Protein AF-A0A5A9NVX0-F1 (afdb_monomer)

pLDDT: mean 87.68, std 19.02, range [21.95, 98.94]

Foldseek 3Di:
DDDDDDDDDDDDDDDDDDDDDDDDADDDPPVVLVVVLVPFAEQDQADLVLLLVVLLQLCVQFDDPVLSVVLVVLSVQCPPVVGQVNVLSVVQVVQSVVDQYSQLVVCCFPQPFQQQAFCQQQPDWFKFFDDDDDPDDDDDDDDDDDFDDDPNFTFRPVVVQCAFQKDWAFAQRTIDMDRQCPDPDAAQWEWEFDLLWIWTDGQADPVRAGADSVVVVVQVVLVCVVHPDNPDQLLQLLSRHGRNLSNVLVVVQCVDPLSVVLVVSNSRHRYYHQPFDDDDDDPPQCVVQVVSLCRRQNQAPVTCNSSDHDGHYDDHDYDDDDDHIGIRDGDDDPVNVVSSVVSRVRSHVVSQFKDKHKDKFQQFFQQLCVVVVFGRVLLLLLLLQLLVCVQPVGGAFAWEWAWLRSGNSTGTDTQGLDGPLSRVLSVLVVDPPRDLVSNLVSSRVSRVVSVVSNVCGNSSNHNDSNVSSSQVSCVVPHPDGRVSCVRPSVVRNVAHLHYEYEDADPGPMWMWHADNHQNHKYWYWYGDGTIIIIMIMHTPVHVSDDRVSSSVSSSVSSVVSSVSVVVVVVVVD

Secondary structure (DSSP, 8-state):
----------PPP-PPPPP-PPPPPS----HHHHHHHHHSPPPPPPPHHHHHHHHHHTTTTTS-HHHHHHHHHHHHHHTSTTSHHHHHHHHHHHHHHHSSSSSHHHHHIIIIIS--S-HHHHTB-EEE------SSS------PPPPPEETTEE---HHHHTTTTEEEE--SSS-EEEESSSSSS---EEEEEETTEEEEEE-B-TTS-B--HHHHHHHHHHHHHTT----S--GGGGGGS-HHHHHHHHHHHTTSHHHHHHHHHHHHSS-EEEEPPPPPP--HHHHHHHHHHHHHHTTSTTTGGGS---------------PPPEEEP----HHHHHHHHHHHHHHHHHHHHEEEEEEEE-S--THHHHHTT--HHHHHHHHHHHHHHHHHSS---EEEEEE-TTSTT--EEEEE---HHHHHHHHHHH-TTS-HHHHHHHHHHHHHHHHHHHHHHHTT-SSHHHHHHHHHHHHHH-SS--GGGTSHHHHHHH--SEEEEE---SSS-EEE---SSTT-EEEEEEE-SS-EEEEEEEETT-TT--HHHHHHHHHHHHHHHHHHHHHHHHTT-

InterPro domains:
  IPR000542 Acyltransferase ChoActase/COT/CPT [PTHR22589] (315-565)
  IPR023213 Chloramphenicol acetyltransferase-like domain superfamily [G3DSA:3.30.559.10] (40-100)
  IPR023213 Chloramphenicol acetyltransferase-like domain superfamily [G3DSA:3.30.559.10] (358-561)
  IPR039551 Choline/Carnitine o-acyltransferase, domain 1 and 2 [PF00755] (43-309)
  IPR039551 Choline/Carnitine o-acyltransferase, domain 1 and 2 [PF00755] (322-555)
  IPR042231 Choline/Carnitine o-acyltransferase, domain 2 [G3DSA:3.30.559.70] (101-309)
  IPR042231 Choline/Carnitine o-acyltransferase, domain 2 [G3DSA:3.30.559.70] (320-357)

Radius of gyration: 27.58 Å; Cα contacts (8 Å, |Δi|>4): 979; chains: 1; bounding box: 110×64×78 Å

Structure (mmCIF, N/CA/C/O backbone):
data_AF-A0A5A9NVX0-F1
#
_entry.id   AF-A0A5A9NVX0-F1
#
loop_
_atom_site.group_PDB
_atom_site.id
_atom_site.type_symbol
_atom_site.label_atom_id
_atom_site.label_alt_id
_atom_site.label_comp_id
_atom_site.label_asym_id
_atom_site.label_entity_id
_atom_site.label_seq_id
_atom_site.pdbx_PDB_ins_code
_atom_site.Cartn_x
_atom_site.Cartn_y
_atom_site.Cartn_z
_atom_site.occupancy
_atom_site.B_iso_or_equiv
_atom_site.auth_seq_id
_atom_site.auth_comp_id
_atom_site.auth_asym_id
_atom_site.auth_atom_id
_atom_site.pdbx_PDB_model_num
ATOM 1 N N . MET A 1 1 ? 76.641 -32.315 34.476 1.00 26.95 1 MET A N 1
ATOM 2 C CA . MET A 1 1 ? 75.805 -32.989 35.495 1.00 26.95 1 MET A CA 1
ATOM 3 C C . MET A 1 1 ? 74.358 -32.890 35.051 1.00 26.95 1 MET A C 1
ATOM 5 O O . MET A 1 1 ? 73.968 -31.781 34.720 1.00 26.95 1 MET A O 1
ATOM 9 N N . LEU A 1 2 ? 73.607 -34.002 35.085 1.00 22.58 2 LEU A N 1
ATOM 10 C CA . LEU A 1 2 ? 72.181 -34.116 34.714 1.00 22.58 2 LEU A CA 1
ATOM 11 C C . LEU A 1 2 ? 71.861 -33.734 33.238 1.00 22.58 2 LEU A C 1
ATOM 13 O O . LEU A 1 2 ? 72.622 -33.019 32.599 1.00 22.58 2 LEU A O 1
ATOM 17 N N . CYS A 1 3 ? 70.787 -34.222 32.605 1.00 21.95 3 CYS A N 1
ATOM 18 C CA . CYS A 1 3 ? 69.862 -35.302 32.986 1.00 21.95 3 CYS A CA 1
ATOM 19 C C . CYS A 1 3 ? 69.561 -36.206 31.769 1.00 21.95 3 CYS A C 1
ATOM 21 O O . CYS A 1 3 ? 69.830 -35.818 30.633 1.00 21.95 3 CYS A O 1
ATOM 23 N N . VAL A 1 4 ? 69.030 -37.413 31.997 1.00 24.83 4 VAL A N 1
ATOM 24 C CA . VAL A 1 4 ? 68.879 -38.463 30.965 1.00 24.83 4 VAL A CA 1
ATOM 25 C C . VAL A 1 4 ? 67.425 -38.608 30.483 1.00 24.83 4 VAL A C 1
ATOM 27 O O . VAL A 1 4 ? 66.474 -38.319 31.200 1.00 24.83 4 VAL A O 1
ATOM 30 N N . LEU A 1 5 ? 67.284 -39.049 29.230 1.00 26.73 5 LEU A N 1
ATOM 31 C CA . LEU A 1 5 ? 66.047 -39.316 28.487 1.00 26.73 5 LEU A CA 1
ATOM 32 C C . LEU A 1 5 ? 65.125 -40.356 29.154 1.00 26.73 5 LEU A C 1
ATOM 34 O O . LEU A 1 5 ? 65.610 -41.348 29.689 1.00 26.73 5 LEU A O 1
ATOM 38 N N . THR A 1 6 ? 63.808 -40.256 28.929 1.00 23.98 6 THR A N 1
ATOM 39 C CA . THR A 1 6 ? 63.036 -41.217 28.091 1.00 23.98 6 THR A CA 1
ATOM 40 C C . THR A 1 6 ? 61.569 -40.770 27.902 1.00 23.98 6 THR A C 1
ATOM 42 O O . THR A 1 6 ? 61.147 -39.753 28.446 1.00 23.98 6 THR A O 1
ATOM 45 N N . ARG A 1 7 ? 60.813 -41.459 27.028 1.00 26.86 7 ARG A N 1
ATOM 46 C CA . ARG A 1 7 ? 59.458 -41.081 26.569 1.00 26.86 7 ARG A CA 1
ATOM 47 C C . ARG A 1 7 ? 58.342 -41.834 27.306 1.00 26.86 7 ARG A C 1
ATOM 49 O O . ARG A 1 7 ? 58.466 -43.032 27.533 1.00 26.86 7 ARG A O 1
ATOM 56 N N . SER A 1 8 ? 57.182 -41.195 27.448 1.00 23.41 8 SER A N 1
ATOM 57 C CA . SER A 1 8 ? 55.865 -41.858 27.424 1.00 23.41 8 SER A CA 1
ATOM 58 C C . SER A 1 8 ? 54.830 -40.943 26.736 1.00 23.41 8 SER A C 1
ATOM 60 O O . SER A 1 8 ? 55.165 -39.820 26.354 1.00 23.41 8 SER A O 1
ATOM 62 N N . ALA A 1 9 ? 53.626 -41.447 26.440 1.00 24.38 9 ALA A N 1
ATOM 63 C CA . ALA A 1 9 ? 52.735 -40.859 25.429 1.00 24.38 9 ALA A CA 1
ATOM 64 C C . ALA A 1 9 ? 51.478 -40.169 25.992 1.00 24.38 9 ALA A C 1
ATOM 66 O O . ALA A 1 9 ? 50.817 -40.695 26.885 1.00 24.38 9 ALA A O 1
ATOM 67 N N . SER A 1 10 ? 51.079 -39.064 25.350 1.00 25.27 10 SER A N 1
ATOM 68 C CA . SER A 1 10 ? 49.777 -38.402 25.528 1.00 25.27 10 SER A CA 1
ATOM 69 C C . SER A 1 10 ? 48.930 -38.526 24.258 1.00 25.27 10 SER A C 1
ATOM 71 O O . SER A 1 10 ? 49.445 -38.430 23.145 1.00 25.27 10 SER A O 1
ATOM 73 N N . ARG A 1 11 ? 47.622 -38.762 24.418 1.00 26.50 11 ARG A N 1
ATOM 74 C CA . ARG A 1 11 ? 46.696 -39.059 23.311 1.00 26.50 11 ARG A CA 1
ATOM 75 C C . ARG A 1 11 ? 46.353 -37.809 22.494 1.00 26.50 11 ARG A C 1
ATOM 77 O O . ARG A 1 11 ? 45.849 -36.834 23.044 1.00 26.50 11 ARG A O 1
ATOM 84 N N . THR A 1 12 ? 46.509 -37.880 21.174 1.00 24.56 12 THR A N 1
ATOM 85 C CA . THR A 1 12 ? 45.874 -36.945 20.236 1.00 24.56 12 THR A CA 1
ATOM 86 C C . THR A 1 12 ? 44.380 -37.256 20.122 1.00 24.56 12 THR A C 1
ATOM 88 O O . THR A 1 12 ? 43.987 -38.401 19.904 1.00 24.56 12 THR A O 1
ATOM 91 N N . CYS A 1 13 ? 43.526 -36.241 20.277 1.00 25.19 13 CYS A N 1
ATOM 92 C CA . CYS A 1 13 ? 42.081 -36.403 20.130 1.00 25.19 13 CYS A CA 1
ATOM 93 C C . CYS A 1 13 ? 41.668 -36.112 18.679 1.00 25.19 13 CYS A C 1
ATOM 95 O O . CYS A 1 13 ? 41.927 -35.025 18.162 1.00 25.19 13 CYS A O 1
ATOM 97 N N . LEU A 1 14 ? 41.052 -37.090 18.012 1.00 25.62 14 LEU A N 1
ATOM 98 C CA . LEU A 1 14 ? 40.649 -36.988 16.608 1.00 25.62 14 LEU A CA 1
ATOM 99 C C . LEU A 1 14 ? 39.428 -36.071 16.444 1.00 25.62 14 LEU A C 1
ATOM 101 O O . LEU A 1 14 ? 38.299 -36.457 16.752 1.00 25.62 14 LEU A O 1
ATOM 105 N N . VAL A 1 15 ? 39.645 -34.875 15.894 1.00 26.92 15 VAL A N 1
ATOM 106 C CA . VAL A 1 15 ? 38.558 -34.020 15.398 1.00 26.92 15 VAL A CA 1
ATOM 107 C C . VAL A 1 15 ? 37.954 -34.683 14.159 1.00 26.92 15 VAL A C 1
ATOM 109 O O . VAL A 1 15 ? 38.654 -34.929 13.177 1.00 26.92 15 VAL A O 1
ATOM 112 N N . LYS A 1 16 ? 36.651 -34.988 14.193 1.00 25.64 16 LYS A N 1
ATOM 113 C CA . LYS A 1 16 ? 35.941 -35.539 13.028 1.00 25.64 16 LYS A CA 1
ATOM 114 C C . LYS A 1 16 ? 35.943 -34.510 11.885 1.00 25.64 16 LYS A C 1
ATOM 116 O O . LYS A 1 16 ? 35.577 -33.362 12.142 1.00 25.64 16 LYS A O 1
ATOM 121 N N . PRO A 1 17 ? 36.292 -34.888 10.641 1.00 25.64 17 PRO A N 1
ATOM 122 C CA . PRO A 1 17 ? 36.166 -33.982 9.505 1.00 25.64 17 PRO A CA 1
ATOM 123 C C . PRO A 1 17 ? 34.694 -33.607 9.306 1.00 25.64 17 PRO A C 1
ATOM 125 O O . PRO A 1 17 ? 33.810 -34.466 9.340 1.00 25.64 17 PRO A O 1
ATOM 128 N N . CYS A 1 18 ? 34.428 -32.313 9.124 1.00 27.05 18 CYS A N 1
ATOM 129 C CA . CYS A 1 18 ? 33.078 -31.825 8.870 1.00 27.05 18 CYS A CA 1
ATOM 130 C C . CYS A 1 18 ? 32.610 -32.297 7.484 1.00 27.05 18 CYS A C 1
ATOM 132 O O . CYS A 1 18 ? 33.388 -32.284 6.530 1.00 27.05 18 CYS A O 1
ATOM 134 N N . LEU A 1 19 ? 31.351 -32.729 7.375 1.00 26.09 19 LEU A N 1
ATOM 135 C CA . LEU A 1 19 ? 30.800 -33.240 6.120 1.00 26.09 19 LEU A CA 1
ATOM 136 C C . LEU A 1 19 ? 30.780 -32.135 5.056 1.00 26.09 19 LEU A C 1
ATOM 138 O O . LEU A 1 19 ? 30.243 -31.050 5.287 1.00 26.09 19 LEU A O 1
ATOM 142 N N . LEU A 1 20 ? 31.341 -32.432 3.882 1.00 27.69 20 LEU A N 1
ATOM 143 C CA . LEU A 1 20 ? 31.282 -31.550 2.719 1.00 27.69 20 LEU A CA 1
ATOM 144 C C . LEU A 1 20 ? 29.817 -31.356 2.308 1.00 27.69 20 LEU A C 1
ATOM 146 O O . LEU A 1 20 ? 29.139 -32.307 1.918 1.00 27.69 20 LEU A O 1
ATOM 150 N N . LEU A 1 21 ? 29.330 -30.120 2.413 1.00 26.36 21 LEU A N 1
ATOM 151 C CA . LEU A 1 21 ? 27.982 -29.754 1.989 1.00 26.36 21 LEU A CA 1
ATOM 152 C C . LEU A 1 21 ? 27.882 -29.832 0.461 1.00 26.36 21 LEU A C 1
ATOM 154 O O . LEU A 1 21 ? 28.699 -29.252 -0.254 1.00 26.36 21 LEU A O 1
ATOM 158 N N . SER A 1 22 ? 26.864 -30.533 -0.035 1.00 24.97 22 SER A N 1
ATOM 159 C CA . SER A 1 22 ? 26.569 -30.624 -1.466 1.00 24.97 22 SER A CA 1
ATOM 160 C C . SER A 1 22 ? 26.182 -29.257 -2.050 1.00 24.97 22 SER A C 1
ATOM 162 O O . SER A 1 22 ? 25.484 -28.496 -1.369 1.00 24.97 22 SER A O 1
ATOM 164 N N . PRO A 1 23 ? 26.539 -28.952 -3.313 1.00 26.80 23 PRO A N 1
ATOM 165 C CA . PRO A 1 23 ? 26.040 -27.759 -3.990 1.00 26.80 23 PRO A CA 1
ATOM 166 C C . PRO A 1 23 ? 24.506 -27.783 -4.052 1.00 26.80 23 PRO A C 1
ATOM 168 O O . PRO A 1 23 ? 23.899 -28.805 -4.370 1.00 26.80 23 PRO A O 1
ATOM 171 N N . VAL A 1 24 ? 23.876 -26.654 -3.723 1.00 31.55 24 VAL A N 1
ATOM 172 C CA . VAL A 1 24 ? 22.413 -26.518 -3.723 1.00 31.55 24 VAL A CA 1
ATOM 173 C C . VAL A 1 24 ? 21.935 -26.264 -5.150 1.00 31.55 24 VAL A C 1
ATOM 175 O O . VAL A 1 24 ? 22.389 -25.326 -5.802 1.00 31.55 24 VAL A O 1
ATOM 178 N N . SER A 1 25 ? 21.019 -27.103 -5.629 1.00 26.98 25 SER A N 1
ATOM 179 C CA . SER A 1 25 ? 20.436 -27.014 -6.967 1.00 26.98 25 SER A CA 1
ATOM 180 C C . SER A 1 25 ? 19.495 -25.811 -7.140 1.00 26.98 25 SER A C 1
ATOM 182 O O . SER A 1 25 ? 19.024 -25.201 -6.177 1.00 26.98 25 SER A O 1
ATOM 184 N N . VAL A 1 26 ? 19.216 -25.481 -8.408 1.00 32.06 26 VAL A N 1
ATOM 185 C CA . VAL A 1 26 ? 18.203 -24.498 -8.840 1.00 32.06 26 VAL A CA 1
ATOM 186 C C . VAL A 1 26 ? 16.885 -24.715 -8.088 1.00 32.06 26 VAL A C 1
ATOM 188 O O . VAL A 1 26 ? 16.524 -25.858 -7.829 1.00 32.06 26 VAL A O 1
ATOM 191 N N . VAL A 1 27 ? 16.175 -23.621 -7.769 1.00 35.84 27 VAL A N 1
ATOM 192 C CA . VAL A 1 27 ? 14.993 -23.561 -6.881 1.00 35.84 27 VAL A CA 1
ATOM 193 C C . VAL A 1 27 ? 13.895 -24.570 -7.249 1.00 35.84 27 VAL A C 1
ATOM 195 O O . VAL A 1 27 ? 12.894 -24.249 -7.888 1.00 35.84 27 VAL A O 1
ATOM 198 N N . GLN A 1 28 ? 14.065 -25.793 -6.763 1.00 32.59 28 GLN A N 1
ATOM 199 C CA . GLN A 1 28 ? 13.013 -26.770 -6.576 1.00 32.59 28 GLN A CA 1
ATOM 200 C C . GLN A 1 28 ? 12.222 -26.327 -5.343 1.00 32.59 28 GLN A C 1
ATOM 202 O O . GLN A 1 28 ? 12.802 -26.033 -4.294 1.00 32.59 28 GLN A O 1
ATOM 207 N N . ILE A 1 29 ? 10.896 -26.232 -5.469 1.00 39.34 29 ILE A N 1
ATOM 208 C CA . ILE A 1 29 ? 10.028 -25.964 -4.320 1.00 39.34 29 ILE A CA 1
ATOM 209 C C . ILE A 1 29 ? 10.176 -27.172 -3.393 1.00 39.34 29 ILE A C 1
ATOM 211 O O . ILE A 1 29 ? 9.701 -28.254 -3.716 1.00 39.34 29 ILE A O 1
ATOM 215 N N . CYS A 1 30 ? 10.919 -27.003 -2.297 1.00 38.38 30 CYS A N 1
ATOM 216 C CA . CYS A 1 30 ? 11.229 -28.086 -1.368 1.00 38.38 30 CYS A CA 1
ATOM 217 C C . CYS A 1 30 ? 9.928 -28.716 -0.865 1.00 38.38 30 CYS A C 1
ATOM 219 O O . CYS A 1 30 ? 9.041 -27.989 -0.427 1.00 38.38 30 CYS A O 1
ATOM 221 N N . ASP A 1 31 ? 9.818 -30.046 -0.869 1.00 42.94 31 ASP A N 1
ATOM 222 C CA . ASP A 1 31 ? 8.557 -30.748 -0.574 1.00 42.94 31 ASP A CA 1
ATOM 223 C C . ASP A 1 31 ? 7.962 -30.339 0.785 1.00 42.94 31 ASP A C 1
ATOM 225 O O . ASP A 1 31 ? 6.747 -30.247 0.956 1.00 42.94 31 ASP A O 1
ATOM 229 N N . ARG A 1 32 ? 8.828 -29.964 1.738 1.00 45.16 32 ARG A N 1
ATOM 230 C CA . ARG A 1 32 ? 8.448 -29.406 3.045 1.00 45.16 32 ARG A CA 1
ATOM 231 C C . ARG A 1 32 ? 7.595 -28.135 2.955 1.00 45.16 32 ARG A C 1
ATOM 233 O O . ARG A 1 32 ? 6.753 -27.935 3.824 1.00 45.16 32 ARG A O 1
ATOM 240 N N . SER A 1 33 ? 7.793 -27.271 1.955 1.00 54.28 33 SER A N 1
ATOM 241 C CA . SER A 1 33 ? 6.973 -26.065 1.770 1.00 54.28 33 SER A CA 1
ATOM 242 C C . SER A 1 33 ? 5.660 -26.336 1.030 1.00 54.28 33 SER A C 1
ATOM 244 O O . SER A 1 33 ? 4.704 -25.593 1.249 1.00 54.28 33 SER A O 1
ATOM 246 N N . LEU A 1 34 ? 5.572 -27.411 0.237 1.00 59.78 34 LEU A N 1
ATOM 247 C CA . LEU A 1 34 ? 4.311 -27.893 -0.342 1.00 59.78 34 LEU A CA 1
ATOM 248 C C . LEU A 1 34 ? 3.428 -28.536 0.737 1.00 59.78 34 LEU A C 1
ATOM 250 O O . LEU A 1 34 ? 2.319 -28.061 0.966 1.00 59.78 34 LEU A O 1
ATOM 254 N N . VAL A 1 35 ? 3.961 -29.508 1.487 1.00 64.38 35 VAL A N 1
ATOM 255 C CA . VAL A 1 35 ? 3.262 -30.158 2.616 1.00 64.38 35 VAL A CA 1
ATOM 256 C C . VAL A 1 35 ? 2.822 -29.133 3.670 1.00 64.38 35 VAL A C 1
ATOM 258 O O . VAL A 1 35 ? 1.713 -29.207 4.196 1.00 64.38 35 VAL A O 1
ATOM 261 N N . HIS A 1 36 ? 3.649 -28.115 3.937 1.00 76.56 36 HIS A N 1
ATOM 262 C CA . HIS A 1 36 ? 3.260 -26.988 4.790 1.00 76.56 36 HIS A CA 1
ATOM 263 C C . HIS A 1 36 ? 2.030 -26.240 4.238 1.00 76.56 36 HIS A C 1
ATOM 265 O O . HIS A 1 36 ? 1.051 -26.058 4.961 1.00 76.56 36 HIS A O 1
ATOM 271 N N . GLN A 1 37 ? 2.031 -25.870 2.952 1.00 77.00 37 GLN A N 1
ATOM 272 C CA . GLN A 1 37 ? 0.917 -25.156 2.311 1.00 77.00 37 GLN A CA 1
ATOM 273 C C . GLN A 1 37 ? -0.378 -25.979 2.224 1.00 77.00 37 GLN A C 1
ATOM 275 O O . GLN A 1 37 ? -1.460 -25.394 2.171 1.00 77.00 37 GLN A O 1
ATOM 280 N N . GLU A 1 38 ? -0.296 -27.309 2.223 1.00 81.38 38 GLU A N 1
ATOM 281 C CA . GLU A 1 38 ? -1.461 -28.199 2.315 1.00 81.38 38 GLU A CA 1
ATOM 282 C C . GLU A 1 38 ? -2.012 -28.323 3.742 1.00 81.38 38 GLU A C 1
ATOM 284 O O . GLU A 1 38 ? -3.215 -28.509 3.909 1.00 81.38 38 GLU A O 1
ATOM 289 N N . SER A 1 39 ? -1.173 -28.153 4.771 1.00 87.31 39 SER A N 1
ATOM 290 C CA . SER A 1 39 ? -1.604 -28.220 6.177 1.00 87.31 39 SER A CA 1
ATOM 291 C C . SER A 1 39 ? -2.311 -26.955 6.691 1.00 87.31 39 SER A C 1
ATOM 293 O O . SER A 1 39 ? -2.911 -26.975 7.767 1.00 87.31 39 SER A O 1
ATOM 295 N N . LEU A 1 40 ? -2.259 -25.846 5.942 1.00 90.94 40 LEU A N 1
ATOM 296 C CA . LEU A 1 40 ? -2.890 -24.585 6.337 1.00 90.94 40 LEU A CA 1
ATOM 297 C C . LEU A 1 40 ? -4.419 -24.596 6.154 1.00 90.94 40 LEU A C 1
ATOM 299 O O . LEU A 1 40 ? -4.917 -25.025 5.110 1.00 90.94 40 LEU A O 1
ATOM 303 N N . PRO A 1 41 ? -5.186 -24.038 7.111 1.00 95.81 41 PRO A N 1
ATOM 304 C CA . PRO A 1 41 ? -6.636 -23.944 6.993 1.00 95.81 41 PRO A CA 1
ATOM 305 C C . PRO A 1 41 ? -7.049 -23.034 5.827 1.00 95.81 41 PRO A C 1
ATOM 307 O O . PRO A 1 41 ? -6.414 -22.010 5.555 1.00 95.81 41 PRO A O 1
ATOM 310 N N . LYS A 1 42 ? -8.167 -23.361 5.169 1.00 96.81 42 LYS A N 1
ATOM 311 C CA . LYS A 1 42 ? -8.840 -22.426 4.254 1.00 96.81 42 LYS A CA 1
ATOM 312 C C . LYS A 1 42 ? -9.313 -21.188 5.025 1.00 96.81 42 LYS A C 1
ATOM 314 O O . LYS A 1 42 ? -9.663 -21.284 6.201 1.00 96.81 42 LYS A O 1
ATOM 319 N N . LEU A 1 43 ? -9.370 -20.038 4.352 1.00 97.94 43 LEU A N 1
ATOM 320 C CA . LEU A 1 43 ? -9.947 -18.816 4.921 1.00 97.94 43 LEU A CA 1
ATOM 321 C C . LEU A 1 43 ? -11.434 -19.058 5.271 1.00 97.94 43 LEU A C 1
ATOM 323 O O . LEU A 1 43 ? -12.186 -19.460 4.377 1.00 97.94 43 LEU A O 1
ATOM 327 N N . PRO A 1 44 ? -11.883 -18.838 6.523 1.00 98.06 44 PRO A N 1
ATOM 328 C CA . PRO A 1 44 ? -13.283 -19.016 6.901 1.00 98.06 44 PRO A CA 1
ATOM 329 C C . PRO A 1 44 ? -14.185 -17.973 6.232 1.00 98.06 44 PRO A C 1
ATOM 331 O O . PRO A 1 44 ? -13.720 -16.926 5.785 1.00 98.06 44 PRO A O 1
ATOM 334 N N . VAL A 1 45 ? -15.487 -18.251 6.199 1.00 98.62 45 VAL A N 1
ATOM 335 C CA . VAL A 1 45 ? -16.530 -17.245 5.952 1.00 98.62 45 VAL A CA 1
ATOM 336 C C . VAL A 1 45 ? -17.148 -16.920 7.318 1.00 98.62 45 VAL A C 1
ATOM 338 O O . VAL A 1 45 ? -17.616 -17.852 7.978 1.00 98.62 45 VAL A O 1
ATOM 341 N N . PRO A 1 46 ? -17.119 -15.664 7.801 1.00 98.38 46 PRO A N 1
ATOM 342 C CA . PRO A 1 46 ? -17.762 -15.304 9.064 1.00 98.38 46 PRO A CA 1
ATOM 343 C C . PRO A 1 46 ? -19.286 -15.537 9.035 1.00 98.38 46 PRO A C 1
ATOM 345 O O . PRO A 1 46 ? -19.893 -15.519 7.963 1.00 98.38 46 PRO A O 1
ATOM 348 N N . PRO A 1 47 ? -19.952 -15.704 10.191 1.00 98.50 47 PRO A N 1
ATOM 349 C CA . PRO A 1 47 ? -21.412 -15.735 10.239 1.00 98.50 47 PRO A CA 1
ATOM 350 C C . PRO A 1 47 ? -22.008 -14.381 9.823 1.00 98.50 47 PRO A C 1
ATOM 352 O O . PRO A 1 47 ? -21.618 -13.351 10.375 1.00 98.50 47 PRO A O 1
ATOM 355 N N . LEU A 1 48 ? -23.002 -14.372 8.926 1.00 98.56 48 LEU A N 1
ATOM 356 C CA . LEU A 1 48 ? -23.656 -13.145 8.437 1.00 98.56 48 LEU A CA 1
ATOM 357 C C . LEU A 1 48 ? -24.028 -12.172 9.569 1.00 98.56 48 LEU A C 1
ATOM 359 O O . LEU A 1 48 ? -23.608 -11.019 9.556 1.00 98.56 48 LEU A O 1
ATOM 363 N N . LYS A 1 49 ? -24.740 -12.659 10.596 1.00 98.00 49 LYS A N 1
ATOM 364 C CA . LYS A 1 49 ? -25.187 -11.850 11.746 1.00 98.00 49 LYS A CA 1
ATOM 365 C C . LYS A 1 49 ? -24.029 -11.216 12.530 1.00 98.00 49 LYS A C 1
ATOM 367 O O . LYS A 1 49 ? -24.161 -10.092 13.001 1.00 98.00 49 LYS A O 1
ATOM 372 N N . GLN A 1 50 ? -22.885 -11.902 12.633 1.00 98.31 50 GLN A N 1
ATOM 373 C CA . GLN A 1 50 ? -21.675 -11.371 13.275 1.00 98.31 50 GLN A CA 1
ATOM 374 C C . GLN A 1 50 ? -21.106 -10.193 12.474 1.00 98.31 50 GLN A C 1
ATOM 376 O O . GLN A 1 50 ? -20.727 -9.178 13.054 1.00 98.31 50 GLN A O 1
ATOM 381 N N . THR A 1 51 ? -21.069 -10.314 11.145 1.00 98.50 51 THR A N 1
ATOM 382 C CA . THR A 1 51 ? -20.629 -9.235 10.251 1.00 98.50 51 THR A CA 1
ATOM 383 C C . THR A 1 51 ? -21.615 -8.068 10.239 1.00 98.50 51 THR A C 1
ATOM 385 O O . THR A 1 51 ? -21.179 -6.931 10.362 1.00 98.50 51 THR A O 1
ATOM 388 N N . CYS A 1 52 ? -22.924 -8.327 10.185 1.00 98.56 52 CYS A N 1
ATOM 389 C CA . CYS A 1 52 ? -23.965 -7.299 10.255 1.00 98.56 52 CYS A CA 1
ATOM 390 C C . CYS A 1 52 ? -23.919 -6.494 11.565 1.00 98.56 52 CYS A C 1
ATOM 392 O O . CYS A 1 52 ? -23.961 -5.268 11.522 1.00 98.56 52 CYS A O 1
ATOM 394 N N . ALA A 1 53 ? -23.779 -7.160 12.717 1.00 98.50 53 ALA A N 1
ATOM 395 C CA . ALA A 1 53 ? -23.657 -6.480 14.008 1.00 98.50 53 ALA A CA 1
ATOM 396 C C . ALA A 1 53 ? -22.376 -5.630 14.093 1.00 98.50 53 ALA A C 1
ATOM 398 O O . ALA A 1 53 ? -22.441 -4.449 14.419 1.00 98.50 53 ALA A O 1
ATOM 399 N N . ARG A 1 54 ? -21.217 -6.200 13.726 1.00 98.44 54 ARG A N 1
ATOM 400 C CA . ARG A 1 54 ? -19.930 -5.479 13.749 1.00 98.44 54 ARG A CA 1
ATOM 401 C C . ARG A 1 54 ? -19.854 -4.337 12.737 1.00 98.44 54 ARG A C 1
ATOM 403 O O . ARG A 1 54 ? -19.143 -3.375 12.993 1.00 98.44 54 ARG A O 1
ATOM 410 N N . TYR A 1 55 ? -20.571 -4.424 11.617 1.00 98.69 55 TYR A N 1
ATOM 411 C CA . TYR A 1 55 ? -20.683 -3.329 10.654 1.00 98.69 55 TYR A CA 1
ATOM 412 C C . TYR A 1 55 ? -21.423 -2.127 11.251 1.00 98.69 55 TYR A C 1
ATOM 414 O O . TYR A 1 55 ? -20.919 -1.015 11.150 1.00 98.69 55 TYR A O 1
ATOM 422 N N . LEU A 1 56 ? -22.542 -2.348 11.955 1.00 98.69 56 LEU A N 1
ATOM 423 C CA . LEU A 1 56 ? -23.233 -1.273 12.677 1.00 98.69 56 LEU A CA 1
ATOM 424 C C . LEU A 1 56 ? -22.343 -0.668 13.777 1.00 98.69 56 LEU A C 1
ATOM 426 O O . LEU A 1 56 ? -22.204 0.548 13.829 1.00 98.69 56 LEU A O 1
ATOM 430 N N . THR A 1 57 ? -21.656 -1.478 14.588 1.00 98.31 57 THR A N 1
ATOM 431 C CA . THR A 1 57 ? -20.740 -0.941 15.618 1.00 98.31 57 THR A CA 1
ATOM 432 C C . THR A 1 57 ? -19.548 -0.180 15.028 1.00 98.31 57 THR A C 1
ATOM 434 O O . THR A 1 57 ? -19.132 0.835 15.575 1.00 98.31 57 THR A O 1
ATOM 437 N N . ALA A 1 58 ? -19.032 -0.594 13.868 1.00 98.19 58 ALA A N 1
ATOM 438 C CA . ALA A 1 58 ? -17.983 0.140 13.159 1.00 98.19 58 ALA A CA 1
ATOM 439 C C . ALA A 1 58 ? -18.457 1.469 12.530 1.00 98.19 58 ALA A C 1
ATOM 441 O O . ALA A 1 58 ? -17.619 2.250 12.081 1.00 98.19 58 ALA A O 1
ATOM 442 N N . LEU A 1 59 ? -19.770 1.721 12.483 1.00 98.50 59 LEU A N 1
ATOM 443 C CA . LEU A 1 59 ? -20.372 2.973 12.019 1.00 98.50 59 LEU A CA 1
ATOM 444 C C . LEU A 1 59 ? -20.704 3.947 13.159 1.00 98.50 59 LEU A C 1
ATOM 446 O O . LEU A 1 59 ? -20.782 5.143 12.901 1.00 98.50 59 LEU A O 1
ATOM 450 N N . GLU A 1 60 ? -20.869 3.474 14.400 1.00 97.81 60 GLU A N 1
ATOM 451 C CA . GLU A 1 60 ? -21.243 4.297 15.568 1.00 97.81 60 GLU A CA 1
ATOM 452 C C . GLU A 1 60 ? -20.446 5.610 15.741 1.00 97.81 60 GLU A C 1
ATOM 454 O O . GLU A 1 60 ? -21.076 6.622 16.045 1.00 97.81 60 GLU A O 1
ATOM 459 N N . PRO A 1 61 ? -19.111 5.665 15.531 1.00 97.81 61 PRO A N 1
ATOM 460 C CA . PRO A 1 61 ? -18.365 6.921 15.623 1.00 97.81 61 PRO A CA 1
ATOM 461 C C . PRO A 1 61 ? -18.344 7.748 14.319 1.00 97.81 61 PRO A C 1
ATOM 463 O O . PRO A 1 61 ? -17.829 8.865 14.340 1.00 97.81 61 PRO A O 1
ATOM 466 N N . LEU A 1 62 ? -18.846 7.218 13.193 1.00 97.94 62 LEU A N 1
ATOM 467 C CA . LEU A 1 62 ? -18.622 7.752 11.837 1.00 97.94 62 LEU A CA 1
ATOM 468 C C . LEU A 1 62 ? -19.821 8.466 11.190 1.00 97.94 62 LEU A C 1
ATOM 470 O O . LEU A 1 62 ? -19.600 9.256 10.276 1.00 97.94 62 LEU A O 1
ATOM 474 N N . ILE A 1 63 ? -21.061 8.163 11.589 1.00 97.81 63 ILE A N 1
ATOM 475 C CA . ILE A 1 63 ? -22.285 8.637 10.906 1.00 97.81 63 ILE A CA 1
ATOM 476 C C . ILE A 1 63 ? -23.297 9.264 11.872 1.00 97.81 63 ILE A C 1
ATOM 478 O O . ILE A 1 63 ? -23.219 9.075 13.087 1.00 97.81 63 ILE A O 1
ATOM 482 N N . SER A 1 64 ? -24.263 10.005 11.328 1.00 97.75 64 SER A N 1
ATOM 483 C CA . SER A 1 64 ? -25.363 10.595 12.100 1.00 97.75 64 SER A CA 1
ATOM 484 C C . SER A 1 64 ? -26.324 9.538 12.684 1.00 97.75 64 SER A C 1
ATOM 486 O O . SER A 1 64 ? -26.416 8.422 12.159 1.00 97.75 64 SER A O 1
ATOM 488 N N . PRO A 1 65 ? -27.086 9.862 13.750 1.00 97.88 65 PRO A N 1
ATOM 489 C CA . PRO A 1 65 ? -28.164 9.006 14.255 1.00 97.88 65 PRO A CA 1
ATOM 490 C C . PRO A 1 65 ? -29.203 8.635 13.185 1.00 97.88 65 PRO A C 1
ATOM 492 O O . PRO A 1 65 ? -29.710 7.513 13.176 1.00 97.88 65 PRO A O 1
ATOM 495 N N . GLU A 1 66 ? -29.494 9.560 12.271 1.00 98.00 66 GLU A N 1
ATOM 496 C CA . GLU A 1 66 ? -30.441 9.403 11.168 1.00 98.00 66 GLU A CA 1
ATOM 497 C C . GLU A 1 66 ? -29.941 8.379 10.138 1.00 98.00 66 GLU A C 1
ATOM 499 O O . GLU A 1 66 ? -30.671 7.451 9.781 1.00 98.00 66 GLU A O 1
ATOM 504 N N . GLU A 1 67 ? -28.678 8.494 9.712 1.00 98.12 67 GLU A N 1
ATOM 505 C CA . GLU A 1 67 ? -28.024 7.504 8.846 1.00 98.12 67 GLU A CA 1
ATOM 506 C C . GLU A 1 67 ? -27.920 6.144 9.545 1.00 98.12 67 GLU A C 1
ATOM 508 O O . GLU A 1 67 ? -28.258 5.124 8.954 1.00 98.12 67 GLU A O 1
ATOM 513 N N . MET A 1 68 ? -27.544 6.112 10.827 1.00 98.44 68 MET A N 1
ATOM 514 C CA . MET A 1 68 ? -27.461 4.876 11.614 1.00 98.44 68 MET A CA 1
ATOM 515 C C . MET A 1 68 ? -28.801 4.132 11.663 1.00 98.44 68 MET A C 1
ATOM 517 O O . MET A 1 68 ? -28.839 2.907 11.548 1.00 98.44 68 MET A O 1
ATOM 521 N N . GLU A 1 69 ? -29.912 4.849 11.821 1.00 98.38 69 GLU A N 1
ATOM 522 C CA . GLU A 1 69 ? -31.253 4.263 11.845 1.00 98.38 69 GLU A CA 1
ATOM 523 C C . GLU A 1 69 ? -31.755 3.854 10.443 1.00 98.38 69 GLU A C 1
ATOM 525 O O . GLU A 1 69 ? -32.517 2.889 10.320 1.00 98.38 69 GLU A O 1
ATOM 530 N N . HIS A 1 70 ? -31.289 4.509 9.374 1.00 98.56 70 HIS A N 1
ATOM 531 C CA . HIS A 1 70 ? -31.461 4.032 7.998 1.00 98.56 70 HIS A CA 1
ATOM 532 C C . HIS A 1 70 ? -30.696 2.718 7.765 1.00 98.56 70 HIS A C 1
ATOM 534 O O . HIS A 1 70 ? -31.301 1.691 7.437 1.00 98.56 70 HIS A O 1
ATOM 540 N N . THR A 1 71 ? -29.388 2.700 8.036 1.00 98.62 71 THR A N 1
ATOM 541 C CA . THR A 1 71 ? -28.538 1.513 7.880 1.00 98.62 71 THR A CA 1
ATOM 542 C C . THR A 1 71 ? -29.036 0.349 8.728 1.00 98.62 71 THR A C 1
ATOM 544 O O . THR A 1 71 ? -29.014 -0.794 8.274 1.00 98.62 71 THR A O 1
ATOM 547 N N . ARG A 1 72 ? -29.541 0.604 9.944 1.00 98.62 72 ARG A N 1
ATOM 548 C CA . ARG A 1 72 ? -30.107 -0.430 10.823 1.00 98.62 72 ARG A CA 1
ATOM 549 C C . ARG A 1 72 ? -31.272 -1.170 10.165 1.00 98.62 72 ARG A C 1
ATOM 551 O O . ARG A 1 72 ? -31.322 -2.394 10.282 1.00 98.62 72 ARG A O 1
ATOM 558 N N . LYS A 1 73 ? -32.154 -0.472 9.442 1.00 98.44 73 LYS A N 1
ATOM 559 C CA . LYS A 1 73 ? -33.276 -1.077 8.698 1.00 98.44 73 LYS A CA 1
ATOM 560 C C . LYS A 1 73 ? -32.778 -1.930 7.535 1.00 98.44 73 LYS A C 1
ATOM 562 O O . LYS A 1 73 ? -33.120 -3.110 7.467 1.00 98.44 73 LYS A O 1
ATOM 567 N N . LEU A 1 74 ? -31.881 -1.390 6.705 1.00 98.44 74 LEU A N 1
ATOM 568 C CA . LEU A 1 74 ? -31.267 -2.137 5.598 1.00 98.44 74 LEU A CA 1
ATOM 569 C C . LEU A 1 74 ? -30.527 -3.393 6.090 1.00 98.44 74 LEU A C 1
ATOM 571 O O . LEU A 1 74 ? -30.649 -4.469 5.508 1.00 98.44 74 LEU A O 1
ATOM 575 N N . VAL A 1 75 ? -29.793 -3.287 7.201 1.00 98.38 75 VAL A N 1
ATOM 576 C CA . VAL A 1 75 ? -29.073 -4.402 7.836 1.00 98.38 75 VAL A CA 1
ATOM 577 C C . VAL A 1 75 ? -30.030 -5.426 8.459 1.00 98.38 75 VAL A C 1
ATOM 579 O O . VAL A 1 75 ? -29.723 -6.620 8.446 1.00 98.38 75 VAL A O 1
ATOM 582 N N . GLN A 1 76 ? -31.177 -5.008 9.003 1.00 97.69 76 GLN A N 1
ATOM 583 C CA . GLN A 1 76 ? -32.215 -5.921 9.497 1.00 97.69 76 GLN A CA 1
ATOM 584 C C . GLN A 1 76 ? -32.845 -6.720 8.352 1.00 97.69 76 GLN A C 1
ATOM 586 O O . GLN A 1 76 ? -32.871 -7.947 8.435 1.00 97.69 76 GLN A O 1
ATOM 591 N N . GLU A 1 77 ? -33.276 -6.060 7.273 1.00 97.56 77 GLU A N 1
ATOM 592 C CA . GLU A 1 77 ? -33.868 -6.727 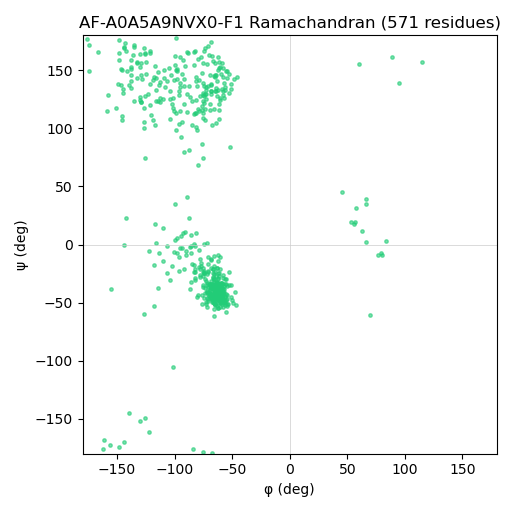6.107 1.00 97.56 77 GLU A CA 1
ATOM 593 C C . GLU A 1 77 ? -32.868 -7.668 5.417 1.00 97.56 77 GLU A C 1
ATOM 595 O O . GLU A 1 77 ? -33.168 -8.837 5.155 1.00 97.56 77 GLU A O 1
ATOM 600 N N . PHE A 1 78 ? -31.638 -7.196 5.188 1.00 97.88 78 PHE A N 1
ATOM 601 C CA . PHE A 1 78 ? -30.593 -7.965 4.513 1.00 97.88 78 PHE A CA 1
ATOM 602 C C . PHE A 1 78 ? -30.288 -9.299 5.215 1.00 97.88 78 PHE A C 1
ATOM 604 O O . PHE A 1 78 ? -30.032 -10.296 4.536 1.00 97.88 78 PHE A O 1
ATOM 611 N N . GLN A 1 79 ? -30.347 -9.347 6.552 1.00 96.50 79 GLN A N 1
ATOM 612 C CA . GLN A 1 79 ? -30.042 -10.548 7.343 1.00 96.50 79 GLN A CA 1
ATOM 613 C C . GLN A 1 79 ? -31.264 -11.413 7.713 1.00 96.50 79 GLN A C 1
ATOM 615 O O . GLN A 1 79 ? -31.115 -12.359 8.498 1.00 96.50 79 GLN A O 1
ATOM 620 N N . LEU A 1 80 ? -32.460 -11.120 7.182 1.00 96.75 80 LEU A N 1
ATOM 621 C CA . LEU A 1 80 ? -33.648 -11.950 7.410 1.00 96.75 80 LEU A CA 1
ATOM 622 C C . LEU A 1 80 ? -33.421 -13.404 6.939 1.00 96.75 80 LEU A C 1
ATOM 624 O O . LEU A 1 80 ? -32.781 -13.622 5.906 1.00 96.75 80 LEU A O 1
ATOM 628 N N . PRO A 1 81 ? -33.969 -14.421 7.637 1.00 95.81 81 PRO A N 1
ATOM 629 C CA . PRO A 1 81 ? -33.952 -15.804 7.157 1.00 95.81 81 PRO A CA 1
ATOM 630 C C . PRO A 1 81 ? -34.622 -15.920 5.779 1.00 95.81 81 PRO A C 1
ATOM 632 O O . PRO A 1 81 ? -35.748 -15.467 5.599 1.00 95.81 81 PRO A O 1
ATOM 635 N N . GLY A 1 82 ? -33.934 -16.500 4.791 1.00 93.44 82 GLY A N 1
ATOM 636 C CA . GLY A 1 82 ? -34.384 -16.534 3.393 1.00 93.44 82 GLY A CA 1
ATOM 637 C C . GLY A 1 82 ? -34.205 -15.216 2.621 1.00 93.44 82 GLY A C 1
ATOM 638 O O . GLY A 1 82 ? -34.359 -15.211 1.396 1.00 93.44 82 GLY A O 1
ATOM 639 N N . GLY A 1 83 ? -33.846 -14.123 3.303 1.00 93.56 83 GLY A N 1
ATOM 640 C CA . GLY A 1 83 ? -33.574 -12.799 2.744 1.00 93.56 83 GLY A CA 1
ATOM 641 C C . GLY A 1 83 ? -32.314 -12.741 1.876 1.00 93.56 83 GLY A C 1
ATOM 642 O O . GLY A 1 83 ? -31.633 -13.742 1.645 1.00 93.56 83 GLY A O 1
ATOM 643 N N . VAL A 1 84 ? -32.004 -11.554 1.349 1.00 96.69 84 VAL A N 1
ATOM 644 C CA . VAL A 1 84 ? -30.944 -11.385 0.339 1.00 96.69 84 VAL A CA 1
ATOM 645 C C . VAL A 1 84 ? -29.573 -11.818 0.872 1.00 96.69 84 VAL A C 1
ATOM 647 O O . VAL A 1 84 ? -28.911 -12.644 0.243 1.00 96.69 84 VAL A O 1
ATOM 650 N N . GLY A 1 85 ? -29.167 -11.335 2.048 1.00 97.62 85 GLY A N 1
ATOM 651 C CA . GLY A 1 85 ? -27.877 -11.664 2.656 1.00 97.62 85 GLY A CA 1
ATOM 652 C C . GLY A 1 85 ? -27.740 -13.140 3.026 1.00 97.62 85 GLY A C 1
ATOM 653 O O . GLY A 1 85 ? -26.678 -13.715 2.815 1.00 97.62 85 GLY A O 1
ATOM 654 N N . ASP A 1 86 ? -28.811 -13.791 3.489 1.00 97.19 86 ASP A N 1
ATOM 655 C CA . ASP A 1 86 ? -28.826 -15.234 3.782 1.00 97.19 86 ASP A CA 1
ATOM 656 C C . ASP A 1 86 ? -28.593 -16.084 2.515 1.00 97.19 86 ASP A C 1
ATOM 658 O O . ASP A 1 86 ? -27.852 -17.071 2.541 1.00 97.19 86 ASP A O 1
ATOM 662 N N . ARG A 1 87 ? -29.146 -15.671 1.365 1.00 97.25 87 ARG A N 1
ATOM 663 C CA . ARG A 1 87 ? -28.866 -16.323 0.072 1.00 97.25 87 ARG A CA 1
ATOM 664 C C . ARG A 1 87 ? -27.418 -16.097 -0.378 1.00 97.25 87 ARG A C 1
ATOM 666 O O . ARG A 1 87 ? -26.754 -17.059 -0.772 1.00 97.25 87 ARG A O 1
ATOM 673 N N . LEU A 1 88 ? -26.907 -14.868 -0.258 1.00 98.31 88 LEU A N 1
ATOM 674 C CA . LEU A 1 88 ? -25.523 -14.521 -0.610 1.00 98.31 88 LEU A CA 1
ATOM 675 C C . LEU A 1 88 ? -24.498 -15.254 0.273 1.00 98.31 88 LEU A C 1
ATOM 677 O O . LEU A 1 88 ? -23.541 -15.819 -0.254 1.00 98.31 88 LEU A O 1
ATOM 681 N N . GLN A 1 89 ? -24.740 -15.339 1.586 1.00 98.44 89 GLN A N 1
ATOM 682 C CA . GLN A 1 89 ? -23.964 -16.132 2.549 1.00 98.44 89 GLN A CA 1
ATOM 683 C C . GLN A 1 89 ? -23.863 -17.594 2.090 1.00 98.44 89 GLN A C 1
ATOM 685 O O . GLN A 1 89 ? -22.767 -18.141 1.962 1.00 98.44 89 GLN A O 1
ATOM 690 N N . LYS A 1 90 ? -24.998 -18.225 1.760 1.00 98.12 90 LYS A N 1
ATOM 691 C CA . LYS A 1 90 ? -25.048 -19.626 1.307 1.00 98.12 90 LYS A CA 1
ATOM 692 C C . LYS A 1 90 ? -24.308 -19.848 -0.016 1.00 98.12 90 LYS A C 1
ATOM 694 O O . LYS A 1 90 ? -23.692 -20.903 -0.193 1.00 98.12 90 LYS A O 1
ATOM 699 N N . SER A 1 91 ? -24.321 -18.876 -0.932 1.00 97.81 91 SER A N 1
ATOM 700 C CA . SER A 1 91 ? -23.487 -18.901 -2.144 1.00 97.81 91 SER A CA 1
ATOM 701 C C . SER A 1 91 ? -21.995 -18.711 -1.838 1.00 97.81 91 SER A C 1
ATOM 703 O O . SER A 1 91 ? -21.169 -19.452 -2.378 1.00 97.81 91 SER A O 1
ATOM 705 N N . LEU A 1 92 ? -21.632 -17.814 -0.917 1.00 98.25 92 LEU A N 1
ATOM 706 C CA . LEU A 1 92 ? -20.245 -17.566 -0.514 1.00 98.25 92 LEU A CA 1
ATOM 707 C C . LEU A 1 92 ? -19.611 -18.783 0.177 1.00 98.25 92 LEU A C 1
ATOM 709 O O . LEU A 1 92 ? -18.515 -19.212 -0.180 1.00 98.25 92 LEU A O 1
ATOM 713 N N . GLU A 1 93 ? -20.337 -19.423 1.092 1.00 98.50 93 GLU A N 1
ATOM 714 C CA . GLU A 1 93 ? -19.930 -20.686 1.714 1.00 98.50 93 GLU A CA 1
ATOM 715 C C . GLU A 1 93 ? -19.811 -21.827 0.688 1.00 98.50 93 GLU A C 1
ATOM 717 O O . GLU A 1 93 ? -18.912 -22.669 0.776 1.00 98.50 93 GLU A O 1
ATOM 722 N N . ARG A 1 94 ? -20.694 -21.860 -0.324 1.00 97.88 94 ARG A N 1
ATOM 723 C CA . ARG A 1 94 ? -20.607 -22.812 -1.444 1.00 97.88 94 ARG A CA 1
ATOM 724 C C . ARG A 1 94 ? -19.346 -22.572 -2.283 1.00 97.88 94 ARG A C 1
ATOM 726 O O . ARG A 1 94 ? -18.747 -23.552 -2.727 1.00 97.88 94 ARG A O 1
ATOM 733 N N . LYS A 1 95 ? -18.917 -21.314 -2.459 1.00 97.00 95 LYS A N 1
ATOM 734 C CA . LYS A 1 95 ? -17.633 -20.944 -3.084 1.00 97.00 95 LYS A CA 1
ATOM 735 C C . LYS A 1 95 ? -16.464 -21.427 -2.220 1.00 97.00 95 LYS A C 1
ATOM 737 O O . LYS A 1 95 ? -15.657 -22.209 -2.709 1.00 97.00 95 LYS A O 1
ATOM 742 N N . ALA A 1 96 ? -16.449 -21.106 -0.923 1.00 97.38 96 ALA A N 1
ATOM 743 C CA . ALA A 1 96 ? -15.393 -21.495 0.023 1.00 97.38 96 ALA A CA 1
ATOM 744 C C . ALA A 1 96 ? -15.174 -23.013 0.156 1.00 97.38 96 ALA A C 1
ATOM 746 O O . ALA A 1 96 ? -14.039 -23.467 0.320 1.00 97.38 96 ALA A O 1
ATOM 747 N N . ARG A 1 97 ? -16.230 -23.827 0.021 1.00 96.94 97 ARG A N 1
ATOM 748 C CA . ARG A 1 97 ? -16.081 -25.289 -0.083 1.00 96.94 97 ARG A CA 1
ATOM 749 C C . ARG A 1 97 ? -15.323 -25.701 -1.356 1.00 96.94 97 ARG A C 1
ATOM 751 O O . ARG A 1 97 ? -14.446 -26.559 -1.272 1.00 96.94 97 ARG A O 1
ATOM 758 N N . LYS A 1 98 ? -15.614 -25.065 -2.499 1.00 96.25 98 LYS A N 1
ATOM 759 C CA . LYS A 1 98 ? -15.065 -25.387 -3.833 1.00 96.25 98 LYS A CA 1
ATOM 760 C C . LYS A 1 98 ? -13.675 -24.797 -4.131 1.00 96.25 98 LYS A C 1
ATOM 762 O O . LYS A 1 98 ? -12.943 -25.397 -4.907 1.00 96.25 98 LYS A O 1
ATOM 767 N N . THR A 1 99 ? -13.305 -23.655 -3.554 1.00 95.81 99 THR A N 1
ATOM 768 C CA . THR A 1 99 ? -12.020 -22.962 -3.798 1.00 95.81 99 THR A CA 1
ATOM 769 C C . THR A 1 99 ? -10.990 -23.241 -2.700 1.00 95.81 99 THR A C 1
ATOM 771 O O . THR A 1 99 ? -11.356 -23.636 -1.596 1.00 95.81 99 THR A O 1
ATOM 774 N N . GLU A 1 100 ? -9.698 -23.002 -2.948 1.00 95.25 100 GLU A N 1
ATOM 775 C CA . GLU A 1 100 ? -8.671 -23.034 -1.884 1.00 95.25 100 GLU A CA 1
ATOM 776 C C . GLU A 1 100 ? -8.832 -21.865 -0.902 1.00 95.25 100 GLU A C 1
ATOM 778 O O . GLU A 1 100 ? -8.778 -22.035 0.314 1.00 95.25 100 GLU A O 1
ATOM 783 N N . ASN A 1 101 ? -9.094 -20.681 -1.451 1.00 97.38 101 ASN A N 1
ATOM 784 C CA . ASN A 1 101 ? -9.425 -19.456 -0.745 1.00 97.38 101 ASN A CA 1
ATOM 785 C C . ASN A 1 101 ? -10.571 -18.788 -1.517 1.00 97.38 101 ASN A C 1
ATOM 787 O O . ASN A 1 101 ? -10.550 -18.773 -2.744 1.00 97.38 101 ASN A O 1
ATOM 791 N N . TRP A 1 102 ? -11.613 -18.314 -0.833 1.00 97.81 102 TRP A N 1
ATOM 792 C CA . TRP A 1 102 ? -12.804 -17.775 -1.504 1.00 97.81 102 TRP A CA 1
ATOM 793 C C . TRP A 1 102 ? -12.657 -16.315 -1.944 1.00 97.81 102 TRP A C 1
ATOM 795 O O . TRP A 1 102 ? -13.428 -15.873 -2.792 1.00 97.81 102 TRP A O 1
ATOM 805 N N . VAL A 1 103 ? -11.686 -15.576 -1.388 1.00 97.12 103 VAL A N 1
ATOM 806 C CA . VAL A 1 103 ? -11.494 -14.142 -1.659 1.00 97.12 103 VAL A CA 1
ATOM 807 C C . VAL A 1 103 ? -10.242 -13.832 -2.476 1.00 97.12 103 VAL A C 1
ATOM 809 O O . VAL A 1 103 ? -10.141 -12.719 -2.980 1.00 97.12 103 VAL A O 1
ATOM 812 N N . SER A 1 104 ? -9.296 -14.770 -2.625 1.00 93.62 104 SER A N 1
ATOM 813 C CA . SER A 1 104 ? -7.984 -14.524 -3.257 1.00 93.62 104 SER A CA 1
ATOM 814 C C . SER A 1 104 ? -8.094 -13.811 -4.603 1.00 93.62 104 SER A C 1
ATOM 816 O O . SER A 1 104 ? -7.449 -12.785 -4.819 1.00 93.62 104 SER A O 1
ATOM 818 N N . ASP A 1 105 ? -8.950 -14.333 -5.474 1.00 93.38 105 ASP A N 1
ATOM 819 C CA . ASP A 1 105 ? -9.023 -13.943 -6.879 1.00 93.38 105 ASP A CA 1
ATOM 820 C C . ASP A 1 105 ? -9.796 -12.631 -7.029 1.00 93.38 105 ASP A C 1
ATOM 822 O O . ASP A 1 105 ? -9.336 -11.713 -7.707 1.00 93.38 105 ASP A O 1
ATOM 826 N N . TRP A 1 106 ? -10.922 -12.501 -6.317 1.00 96.00 106 TRP A N 1
ATOM 827 C CA . TRP A 1 106 ? -11.693 -11.262 -6.241 1.00 96.00 106 TRP A CA 1
ATOM 828 C C . TRP A 1 106 ? -10.891 -10.119 -5.613 1.00 96.00 106 TRP A C 1
ATOM 830 O O . TRP A 1 106 ? -10.916 -9.019 -6.149 1.00 96.00 106 TRP A O 1
ATOM 840 N N . TRP A 1 107 ? -10.155 -10.361 -4.521 1.00 95.69 107 TRP A N 1
ATOM 841 C CA . TRP A 1 107 ? -9.307 -9.352 -3.876 1.00 95.69 107 TRP A CA 1
ATOM 842 C C . TRP A 1 107 ? -8.135 -8.948 -4.771 1.00 95.69 107 TRP A C 1
ATOM 844 O O . TRP A 1 107 ? -7.853 -7.761 -4.927 1.00 95.69 107 TRP A O 1
ATOM 854 N N . MET A 1 108 ? -7.468 -9.918 -5.408 1.00 92.00 108 MET A N 1
ATOM 855 C CA . MET A 1 108 ? -6.404 -9.624 -6.368 1.00 92.00 108 MET A CA 1
ATOM 856 C C . MET A 1 108 ? -6.941 -8.809 -7.554 1.00 92.00 108 MET A C 1
ATOM 858 O O . MET A 1 108 ? -6.292 -7.863 -8.008 1.00 92.00 108 MET A O 1
ATOM 862 N N . GLN A 1 109 ? -8.142 -9.139 -8.030 1.00 92.19 109 GLN A N 1
ATOM 863 C CA . GLN A 1 109 ? -8.813 -8.408 -9.092 1.00 92.19 109 GLN A CA 1
ATOM 864 C C . GLN A 1 109 ? -9.188 -6.981 -8.670 1.00 92.19 109 GLN A C 1
ATOM 866 O O . GLN A 1 109 ? -8.686 -6.037 -9.279 1.00 92.19 109 GLN A O 1
ATOM 871 N N . SER A 1 110 ? -10.034 -6.808 -7.652 1.00 91.62 110 SER A N 1
ATOM 872 C CA . SER A 1 110 ? -10.632 -5.512 -7.311 1.00 91.62 110 SER A CA 1
ATOM 873 C C . SER A 1 110 ? -9.608 -4.514 -6.770 1.00 91.62 110 SER A C 1
ATOM 875 O O . SER A 1 110 ? -9.549 -3.384 -7.249 1.00 91.62 110 SER A O 1
ATOM 877 N N . ALA A 1 111 ? -8.745 -4.934 -5.839 1.00 91.56 111 ALA A N 1
ATOM 878 C CA . ALA A 1 111 ? -7.775 -4.042 -5.207 1.00 91.56 111 ALA A CA 1
ATOM 879 C C . ALA A 1 111 ? -6.592 -3.681 -6.122 1.00 91.56 111 ALA A C 1
ATOM 881 O O . ALA A 1 111 ? -5.967 -2.638 -5.933 1.00 91.56 111 ALA A O 1
ATOM 882 N N . TYR A 1 112 ? -6.267 -4.520 -7.117 1.00 93.00 112 TYR A N 1
ATOM 883 C CA . TYR A 1 112 ? -5.075 -4.322 -7.947 1.00 93.00 112 TYR A CA 1
ATOM 884 C C . TYR A 1 112 ? -5.355 -4.302 -9.450 1.00 93.00 112 TYR A C 1
ATOM 886 O O . TYR A 1 112 ? -5.005 -3.317 -10.101 1.00 93.00 112 TYR A O 1
ATOM 894 N N . LEU A 1 113 ? -5.903 -5.370 -10.037 1.00 93.25 113 LEU A N 1
ATOM 895 C CA . LEU A 1 113 ? -5.930 -5.546 -11.500 1.00 93.25 113 LEU A CA 1
ATOM 896 C C . LEU A 1 113 ? -6.967 -4.664 -12.217 1.00 93.25 113 LEU A C 1
ATOM 898 O O . LEU A 1 113 ? -6.682 -4.154 -13.308 1.00 93.25 113 LEU A O 1
ATOM 902 N N . ASP A 1 114 ? -8.127 -4.465 -11.590 1.00 94.38 114 ASP A N 1
ATOM 903 C CA . ASP A 1 114 ? -9.194 -3.570 -12.050 1.00 94.38 114 ASP A CA 1
ATOM 904 C C . ASP A 1 114 ? -8.969 -2.119 -11.612 1.00 94.38 114 ASP A C 1
ATOM 906 O O . ASP A 1 114 ? -9.511 -1.210 -12.237 1.00 94.38 114 ASP A O 1
ATOM 910 N N . SER A 1 115 ? -8.101 -1.867 -10.624 1.00 93.06 115 SER A N 1
ATOM 911 C CA . SER A 1 115 ? -7.635 -0.506 -10.344 1.00 93.06 115 SER A CA 1
ATOM 912 C C . SER A 1 115 ? -6.903 0.057 -11.565 1.00 93.06 115 SER A C 1
ATOM 914 O O . SER A 1 115 ? -5.927 -0.521 -12.071 1.00 93.06 115 SER A O 1
ATOM 916 N N . ARG A 1 116 ? -7.420 1.181 -12.076 1.00 95.56 116 ARG A N 1
ATOM 917 C CA . ARG A 1 116 ? -6.924 1.848 -13.291 1.00 95.56 116 ARG A CA 1
ATOM 918 C C . ARG A 1 116 ? -5.988 3.017 -12.990 1.00 95.56 116 ARG A C 1
ATOM 920 O O . ARG A 1 116 ? -5.343 3.516 -13.914 1.00 95.56 116 ARG A O 1
ATOM 927 N N . MET A 1 117 ? -5.840 3.391 -11.720 1.00 95.12 117 MET A N 1
ATOM 928 C CA . MET A 1 117 ? -4.894 4.418 -11.289 1.00 95.12 117 MET A CA 1
ATOM 929 C C . MET A 1 117 ? -3.437 4.034 -11.621 1.00 95.12 117 MET A C 1
ATOM 931 O O . MET A 1 117 ? -3.106 2.848 -11.741 1.00 95.12 117 MET A O 1
ATOM 935 N N . PRO A 1 118 ? -2.545 5.018 -11.823 1.00 95.31 118 PRO A N 1
ATOM 936 C CA . PRO A 1 118 ? -1.112 4.779 -11.980 1.00 95.31 118 PRO A CA 1
ATOM 937 C C . PRO A 1 118 ? -0.551 3.900 -10.852 1.00 95.31 118 PRO A C 1
ATOM 939 O O . PRO A 1 118 ? -0.808 4.155 -9.684 1.00 95.31 118 PRO A O 1
ATOM 942 N N . VAL A 1 119 ? 0.255 2.875 -11.165 1.00 92.31 119 VAL A N 1
ATOM 943 C CA . VAL A 1 119 ? 0.810 2.007 -10.098 1.00 92.31 119 VAL A CA 1
ATOM 944 C C . VAL A 1 119 ? 1.880 2.706 -9.256 1.00 92.31 119 VAL A C 1
ATOM 946 O O . VAL A 1 119 ? 2.135 2.296 -8.129 1.00 92.31 119 VAL A O 1
ATOM 949 N N . ALA A 1 120 ? 2.527 3.751 -9.777 1.00 87.50 120 ALA A N 1
ATOM 950 C CA . ALA A 1 120 ? 3.395 4.595 -8.961 1.00 87.50 120 ALA A CA 1
ATOM 951 C C . ALA A 1 120 ? 2.536 5.382 -7.959 1.00 87.50 120 ALA A C 1
ATOM 953 O O . ALA A 1 120 ? 1.500 5.908 -8.346 1.00 87.50 120 ALA A O 1
ATOM 954 N N . MET A 1 121 ? 2.991 5.485 -6.705 1.00 86.12 121 MET A N 1
ATOM 955 C CA . MET A 1 121 ? 2.288 6.138 -5.586 1.00 86.12 121 MET A CA 1
ATOM 956 C C . MET A 1 121 ? 1.042 5.375 -5.101 1.00 86.12 121 MET A C 1
ATOM 958 O O . MET A 1 121 ? 1.051 4.904 -3.968 1.00 86.12 121 MET A O 1
ATOM 962 N N . TYR A 1 122 ? 0.030 5.170 -5.953 1.00 88.81 122 TYR A N 1
ATOM 963 C CA . TYR A 1 122 ? -1.285 4.617 -5.573 1.00 88.81 122 TYR A CA 1
ATOM 964 C C . TYR A 1 122 ? -1.341 3.085 -5.389 1.00 88.81 122 TYR A C 1
ATOM 966 O O . TYR A 1 122 ? -2.405 2.541 -5.102 1.00 88.81 122 TYR A O 1
ATOM 974 N N . THR A 1 123 ? -0.270 2.323 -5.659 1.00 88.19 123 THR A N 1
ATOM 975 C CA . THR A 1 123 ? -0.340 0.839 -5.589 1.00 88.19 123 THR A CA 1
ATOM 976 C C . THR A 1 123 ? 0.997 0.145 -5.328 1.00 88.19 123 THR A C 1
ATOM 978 O O . THR A 1 123 ? 1.045 -0.864 -4.631 1.00 88.19 123 THR A O 1
ATOM 981 N N . SER A 1 124 ? 2.092 0.630 -5.914 1.00 91.75 124 SER A N 1
ATOM 982 C CA . SER A 1 124 ? 3.444 0.126 -5.663 1.00 91.75 124 SER A CA 1
ATOM 983 C C . SER A 1 124 ? 4.096 0.957 -4.556 1.00 91.75 124 SER A C 1
ATOM 985 O O . SER A 1 124 ? 4.506 2.083 -4.858 1.00 91.75 124 SER A O 1
ATOM 987 N N . PRO A 1 125 ? 4.224 0.439 -3.319 1.00 92.62 125 PRO A N 1
ATOM 988 C CA . PRO A 1 125 ? 4.933 1.145 -2.261 1.00 92.62 125 PRO A CA 1
ATOM 989 C C . PRO A 1 125 ? 6.423 1.305 -2.595 1.00 92.62 125 PRO A C 1
ATOM 991 O O . PRO A 1 125 ? 6.996 0.536 -3.371 1.00 92.62 125 PRO A O 1
ATOM 994 N N . GLY A 1 126 ? 7.054 2.311 -1.995 1.00 90.50 126 GLY A N 1
ATOM 995 C CA . GLY A 1 126 ? 8.507 2.458 -1.933 1.00 90.50 126 GLY A CA 1
ATOM 996 C C . GLY A 1 126 ? 9.032 1.992 -0.576 1.00 90.50 126 GLY 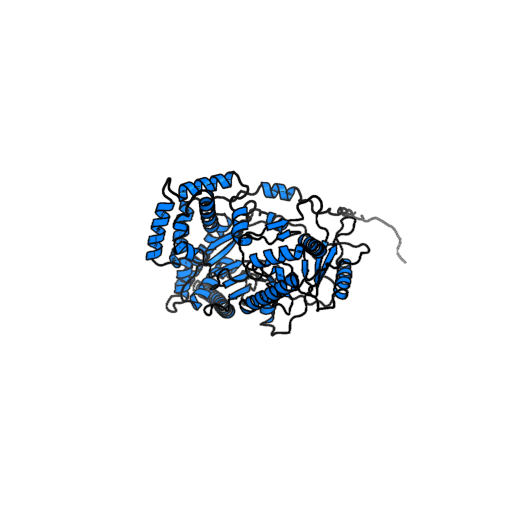A C 1
ATOM 997 O O . GLY A 1 126 ? 8.309 2.053 0.414 1.00 90.50 126 GLY A O 1
ATOM 998 N N . VAL A 1 127 ? 10.293 1.565 -0.505 1.00 91.44 127 VAL A N 1
ATOM 999 C CA . VAL A 1 127 ? 10.977 1.262 0.764 1.00 91.44 127 VAL A CA 1
ATOM 1000 C C . VAL A 1 127 ? 12.272 2.059 0.828 1.00 91.44 127 VAL A C 1
ATOM 1002 O O . VAL A 1 127 ? 13.078 2.006 -0.098 1.00 91.44 127 VAL A O 1
ATOM 1005 N N . VAL A 1 128 ? 12.469 2.794 1.919 1.00 88.50 128 VAL A N 1
ATOM 1006 C CA . VAL A 1 128 ? 13.721 3.479 2.246 1.00 88.50 128 VAL A CA 1
ATOM 1007 C C . VAL A 1 128 ? 14.522 2.578 3.178 1.00 88.50 128 VAL A C 1
ATOM 1009 O O . VAL A 1 128 ? 14.090 2.291 4.293 1.00 88.50 128 VAL A O 1
ATOM 1012 N N . LEU A 1 129 ? 15.674 2.116 2.698 1.00 86.25 129 LEU A N 1
ATOM 1013 C CA . LEU A 1 129 ? 16.670 1.371 3.471 1.00 86.25 129 LEU A CA 1
ATOM 1014 C C . LEU A 1 129 ? 17.667 2.338 4.147 1.00 86.25 129 LEU A C 1
ATOM 1016 O O . LEU A 1 129 ? 17.744 3.499 3.732 1.00 86.25 129 LEU A O 1
ATOM 1020 N N . PRO A 1 130 ? 18.461 1.877 5.137 1.00 83.06 130 PRO A N 1
ATOM 1021 C CA . PRO A 1 130 ? 19.556 2.657 5.709 1.00 83.06 130 PRO A CA 1
ATOM 1022 C C . PRO A 1 130 ? 20.472 3.273 4.646 1.00 83.06 130 PRO A C 1
ATOM 1024 O O . PRO A 1 130 ? 20.786 2.648 3.627 1.00 83.06 130 PRO A O 1
ATOM 1027 N N . ARG A 1 131 ? 20.946 4.497 4.901 1.00 81.25 131 ARG A N 1
ATOM 1028 C CA . ARG A 1 131 ? 21.900 5.190 4.028 1.00 81.25 131 ARG A CA 1
ATOM 1029 C C . ARG A 1 131 ? 23.250 4.472 4.060 1.00 81.25 131 ARG A C 1
ATOM 1031 O O . ARG A 1 131 ? 24.028 4.638 4.993 1.00 81.25 131 ARG A O 1
ATOM 1038 N N . MET A 1 132 ? 23.545 3.703 3.017 1.00 76.50 132 MET A N 1
ATOM 1039 C CA . MET A 1 132 ? 24.847 3.056 2.858 1.00 76.50 132 MET A CA 1
ATOM 1040 C C . MET A 1 132 ? 25.924 4.084 2.490 1.00 76.50 132 MET A C 1
ATOM 1042 O O . MET A 1 132 ? 25.803 4.801 1.494 1.00 76.50 132 MET A O 1
ATOM 1046 N N . HIS A 1 133 ? 26.999 4.130 3.276 1.00 67.88 133 HIS A N 1
ATOM 1047 C CA . HIS A 1 133 ? 28.206 4.896 2.970 1.00 67.88 133 HIS A CA 1
ATOM 1048 C C . HIS A 1 133 ? 29.219 3.976 2.283 1.00 67.88 133 HIS A C 1
ATOM 1050 O O . HIS A 1 133 ? 29.984 3.277 2.939 1.00 67.88 133 HIS A O 1
ATOM 1056 N N . PHE A 1 134 ? 29.199 3.949 0.950 1.00 58.69 134 PHE A N 1
ATOM 1057 C CA . PHE A 1 134 ? 30.130 3.141 0.164 1.00 58.69 134 PHE A CA 1
ATOM 1058 C C . PHE A 1 134 ? 31.523 3.787 0.152 1.00 58.69 134 PHE A C 1
ATOM 1060 O O . PHE A 1 134 ? 31.700 4.856 -0.433 1.00 58.69 134 PHE A O 1
ATOM 1067 N N . GLN A 1 135 ? 32.501 3.131 0.778 1.00 45.56 135 GLN A N 1
ATOM 1068 C CA . GLN A 1 135 ? 33.929 3.444 0.629 1.00 45.56 135 GLN A CA 1
ATOM 1069 C C . GLN A 1 135 ? 34.675 2.284 -0.048 1.00 45.56 135 GLN A C 1
ATOM 1071 O O . GLN A 1 135 ? 35.511 2.519 -0.917 1.00 45.56 135 GLN A O 1
ATOM 1076 N N . ASP A 1 136 ? 34.308 1.038 0.263 1.00 45.12 136 ASP A N 1
ATOM 1077 C CA . ASP A 1 136 ? 34.885 -0.178 -0.310 1.00 45.12 136 ASP A CA 1
ATOM 1078 C C . ASP A 1 136 ? 33.847 -1.314 -0.511 1.00 45.12 136 ASP A C 1
ATOM 1080 O O . ASP A 1 136 ? 32.637 -1.085 -0.566 1.00 45.12 136 ASP A O 1
ATOM 1084 N N . ARG A 1 137 ? 34.323 -2.528 -0.833 1.00 44.56 137 ARG A N 1
ATOM 1085 C CA . ARG A 1 137 ? 33.654 -3.430 -1.799 1.00 44.56 137 ARG A CA 1
ATOM 1086 C C . ARG A 1 13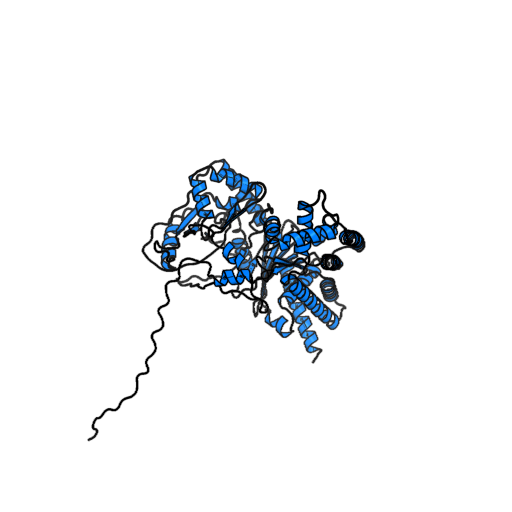7 ? 32.706 -4.510 -1.252 1.00 44.56 137 ARG A C 1
ATOM 1088 O O . ARG A 1 137 ? 32.139 -5.236 -2.068 1.00 44.56 137 ARG A O 1
ATOM 1095 N N . GLN A 1 138 ? 32.527 -4.679 0.060 1.00 36.56 138 GLN A N 1
ATOM 1096 C CA . GLN A 1 138 ? 31.848 -5.877 0.592 1.00 36.56 138 GLN A CA 1
ATOM 1097 C C . GLN A 1 138 ? 30.453 -5.637 1.188 1.00 36.56 138 GLN A C 1
ATOM 1099 O O . GLN A 1 138 ? 30.265 -4.880 2.133 1.00 36.56 138 GLN A O 1
ATOM 1104 N N . GLY A 1 139 ? 29.478 -6.396 0.677 1.00 36.38 139 GLY A N 1
ATOM 1105 C CA . GLY A 1 139 ? 28.158 -6.585 1.274 1.00 36.38 139 GLY A CA 1
ATOM 1106 C C . GLY A 1 139 ? 27.608 -7.964 0.902 1.00 36.38 139 GLY A C 1
ATOM 1107 O O . GLY A 1 139 ? 27.414 -8.255 -0.278 1.00 36.38 139 GLY A O 1
ATOM 1108 N N . GLN A 1 140 ? 27.380 -8.826 1.896 1.00 33.69 140 GLN A N 1
ATOM 1109 C CA . GLN A 1 140 ? 26.839 -10.177 1.707 1.00 33.69 140 GLN A CA 1
ATOM 1110 C C . GLN A 1 140 ? 25.384 -10.277 2.171 1.00 33.69 140 GLN A C 1
ATOM 1112 O O . GLN A 1 140 ? 25.042 -9.807 3.254 1.00 33.69 140 GLN A O 1
ATOM 1117 N N . MET A 1 141 ? 24.567 -11.018 1.420 1.00 32.12 141 MET A N 1
ATOM 1118 C CA . MET A 1 141 ? 23.365 -11.675 1.940 1.00 32.12 141 MET A CA 1
ATOM 1119 C C . MET A 1 141 ? 23.160 -13.024 1.245 1.00 32.12 141 MET A C 1
ATOM 1121 O O . MET A 1 141 ? 23.134 -13.099 0.018 1.00 32.12 141 MET A O 1
ATOM 1125 N N . SER A 1 142 ? 22.944 -14.079 2.029 1.00 31.14 142 SER A N 1
ATOM 1126 C CA . SER A 1 142 ? 22.315 -15.323 1.578 1.00 31.14 142 SER A CA 1
ATOM 1127 C C . SER A 1 142 ? 21.486 -15.922 2.719 1.00 31.14 142 SER A C 1
ATOM 1129 O O . SER A 1 142 ? 21.784 -15.699 3.897 1.00 31.14 142 SER A O 1
ATOM 1131 N N . LYS A 1 143 ? 20.409 -16.634 2.365 1.00 34.91 143 LYS A N 1
ATOM 1132 C CA . LYS A 1 143 ? 19.637 -17.544 3.227 1.00 34.91 143 LYS A CA 1
ATOM 1133 C C . LYS A 1 143 ? 18.574 -18.265 2.401 1.00 34.91 143 LYS A C 1
ATOM 1135 O O . LYS A 1 143 ? 18.047 -17.710 1.442 1.00 34.91 143 LYS A O 1
ATOM 1140 N N . THR A 1 144 ? 18.246 -19.487 2.803 1.00 45.84 144 THR A N 1
ATOM 1141 C CA . THR A 1 144 ? 17.001 -20.159 2.415 1.00 45.84 144 THR A CA 1
ATOM 1142 C C . THR A 1 144 ? 15.814 -19.511 3.136 1.00 45.84 144 THR A C 1
ATOM 1144 O O . THR A 1 144 ? 15.987 -18.926 4.207 1.00 45.84 144 THR A O 1
ATOM 1147 N N . LEU A 1 145 ? 14.603 -19.605 2.575 1.00 54.94 145 LEU A N 1
ATOM 1148 C CA . LEU A 1 145 ? 13.393 -19.134 3.259 1.00 54.94 145 LEU A CA 1
ATOM 1149 C C . LEU A 1 145 ? 12.974 -20.134 4.355 1.00 54.94 145 LEU A C 1
ATOM 1151 O O . LEU A 1 145 ? 12.651 -21.277 4.019 1.00 54.94 145 LEU A O 1
ATOM 1155 N N . PRO A 1 146 ? 12.931 -19.738 5.641 1.00 73.56 146 PRO A N 1
ATOM 1156 C CA . PRO A 1 146 ? 12.253 -20.516 6.670 1.00 73.56 146 PRO A CA 1
ATOM 1157 C C . PRO A 1 146 ? 10.731 -20.353 6.542 1.00 73.56 146 PRO A C 1
ATOM 1159 O O . PRO A 1 146 ? 10.248 -19.336 6.047 1.00 73.56 146 PRO A O 1
ATOM 1162 N N . VAL A 1 147 ? 9.964 -21.323 7.048 1.00 76.81 147 VAL A N 1
ATOM 1163 C CA . VAL A 1 147 ? 8.531 -21.114 7.316 1.00 76.81 147 VAL A CA 1
ATOM 1164 C C . VAL A 1 147 ? 8.399 -20.124 8.474 1.00 76.81 147 VAL A C 1
ATOM 1166 O O . VAL A 1 147 ? 9.068 -20.269 9.498 1.00 76.81 147 VAL A O 1
ATOM 1169 N N . GLU A 1 148 ? 7.551 -19.114 8.307 1.00 79.94 148 GLU A N 1
ATOM 1170 C CA . GLU A 1 148 ? 7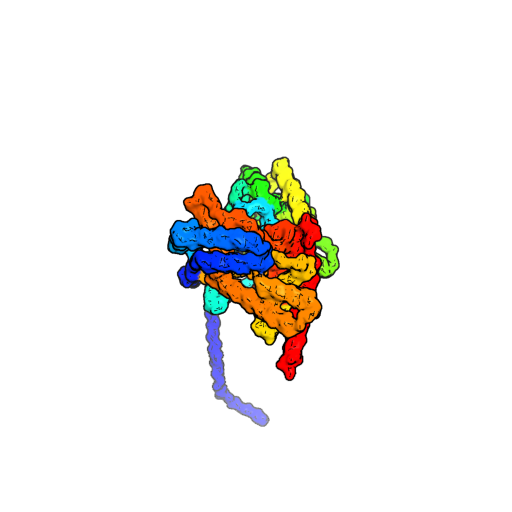.284 -18.099 9.328 1.00 79.94 148 GLU A CA 1
ATOM 1171 C C . GLU A 1 148 ? 6.085 -18.472 10.209 1.00 79.94 148 GLU A C 1
ATOM 1173 O O . GLU A 1 148 ? 5.233 -19.268 9.814 1.00 79.94 148 GLU A O 1
ATOM 1178 N N . TYR A 1 149 ? 6.011 -17.877 11.402 1.00 85.31 149 TYR A N 1
ATOM 1179 C CA . TYR A 1 149 ? 5.006 -18.184 12.422 1.00 85.31 149 TYR A CA 1
ATOM 1180 C C . TYR A 1 149 ? 4.469 -16.903 13.075 1.00 85.31 149 TYR A C 1
ATOM 1182 O O . TYR A 1 149 ? 5.223 -15.959 13.307 1.00 85.31 149 TYR A O 1
ATOM 1190 N N . LEU A 1 150 ? 3.186 -16.903 13.444 1.00 82.06 150 LEU A N 1
ATOM 1191 C CA . LEU A 1 150 ? 2.535 -15.872 14.256 1.00 82.06 150 LEU A CA 1
ATOM 1192 C C . LEU A 1 150 ? 1.781 -16.545 15.409 1.00 82.06 150 LEU A C 1
ATOM 1194 O O . LEU A 1 150 ? 0.945 -17.417 15.185 1.00 82.06 150 LEU A O 1
ATOM 1198 N N . GLY A 1 151 ? 2.101 -16.185 16.657 1.00 76.88 151 GLY A N 1
ATOM 1199 C CA . GLY A 1 151 ? 1.474 -16.796 17.840 1.00 76.88 151 GLY A CA 1
ATOM 1200 C C . GLY A 1 151 ? 1.628 -18.325 17.912 1.00 76.88 151 GLY A C 1
ATOM 1201 O O . GLY A 1 151 ? 0.718 -19.009 18.367 1.00 76.88 151 GLY A O 1
ATOM 1202 N N . GLY A 1 152 ? 2.734 -18.869 17.390 1.00 80.88 152 GLY A N 1
ATOM 1203 C CA . GLY A 1 152 ? 2.983 -20.314 17.293 1.00 80.88 152 GLY A CA 1
ATOM 1204 C C . GLY A 1 152 ? 2.285 -21.027 16.124 1.00 80.88 152 GLY A C 1
ATOM 1205 O O . GLY A 1 152 ? 2.618 -22.174 15.843 1.00 80.88 152 GLY A O 1
ATOM 1206 N N . LYS A 1 153 ? 1.373 -20.366 15.399 1.00 81.62 153 LYS A N 1
ATOM 1207 C CA . LYS A 1 153 ? 0.730 -20.909 14.189 1.00 81.62 153 LYS A CA 1
ATOM 1208 C C . LYS A 1 153 ? 1.584 -20.585 12.952 1.00 81.62 153 LYS A C 1
ATOM 1210 O O . LYS A 1 153 ? 2.069 -19.455 12.860 1.00 81.62 153 LYS A O 1
ATOM 1215 N N . PRO A 1 154 ? 1.796 -21.522 12.012 1.00 86.69 154 PRO A N 1
ATOM 1216 C CA . PRO A 1 154 ? 2.632 -21.281 10.838 1.00 86.69 154 PRO A CA 1
ATOM 1217 C C . PRO A 1 154 ? 1.894 -20.438 9.782 1.00 86.69 154 PRO A C 1
ATOM 1219 O O . PRO A 1 154 ? 0.667 -20.334 9.799 1.00 86.69 154 PRO A O 1
ATOM 1222 N N . LEU A 1 155 ? 2.640 -19.828 8.858 1.00 88.56 155 LEU A N 1
ATOM 1223 C CA . LEU A 1 155 ? 2.123 -18.863 7.880 1.00 88.56 155 LEU A CA 1
ATOM 1224 C C . LEU A 1 155 ? 2.288 -19.322 6.426 1.00 88.56 155 LEU A C 1
ATOM 1226 O O . LEU A 1 155 ? 3.311 -19.880 6.039 1.00 88.56 155 LEU A O 1
ATOM 1230 N N . CYS A 1 156 ? 1.304 -18.996 5.590 1.00 86.25 156 CYS A N 1
ATOM 1231 C CA . CYS A 1 156 ? 1.323 -19.129 4.137 1.00 86.25 156 CYS A CA 1
ATOM 1232 C C . CYS A 1 156 ? 2.562 -18.449 3.541 1.00 86.25 156 CYS A C 1
ATOM 1234 O O . CYS A 1 156 ? 2.848 -17.281 3.834 1.00 86.25 156 CYS A O 1
ATOM 1236 N N . MET A 1 157 ? 3.275 -19.181 2.682 1.00 85.19 157 MET A N 1
ATOM 1237 C CA . MET A 1 157 ? 4.521 -18.733 2.045 1.00 85.19 157 MET A CA 1
ATOM 1238 C C . MET A 1 157 ? 4.348 -18.381 0.557 1.00 85.19 157 MET A C 1
ATOM 1240 O O . MET A 1 157 ? 5.304 -17.933 -0.069 1.00 85.19 157 MET A O 1
ATOM 1244 N N . ASP A 1 158 ? 3.138 -18.532 -0.004 1.00 82.50 158 ASP A N 1
ATOM 1245 C CA . ASP A 1 158 ? 2.846 -18.301 -1.433 1.00 82.50 158 ASP A CA 1
ATOM 1246 C C . ASP A 1 158 ? 3.353 -16.940 -1.923 1.00 82.50 158 ASP A C 1
ATOM 1248 O O . ASP A 1 158 ? 4.024 -16.860 -2.949 1.00 82.50 158 ASP A O 1
ATOM 1252 N N . GLN A 1 159 ? 3.107 -15.885 -1.138 1.00 80.50 159 GLN A N 1
ATOM 1253 C CA . GLN A 1 159 ? 3.417 -14.509 -1.524 1.00 80.50 159 GLN A CA 1
ATOM 1254 C C . GLN A 1 159 ? 4.883 -14.333 -1.968 1.00 80.50 159 GLN A C 1
ATOM 1256 O O . GLN A 1 159 ? 5.129 -13.601 -2.921 1.00 80.50 159 GLN A O 1
ATOM 1261 N N . TYR A 1 160 ? 5.842 -15.048 -1.362 1.00 74.81 160 TYR A N 1
ATOM 1262 C CA . TYR A 1 160 ? 7.258 -14.990 -1.752 1.00 74.81 160 TYR A CA 1
ATOM 1263 C C . TYR A 1 160 ? 7.527 -15.593 -3.137 1.00 74.81 160 TYR A C 1
ATOM 1265 O O . TYR A 1 160 ? 8.325 -15.048 -3.899 1.00 74.81 160 TYR A O 1
ATOM 1273 N N . TYR A 1 161 ? 6.838 -16.678 -3.503 1.00 76.12 161 TYR A N 1
ATOM 1274 C CA . TYR A 1 161 ? 6.970 -17.302 -4.824 1.00 76.12 161 TYR A CA 1
ATOM 1275 C C . TYR A 1 161 ? 6.345 -16.452 -5.943 1.00 76.12 161 TYR A C 1
ATOM 1277 O O . TYR A 1 161 ? 6.680 -16.644 -7.111 1.00 76.12 161 TYR A O 1
ATOM 1285 N N . GLN A 1 162 ? 5.494 -15.476 -5.595 1.00 76.00 162 GLN A N 1
ATOM 1286 C CA . GLN A 1 162 ? 4.923 -14.498 -6.531 1.00 76.00 162 GLN A CA 1
ATOM 1287 C C . GLN A 1 162 ? 5.763 -13.211 -6.684 1.00 76.00 162 GLN A C 1
ATOM 1289 O O . GLN A 1 162 ? 5.478 -12.403 -7.571 1.00 76.00 162 GLN A O 1
ATOM 1294 N N . VAL A 1 163 ? 6.800 -13.000 -5.859 1.00 74.75 163 VAL A N 1
ATOM 1295 C CA . VAL A 1 163 ? 7.702 -11.828 -5.942 1.00 74.75 163 VAL A CA 1
ATOM 1296 C C . VAL A 1 163 ? 8.686 -11.971 -7.107 1.00 74.75 163 VAL A C 1
ATOM 1298 O O . VAL A 1 163 ? 8.815 -11.057 -7.920 1.00 74.75 163 VAL A O 1
ATOM 1301 N N . LEU A 1 164 ? 9.391 -13.098 -7.205 1.00 81.12 164 LEU A N 1
ATOM 1302 C CA . LEU A 1 164 ? 10.435 -13.286 -8.219 1.00 81.12 164 LEU A CA 1
ATOM 1303 C C . LEU A 1 164 ? 9.859 -13.561 -9.608 1.00 81.12 164 LEU A C 1
ATOM 1305 O O . LEU A 1 164 ? 8.828 -14.215 -9.749 1.00 81.12 164 LEU A O 1
ATOM 1309 N N . SER A 1 165 ? 10.565 -13.110 -10.650 1.00 85.50 165 SER A N 1
ATOM 1310 C CA . SER A 1 165 ? 10.261 -13.434 -12.053 1.00 85.50 165 SER A CA 1
ATOM 1311 C C . SER A 1 165 ? 8.835 -13.077 -12.504 1.00 85.50 165 SER A C 1
ATOM 1313 O O . SER A 1 165 ? 8.366 -13.601 -13.515 1.00 85.50 165 SER A O 1
ATOM 1315 N N . SER A 1 166 ? 8.131 -12.191 -11.793 1.00 84.31 166 SER A N 1
ATOM 1316 C CA . SER A 1 166 ? 6.736 -11.836 -12.069 1.00 84.31 166 SER A CA 1
ATOM 1317 C C . SER A 1 166 ? 6.589 -10.419 -12.630 1.00 84.31 166 SER A C 1
ATOM 1319 O O . SER A 1 166 ? 7.408 -9.536 -12.377 1.00 84.31 166 SER A O 1
ATOM 1321 N N . CYS A 1 167 ? 5.571 -10.175 -13.460 1.00 90.94 167 CYS A N 1
ATOM 1322 C CA . CYS A 1 167 ? 5.325 -8.852 -14.036 1.00 90.94 167 CYS A CA 1
ATOM 1323 C C . CYS A 1 167 ? 3.831 -8.568 -14.241 1.00 90.94 167 CYS A C 1
ATOM 1325 O O . CYS A 1 167 ? 3.094 -9.417 -14.747 1.00 90.94 167 CYS A O 1
ATOM 1327 N N . ARG A 1 168 ? 3.396 -7.345 -13.898 1.00 95.19 168 ARG A N 1
ATOM 1328 C CA . ARG A 1 168 ? 2.040 -6.845 -14.168 1.00 95.19 168 ARG A CA 1
ATOM 1329 C C . ARG A 1 168 ? 1.943 -6.307 -15.599 1.00 95.19 168 ARG A C 1
ATOM 1331 O O . ARG A 1 168 ? 2.531 -5.275 -15.928 1.00 95.19 168 ARG A O 1
ATOM 1338 N N . ILE A 1 169 ? 1.170 -6.991 -16.433 1.00 95.38 169 ILE A N 1
ATOM 1339 C CA . ILE A 1 169 ? 0.926 -6.661 -17.838 1.00 95.38 169 ILE A CA 1
ATOM 1340 C C . ILE A 1 169 ? -0.288 -5.719 -17.922 1.00 95.38 169 ILE A C 1
ATOM 1342 O O . ILE A 1 169 ? -1.324 -6.022 -17.324 1.00 95.38 169 ILE A O 1
ATOM 1346 N N . PRO A 1 170 ? -0.204 -4.577 -18.628 1.00 95.75 170 PRO A N 1
ATOM 1347 C CA . PRO A 1 170 ? -1.348 -3.687 -18.775 1.00 95.75 170 PRO A CA 1
ATOM 1348 C C . PRO A 1 170 ? -2.373 -4.274 -19.754 1.00 95.75 170 PRO A C 1
ATOM 1350 O O . PRO A 1 170 ? -2.009 -4.747 -20.831 1.00 95.75 170 PRO A O 1
ATOM 1353 N N . GLY A 1 171 ? -3.657 -4.208 -19.405 1.00 91.19 171 GLY A N 1
ATOM 1354 C CA . GLY A 1 171 ? -4.753 -4.604 -20.296 1.00 91.19 171 GLY A CA 1
ATOM 1355 C C . GLY A 1 171 ? -5.738 -3.461 -20.562 1.00 91.19 171 GLY A C 1
ATOM 1356 O O . GLY A 1 171 ? -5.695 -2.439 -19.876 1.00 91.19 171 GLY A O 1
ATOM 1357 N N . PRO A 1 172 ? -6.633 -3.589 -21.563 1.00 86.94 172 PRO A N 1
ATOM 1358 C CA . PRO A 1 172 ? -7.529 -2.505 -21.979 1.00 86.94 172 PRO A CA 1
ATOM 1359 C C . PRO A 1 172 ? -8.705 -2.255 -21.019 1.00 86.94 172 PRO A C 1
ATOM 1361 O O . PRO A 1 172 ? -9.234 -1.148 -21.004 1.00 86.94 172 PRO A O 1
ATOM 1364 N N . LYS A 1 173 ? -9.105 -3.264 -20.230 1.00 89.94 173 LYS A N 1
ATOM 1365 C CA . LYS A 1 173 ? -10.125 -3.163 -19.164 1.00 89.94 173 LYS A CA 1
ATOM 1366 C C . LYS A 1 173 ? -9.527 -3.471 -17.786 1.00 89.94 173 LYS A C 1
ATOM 1368 O O . LYS A 1 173 ? -9.626 -2.659 -16.879 1.00 89.94 173 LYS A O 1
ATOM 1373 N N . ARG A 1 174 ? -8.863 -4.625 -17.686 1.00 93.81 174 ARG A N 1
ATOM 1374 C CA . ARG A 1 174 ? -8.248 -5.226 -16.494 1.00 93.81 174 ARG A CA 1
ATOM 1375 C C . ARG A 1 174 ? -6.799 -5.585 -16.818 1.00 93.81 174 ARG A C 1
ATOM 1377 O O . ARG A 1 174 ? -6.534 -6.015 -17.941 1.00 93.81 174 ARG A O 1
ATOM 1384 N N . ASP A 1 175 ? -5.879 -5.408 -15.876 1.00 96.06 175 ASP A N 1
ATOM 1385 C CA . ASP A 1 175 ? -4.485 -5.861 -16.011 1.00 96.06 175 ASP A CA 1
ATOM 1386 C C . ASP A 1 175 ? -4.344 -7.356 -15.670 1.00 96.06 175 ASP A C 1
ATOM 1388 O O . ASP A 1 175 ? -5.230 -7.951 -15.065 1.00 96.06 175 ASP A O 1
ATOM 1392 N N . THR A 1 176 ? -3.215 -7.978 -16.008 1.00 94.25 176 THR A N 1
ATOM 1393 C CA . THR A 1 176 ? -2.882 -9.340 -15.548 1.00 94.25 176 THR A CA 1
ATOM 1394 C C . THR A 1 176 ? -1.521 -9.369 -14.863 1.00 94.25 176 THR A C 1
ATOM 1396 O O . THR A 1 176 ? -0.725 -8.441 -15.003 1.00 94.25 176 THR A O 1
ATOM 1399 N N . VAL A 1 177 ? -1.230 -10.431 -14.111 1.00 92.50 177 VAL A N 1
ATOM 1400 C CA . VAL A 1 177 ? 0.124 -10.738 -13.629 1.00 92.50 177 VAL A CA 1
ATOM 1401 C C . VAL A 1 177 ? 0.556 -12.057 -14.251 1.00 92.50 177 VAL A C 1
ATOM 1403 O O . VAL A 1 177 ? -0.207 -13.019 -14.258 1.00 92.50 177 VAL A O 1
ATOM 1406 N N . LEU A 1 178 ? 1.776 -12.091 -14.782 1.00 89.69 178 LEU A N 1
ATOM 1407 C CA . LEU A 1 178 ? 2.425 -13.310 -15.257 1.00 89.69 178 LEU A CA 1
ATOM 1408 C C . LEU A 1 178 ? 3.619 -13.606 -14.353 1.00 89.69 178 LEU A C 1
ATOM 1410 O O . LEU A 1 178 ? 4.474 -12.739 -14.183 1.00 89.69 178 LEU A O 1
ATOM 1414 N N . ASN A 1 179 ? 3.679 -14.815 -13.794 1.00 85.12 179 ASN A N 1
ATOM 1415 C CA . ASN A 1 179 ? 4.837 -15.329 -13.065 1.00 85.12 179 ASN A CA 1
ATOM 1416 C C . ASN A 1 179 ? 5.619 -16.271 -13.991 1.00 85.12 179 ASN A C 1
ATOM 1418 O O . ASN A 1 179 ? 5.101 -17.306 -14.405 1.00 85.12 179 ASN A O 1
ATOM 1422 N N . TYR A 1 180 ? 6.853 -15.904 -14.344 1.00 83.75 180 TYR A N 1
ATOM 1423 C CA . TYR A 1 180 ? 7.686 -16.677 -15.267 1.00 83.75 180 TYR A CA 1
ATOM 1424 C C . TYR A 1 180 ? 8.569 -17.730 -14.580 1.00 83.75 180 TYR A C 1
ATOM 1426 O O . TYR A 1 180 ? 9.200 -18.507 -15.291 1.00 83.75 180 TYR A O 1
ATOM 1434 N N . ALA A 1 181 ? 8.610 -17.797 -13.241 1.00 75.19 181 ALA A N 1
ATOM 1435 C CA . ALA A 1 181 ? 9.254 -18.910 -12.533 1.00 75.19 181 ALA A CA 1
ATOM 1436 C C . ALA A 1 181 ? 8.440 -20.215 -12.643 1.00 75.19 181 ALA A C 1
ATOM 1438 O O . ALA A 1 181 ? 9.002 -21.304 -12.580 1.00 75.19 181 ALA A O 1
ATOM 1439 N N . ILE A 1 182 ? 7.123 -20.113 -12.849 1.00 69.81 182 ILE A N 1
ATOM 1440 C CA . ILE A 1 182 ? 6.217 -21.259 -12.985 1.00 69.81 182 ILE A CA 1
ATOM 1441 C C . ILE A 1 182 ? 6.185 -21.700 -14.460 1.00 69.81 182 ILE A C 1
ATOM 1443 O O . ILE A 1 182 ? 5.303 -21.320 -15.230 1.00 69.81 182 ILE A O 1
ATOM 1447 N N . GLY A 1 183 ? 7.183 -22.479 -14.888 1.00 67.19 183 GLY A N 1
ATOM 1448 C CA . GLY A 1 183 ? 7.273 -22.980 -16.263 1.00 67.19 183 GLY A CA 1
ATOM 1449 C C . GLY A 1 183 ? 8.445 -23.933 -16.511 1.00 67.19 183 GLY A C 1
ATOM 1450 O O . GLY A 1 183 ? 9.268 -24.164 -15.635 1.00 67.19 183 GLY A O 1
ATOM 1451 N N . LYS A 1 184 ? 8.545 -24.478 -17.735 1.00 68.00 184 LYS A N 1
ATOM 1452 C CA . LYS A 1 184 ? 9.574 -25.478 -18.111 1.00 68.00 184 LYS A CA 1
ATOM 1453 C C . LYS A 1 184 ? 11.027 -24.976 -18.043 1.00 68.00 184 LYS A C 1
ATOM 1455 O O . LYS A 1 184 ? 11.938 -25.792 -18.019 1.00 68.00 184 LYS A O 1
ATOM 1460 N N . THR A 1 185 ? 11.245 -23.662 -18.068 1.00 75.44 185 THR A N 1
ATOM 1461 C CA . THR A 1 185 ? 12.574 -23.030 -18.021 1.00 75.44 185 THR A CA 1
ATOM 1462 C C . THR A 1 185 ? 12.481 -21.712 -17.257 1.00 75.44 185 THR A C 1
ATOM 1464 O O . THR A 1 185 ? 11.928 -20.735 -17.782 1.00 75.44 185 THR A O 1
ATOM 1467 N N . SER A 1 186 ? 13.014 -21.684 -16.038 1.00 77.25 186 SER A N 1
ATOM 1468 C CA . SER A 1 186 ? 13.072 -20.485 -15.197 1.00 77.25 186 SER A CA 1
ATOM 1469 C C . SER A 1 186 ? 13.985 -19.406 -15.807 1.00 77.25 186 SER A C 1
ATOM 1471 O O . SER A 1 186 ? 14.997 -19.747 -16.420 1.00 77.25 186 SER A O 1
ATOM 1473 N N . PRO A 1 187 ? 13.674 -18.106 -15.653 1.00 84.81 187 PRO A N 1
ATOM 1474 C CA . PRO A 1 187 ? 14.562 -17.022 -16.070 1.00 84.81 187 PRO A CA 1
ATOM 1475 C C . PRO A 1 187 ? 15.883 -17.018 -15.288 1.00 84.81 187 PRO A C 1
ATOM 1477 O O . PRO A 1 187 ? 15.873 -17.109 -14.063 1.00 84.81 187 PRO A O 1
ATOM 1480 N N . THR A 1 188 ? 17.004 -16.853 -15.992 1.00 87.12 188 THR A N 1
ATOM 1481 C CA . THR A 1 188 ? 18.369 -16.776 -15.432 1.00 87.12 188 THR A CA 1
ATOM 1482 C C . THR A 1 188 ? 18.903 -15.349 -15.316 1.00 87.12 188 THR A C 1
ATOM 1484 O O . THR A 1 188 ? 19.977 -15.138 -14.755 1.00 87.12 188 THR A O 1
ATOM 1487 N N . HIS A 1 189 ? 18.183 -14.352 -15.835 1.00 91.25 189 HIS A N 1
ATOM 1488 C CA . HIS A 1 189 ? 18.683 -12.985 -15.976 1.00 91.25 189 HIS A CA 1
ATOM 1489 C C . HIS A 1 189 ? 17.956 -11.967 -15.108 1.00 91.25 189 HIS A C 1
ATOM 1491 O O . HIS A 1 189 ? 16.749 -12.049 -14.889 1.00 91.25 189 HIS A O 1
ATOM 1497 N N . ILE A 1 190 ? 18.678 -10.936 -14.683 1.00 92.62 190 ILE A N 1
ATOM 1498 C CA . ILE A 1 190 ? 18.099 -9.678 -14.211 1.00 92.62 190 ILE A CA 1
ATOM 1499 C C . ILE A 1 190 ? 18.055 -8.666 -15.356 1.00 92.62 190 ILE A C 1
ATOM 1501 O O . ILE A 1 190 ? 18.765 -8.785 -16.357 1.00 92.62 190 ILE A O 1
ATOM 1505 N N . THR A 1 191 ? 17.232 -7.638 -15.189 1.00 95.38 191 THR A N 1
ATOM 1506 C CA . THR A 1 191 ? 17.360 -6.411 -15.974 1.00 95.38 191 THR A CA 1
ATOM 1507 C C . THR A 1 191 ? 18.180 -5.408 -15.169 1.00 95.38 191 THR A C 1
ATOM 1509 O O . THR A 1 191 ? 17.960 -5.260 -13.970 1.00 95.38 191 THR A O 1
ATOM 1512 N N . VAL A 1 192 ? 19.086 -4.676 -15.806 1.00 94.50 192 VAL A N 1
ATOM 1513 C CA . VAL A 1 192 ? 19.710 -3.482 -15.215 1.00 94.50 192 VAL A CA 1
ATOM 1514 C C . VAL A 1 192 ? 19.263 -2.266 -16.016 1.00 94.50 192 VAL A C 1
ATOM 1516 O O . VAL A 1 192 ? 19.215 -2.334 -17.245 1.00 94.50 192 VAL A O 1
ATOM 1519 N N . VAL A 1 193 ? 18.925 -1.166 -15.343 1.00 95.62 193 VAL A N 1
ATOM 1520 C CA . VAL A 1 193 ? 18.617 0.118 -15.984 1.00 95.62 193 VAL A CA 1
ATOM 1521 C C . VAL A 1 193 ? 19.534 1.223 -15.455 1.00 95.62 193 VAL A C 1
ATOM 1523 O O . VAL A 1 193 ? 19.692 1.381 -14.246 1.00 95.62 193 VAL A O 1
ATOM 1526 N N . HIS A 1 194 ? 20.154 1.963 -16.373 1.00 93.88 194 HIS A N 1
ATOM 1527 C CA . HIS A 1 194 ? 21.000 3.128 -16.094 1.00 93.88 194 HIS A CA 1
ATOM 1528 C C . HIS A 1 194 ? 20.810 4.163 -17.206 1.00 93.88 194 HIS A C 1
ATOM 1530 O O . HIS A 1 194 ? 20.791 3.802 -18.388 1.00 93.88 194 HIS A O 1
ATOM 1536 N N . ASN A 1 195 ? 20.638 5.437 -16.835 1.00 93.19 195 ASN A N 1
ATOM 1537 C CA . ASN A 1 195 ? 20.331 6.539 -17.757 1.00 93.19 195 ASN A CA 1
ATOM 1538 C C . ASN A 1 195 ? 19.224 6.180 -18.765 1.00 93.19 195 ASN A C 1
ATOM 1540 O O . ASN A 1 195 ? 19.337 6.408 -19.969 1.00 93.19 195 ASN A O 1
ATOM 1544 N N . PHE A 1 196 ? 18.158 5.558 -18.248 1.00 96.06 196 PHE A N 1
ATOM 1545 C CA . PHE A 1 196 ? 16.977 5.096 -18.989 1.00 96.06 196 PHE A CA 1
ATOM 1546 C C . PHE A 1 196 ? 17.210 3.957 -19.999 1.00 96.06 196 PHE A C 1
ATOM 1548 O O . PHE A 1 196 ? 16.265 3.526 -20.662 1.00 96.06 196 PHE A O 1
ATOM 1555 N N . GLN A 1 197 ? 18.433 3.437 -20.115 1.00 97.44 197 GLN A N 1
ATOM 1556 C CA . GLN A 1 197 ? 18.770 2.323 -20.999 1.00 97.44 197 GLN A CA 1
ATOM 1557 C C . GLN A 1 197 ? 18.739 0.995 -20.239 1.00 97.44 197 GLN A C 1
ATOM 1559 O O . GLN A 1 197 ? 19.293 0.895 -19.146 1.00 97.44 197 GLN A O 1
ATOM 1564 N N . TYR A 1 198 ? 18.141 -0.029 -20.846 1.00 97.69 198 TYR A N 1
ATOM 1565 C CA . TYR A 1 198 ? 17.930 -1.343 -20.237 1.00 97.69 198 TYR A CA 1
ATOM 1566 C C . TYR A 1 198 ? 18.937 -2.372 -20.768 1.00 97.69 198 TYR A C 1
ATOM 1568 O O . TYR A 1 198 ? 19.311 -2.339 -21.940 1.00 97.69 198 TYR A O 1
ATOM 1576 N N . PHE A 1 199 ? 19.355 -3.306 -19.918 1.00 97.25 199 PHE A N 1
ATOM 1577 C CA . PHE A 1 199 ? 20.310 -4.367 -20.243 1.00 97.25 199 PHE A CA 1
ATOM 1578 C C . PHE A 1 199 ? 19.858 -5.699 -19.642 1.00 97.25 199 PHE A C 1
ATOM 1580 O O . PHE A 1 199 ? 19.397 -5.731 -18.501 1.00 97.25 199 PHE A O 1
ATOM 1587 N N . ILE A 1 200 ? 20.033 -6.793 -20.385 1.00 95.62 200 ILE A N 1
ATOM 1588 C CA . ILE A 1 200 ? 20.010 -8.155 -19.840 1.00 95.62 200 ILE A CA 1
ATOM 1589 C C . ILE A 1 200 ? 21.355 -8.410 -19.164 1.00 95.62 200 ILE A C 1
ATOM 1591 O O . ILE A 1 200 ? 22.405 -8.248 -19.789 1.00 95.62 200 ILE A O 1
ATOM 1595 N N . LEU A 1 201 ? 21.308 -8.857 -17.913 1.00 94.00 201 LEU A N 1
ATOM 1596 C CA . LEU A 1 201 ? 22.443 -9.436 -17.212 1.00 94.00 201 LEU A CA 1
ATOM 1597 C C . LEU A 1 201 ? 22.030 -10.806 -16.677 1.00 94.00 201 LEU A C 1
ATOM 1599 O O . LEU A 1 201 ? 21.284 -10.884 -15.703 1.00 94.00 201 LEU A O 1
ATOM 1603 N N . ASP A 1 202 ? 22.505 -11.880 -17.304 1.00 90.50 202 ASP A N 1
ATOM 1604 C CA . ASP A 1 202 ? 22.440 -13.213 -16.706 1.00 90.50 202 ASP A CA 1
ATOM 1605 C C . ASP A 1 202 ? 23.120 -13.208 -15.334 1.00 90.50 202 ASP A C 1
ATOM 1607 O O . ASP A 1 202 ? 24.176 -12.602 -15.156 1.00 90.50 202 ASP A O 1
ATOM 1611 N N . VAL A 1 203 ? 22.478 -13.835 -14.349 1.00 86.62 203 VAL A N 1
ATOM 1612 C CA . VAL A 1 203 ? 22.986 -13.980 -12.975 1.00 86.62 203 VAL A CA 1
ATOM 1613 C C . VAL A 1 203 ? 23.225 -15.442 -12.596 1.00 86.62 203 VAL A C 1
ATOM 1615 O O . VAL A 1 203 ? 23.421 -15.734 -11.417 1.00 86.62 203 VAL A O 1
ATOM 1618 N N . TYR A 1 204 ? 23.313 -16.316 -13.606 1.00 83.69 204 TYR A N 1
ATOM 1619 C CA . TYR A 1 204 ? 23.786 -17.697 -13.516 1.00 83.69 204 TYR A CA 1
ATOM 1620 C C . TYR A 1 204 ? 24.793 -18.010 -14.633 1.00 83.69 204 TYR A C 1
ATOM 1622 O O . TYR A 1 204 ? 24.653 -17.522 -15.755 1.00 83.69 204 TYR A O 1
ATOM 1630 N N . ASN A 1 205 ? 25.810 -18.813 -14.312 1.00 81.06 205 ASN A N 1
ATOM 1631 C CA . ASN A 1 205 ? 26.731 -19.436 -15.260 1.00 81.06 205 ASN A CA 1
ATOM 1632 C C . ASN A 1 205 ? 26.012 -20.589 -16.005 1.00 81.06 205 ASN A C 1
ATOM 1634 O O . ASN A 1 205 ? 24.917 -21.016 -15.629 1.00 81.06 205 ASN A O 1
ATOM 1638 N N . SER A 1 206 ? 26.628 -21.133 -17.059 1.00 82.62 206 SER A N 1
ATOM 1639 C CA . SER A 1 206 ? 26.031 -22.192 -17.895 1.00 82.62 206 SER A CA 1
ATOM 1640 C C . SER A 1 206 ? 25.856 -23.553 -17.205 1.00 82.62 206 SER A C 1
ATOM 1642 O O . SER A 1 206 ? 25.151 -24.406 -17.734 1.00 82.62 206 SER A O 1
ATOM 1644 N N . ASP A 1 207 ? 26.478 -23.764 -16.043 1.00 80.75 207 ASP A N 1
ATOM 1645 C CA . ASP A 1 207 ? 26.292 -24.942 -15.181 1.00 80.75 207 ASP A CA 1
ATOM 1646 C C . ASP A 1 207 ? 25.111 -24.796 -14.195 1.00 80.75 207 ASP A C 1
ATOM 1648 O O . ASP A 1 207 ? 24.807 -25.723 -13.446 1.00 80.75 207 ASP A O 1
ATOM 1652 N N . GLY A 1 208 ? 24.433 -23.642 -14.186 1.00 78.56 208 GLY A N 1
ATOM 1653 C CA . GLY A 1 208 ? 23.340 -23.339 -13.262 1.00 78.56 208 GLY A CA 1
ATOM 1654 C C . GLY A 1 208 ? 23.782 -22.822 -11.889 1.00 78.56 208 GLY A C 1
ATOM 1655 O O . GLY A 1 208 ? 22.922 -22.558 -11.047 1.00 78.56 208 GLY A O 1
ATOM 1656 N N . SER A 1 209 ? 25.082 -22.620 -11.648 1.00 80.06 209 SER A N 1
ATOM 1657 C CA . SER A 1 209 ? 25.561 -21.872 -10.481 1.00 80.06 209 SER A CA 1
ATOM 1658 C C . SER A 1 209 ? 25.289 -20.366 -10.665 1.00 80.06 209 SER A C 1
ATOM 1660 O O . SER A 1 209 ? 25.501 -19.850 -11.763 1.00 80.06 209 SER A O 1
ATOM 1662 N N . PRO A 1 210 ? 24.784 -19.624 -9.658 1.00 80.88 210 PRO A N 1
ATOM 1663 C CA . PRO A 1 210 ? 24.603 -18.175 -9.787 1.00 80.88 210 PRO A CA 1
ATOM 1664 C C . PRO A 1 210 ? 25.948 -17.416 -9.867 1.00 80.88 210 PRO A C 1
ATOM 1666 O O . PRO A 1 210 ? 26.985 -18.031 -9.706 1.00 80.88 210 PRO A O 1
ATOM 1669 N N . LEU A 1 211 ? 25.975 -16.095 -10.105 1.00 78.50 211 LEU A N 1
ATOM 1670 C CA . LEU A 1 211 ? 27.226 -15.310 -10.278 1.00 78.50 211 LEU A CA 1
ATOM 1671 C C . LEU A 1 211 ? 27.774 -14.637 -8.986 1.00 78.50 211 LEU A C 1
ATOM 1673 O O . LEU A 1 211 ? 26.971 -14.166 -8.175 1.00 78.50 211 LEU A O 1
ATOM 1677 N N . THR A 1 212 ? 29.104 -14.496 -8.786 1.00 76.75 212 THR A N 1
ATOM 1678 C CA . THR A 1 212 ? 29.708 -13.747 -7.639 1.00 76.75 212 THR A CA 1
ATOM 1679 C C . THR A 1 212 ? 29.351 -12.259 -7.621 1.00 76.75 212 THR A C 1
ATOM 1681 O O . THR A 1 212 ? 29.024 -11.648 -8.636 1.00 76.75 212 THR A O 1
ATOM 1684 N N . VAL A 1 213 ? 29.526 -11.634 -6.449 1.00 75.88 213 VAL A N 1
ATOM 1685 C CA . VAL A 1 213 ? 29.569 -10.171 -6.300 1.00 75.88 213 VAL A CA 1
ATOM 1686 C C . VAL A 1 213 ? 30.541 -9.534 -7.306 1.00 75.88 213 VAL A C 1
ATOM 1688 O O . VAL A 1 213 ? 30.133 -8.617 -8.014 1.00 75.88 213 VAL A O 1
ATOM 1691 N N . ASP A 1 214 ? 31.767 -10.055 -7.437 1.00 76.69 214 ASP A N 1
ATOM 1692 C CA . ASP A 1 214 ? 32.798 -9.510 -8.337 1.00 76.69 214 ASP A CA 1
ATOM 1693 C C . ASP A 1 214 ? 32.432 -9.638 -9.822 1.00 76.69 214 ASP A C 1
ATOM 1695 O O . ASP A 1 214 ? 32.627 -8.698 -10.593 1.00 76.69 214 ASP A O 1
ATOM 1699 N N . GLN A 1 215 ? 31.827 -10.762 -10.226 1.00 81.00 215 GLN A N 1
ATOM 1700 C CA . GLN A 1 215 ? 31.277 -10.925 -11.571 1.00 81.00 215 GLN A CA 1
ATOM 1701 C C . GLN A 1 215 ? 30.234 -9.861 -11.865 1.00 81.00 215 GLN A C 1
ATOM 1703 O O . GLN A 1 215 ? 30.355 -9.163 -12.870 1.00 81.00 215 GLN A O 1
ATOM 1708 N N . ILE A 1 216 ? 29.216 -9.704 -11.007 1.00 84.88 216 ILE A N 1
ATOM 1709 C CA . ILE A 1 216 ? 28.221 -8.659 -11.250 1.00 84.88 216 ILE A CA 1
ATOM 1710 C C . ILE A 1 216 ? 28.881 -7.283 -11.229 1.00 84.88 216 ILE A C 1
ATOM 1712 O O . ILE A 1 216 ? 28.506 -6.466 -12.056 1.00 84.88 216 ILE A O 1
ATOM 1716 N N . TYR A 1 217 ? 29.853 -7.007 -10.359 1.00 82.12 217 TYR A N 1
ATOM 1717 C CA . TYR A 1 217 ? 30.548 -5.718 -10.353 1.00 82.12 217 TYR A CA 1
ATOM 1718 C C . TYR A 1 217 ? 31.177 -5.407 -11.723 1.00 82.12 217 T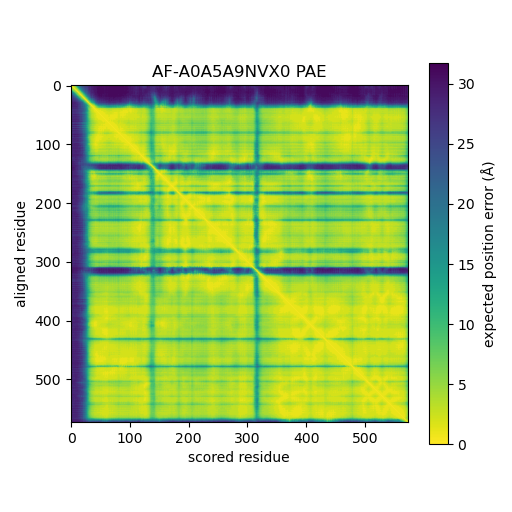YR A C 1
ATOM 1720 O O . TYR A 1 217 ? 30.857 -4.374 -12.312 1.00 82.12 217 TYR A O 1
ATOM 1728 N N . VAL A 1 218 ? 31.942 -6.342 -12.298 1.00 84.12 218 VAL A N 1
ATOM 1729 C CA . VAL A 1 218 ? 32.508 -6.219 -13.658 1.00 84.12 218 VAL A CA 1
ATOM 1730 C C . VAL A 1 218 ? 31.410 -6.072 -14.724 1.00 84.12 218 VAL A C 1
ATOM 1732 O O . VAL A 1 218 ? 31.545 -5.295 -15.670 1.00 84.12 218 VAL A O 1
ATOM 1735 N N . GLN A 1 219 ? 30.287 -6.780 -14.587 1.00 90.25 219 GLN A N 1
ATOM 1736 C CA . GLN A 1 219 ? 29.167 -6.671 -15.527 1.00 90.25 219 GLN A CA 1
ATOM 1737 C C . GLN A 1 219 ? 28.402 -5.338 -15.391 1.00 90.25 219 GLN A C 1
ATOM 1739 O O . GLN A 1 219 ? 27.962 -4.786 -16.398 1.00 90.25 219 GLN A O 1
ATOM 1744 N N . LEU A 1 220 ? 28.269 -4.784 -14.182 1.00 88.88 220 LEU A N 1
ATOM 1745 C CA . LEU A 1 220 ? 27.667 -3.472 -13.923 1.00 88.88 220 LEU A CA 1
ATOM 1746 C C . LEU A 1 220 ? 28.571 -2.338 -14.406 1.00 88.88 220 LEU A C 1
ATOM 1748 O O . LEU A 1 220 ? 28.058 -1.373 -14.958 1.00 88.88 220 LEU A O 1
ATOM 1752 N N . GLU A 1 221 ? 29.891 -2.471 -14.278 1.00 84.88 221 GLU A N 1
ATOM 1753 C CA . GLU A 1 221 ? 30.869 -1.536 -14.844 1.00 84.88 221 GLU A CA 1
ATOM 1754 C C . GLU A 1 221 ? 30.791 -1.510 -16.383 1.00 84.88 221 GLU A C 1
ATOM 1756 O O . GLU A 1 221 ? 30.644 -0.443 -16.987 1.00 84.88 221 GLU A O 1
ATOM 1761 N N . LYS A 1 222 ? 30.751 -2.686 -17.031 1.00 90.75 222 LYS A N 1
ATOM 1762 C CA . LYS A 1 222 ? 30.472 -2.816 -18.477 1.00 90.75 222 LYS A CA 1
ATOM 1763 C C . LYS A 1 222 ? 29.153 -2.137 -18.875 1.00 90.75 222 LYS A C 1
ATOM 1765 O O . LYS A 1 222 ? 29.100 -1.448 -19.898 1.00 90.75 222 LYS A O 1
ATOM 1770 N N . ILE A 1 223 ? 28.090 -2.309 -18.082 1.00 92.44 223 ILE A N 1
ATOM 1771 C CA . ILE A 1 223 ? 26.780 -1.674 -18.308 1.00 92.44 223 ILE A CA 1
ATOM 1772 C C . ILE A 1 223 ? 26.877 -0.153 -18.161 1.00 92.44 223 ILE A C 1
ATOM 1774 O O . ILE A 1 223 ? 26.455 0.558 -19.075 1.00 92.44 223 ILE A O 1
ATOM 1778 N N . TRP A 1 224 ? 27.461 0.344 -17.068 1.00 87.69 224 TRP A N 1
ATOM 1779 C CA . TRP A 1 224 ? 27.650 1.764 -16.757 1.00 87.69 224 TRP A CA 1
ATOM 1780 C C . TRP A 1 224 ? 28.379 2.489 -17.891 1.00 87.69 224 TRP A C 1
ATOM 1782 O O . TRP A 1 224 ? 27.852 3.446 -18.461 1.00 87.69 224 TRP A O 1
ATOM 1792 N N . ASN A 1 225 ? 29.520 1.947 -18.323 1.00 91.94 225 ASN A N 1
ATOM 1793 C CA . ASN A 1 225 ? 30.305 2.483 -19.437 1.00 91.94 225 ASN A CA 1
ATOM 1794 C C . ASN A 1 225 ? 29.535 2.428 -20.775 1.00 91.94 225 ASN A C 1
ATOM 1796 O O . ASN A 1 225 ? 29.612 3.354 -21.580 1.00 91.94 225 ASN A O 1
ATOM 1800 N N . SER A 1 226 ? 28.676 1.421 -20.975 1.00 94.19 226 SER A N 1
ATOM 1801 C CA . SER A 1 226 ? 27.748 1.330 -22.123 1.00 94.19 226 SER A CA 1
ATOM 1802 C C . SER A 1 226 ? 26.535 2.282 -22.044 1.00 94.19 226 SER A C 1
ATOM 1804 O O . SER A 1 226 ? 25.649 2.265 -22.920 1.00 94.19 226 SER A O 1
ATOM 1806 N N . SER A 1 227 ? 26.446 3.091 -20.981 1.00 94.75 227 SER A N 1
ATOM 1807 C CA . SER A 1 227 ? 25.280 3.911 -20.643 1.00 94.75 227 SER A CA 1
ATOM 1808 C C . SER A 1 227 ? 25.560 5.298 -20.062 1.00 94.75 227 SER A C 1
ATOM 1810 O O . SER A 1 227 ? 24.659 5.916 -19.505 1.00 94.75 227 SER A O 1
ATOM 1812 N N . LEU A 1 228 ? 26.743 5.861 -20.307 1.00 91.38 228 LEU A N 1
ATOM 1813 C CA . LEU A 1 228 ? 27.084 7.240 -19.922 1.00 91.38 228 LEU A CA 1
ATOM 1814 C C . LEU A 1 228 ? 26.227 8.326 -20.619 1.00 91.38 228 LEU A C 1
ATOM 1816 O O . LEU A 1 228 ? 26.131 9.447 -20.129 1.00 91.38 228 LEU A O 1
ATOM 1820 N N . GLN A 1 229 ? 25.588 8.020 -21.756 1.00 88.56 229 GLN A N 1
ATOM 1821 C CA . GLN A 1 229 ? 24.722 8.965 -22.475 1.00 88.56 229 GLN A CA 1
ATOM 1822 C C . GLN A 1 229 ? 23.326 9.072 -21.840 1.00 88.56 229 GLN A C 1
ATOM 1824 O O . GLN A 1 229 ? 22.536 8.133 -21.910 1.00 88.56 229 GLN A O 1
ATOM 1829 N N . THR A 1 230 ? 22.981 10.260 -21.340 1.00 87.38 230 THR A N 1
ATOM 1830 C CA . THR A 1 230 ? 21.658 10.610 -20.779 1.00 87.38 230 THR A CA 1
ATOM 1831 C C . THR A 1 230 ? 20.605 10.999 -21.829 1.00 87.38 230 THR A C 1
ATOM 1833 O O . THR A 1 230 ? 19.457 11.267 -21.487 1.00 87.38 230 THR A O 1
ATOM 1836 N N . ASN A 1 231 ? 20.959 11.018 -23.120 1.00 89.38 231 ASN A N 1
ATOM 1837 C CA . ASN A 1 231 ? 20.117 11.530 -24.212 1.00 89.38 231 ASN A CA 1
ATOM 1838 C C . ASN A 1 231 ? 19.139 10.506 -24.829 1.00 89.38 231 ASN A C 1
ATOM 1840 O O . ASN A 1 231 ? 18.760 10.648 -25.992 1.00 89.38 231 ASN A O 1
ATOM 1844 N N . LYS A 1 232 ? 18.762 9.445 -24.103 1.00 92.75 232 LYS A N 1
ATOM 1845 C CA . LYS A 1 232 ? 17.806 8.433 -24.591 1.00 92.75 232 LYS A CA 1
ATOM 1846 C C . LYS A 1 232 ? 16.400 8.704 -24.075 1.00 92.75 232 LYS A C 1
ATOM 1848 O O . LYS A 1 232 ? 16.217 9.223 -22.979 1.00 92.75 232 LYS A O 1
ATOM 1853 N N . GLU A 1 233 ? 15.394 8.327 -24.861 1.00 96.44 233 GLU A N 1
ATOM 1854 C CA . GLU A 1 233 ? 14.005 8.493 -24.439 1.00 96.44 233 GLU A CA 1
ATOM 1855 C C . GLU A 1 233 ? 13.658 7.556 -23.271 1.00 96.44 233 GLU A C 1
ATOM 1857 O O . GLU A 1 233 ? 13.935 6.356 -23.348 1.00 96.44 233 GLU A O 1
ATOM 1862 N N . PRO A 1 234 ? 13.014 8.059 -22.202 1.00 96.81 234 PRO A N 1
ATOM 1863 C CA . PRO A 1 234 ? 12.712 7.274 -21.014 1.00 96.81 234 PRO A CA 1
ATOM 1864 C C . PRO A 1 234 ? 11.482 6.380 -21.212 1.00 96.81 234 PRO A C 1
ATOM 1866 O O . PRO A 1 234 ? 10.449 6.587 -20.581 1.00 96.81 234 PRO A O 1
ATOM 1869 N N . VAL A 1 235 ? 11.588 5.354 -22.063 1.00 97.94 235 VAL A N 1
ATOM 1870 C CA . VAL A 1 235 ? 10.496 4.405 -22.383 1.00 97.94 235 VAL A CA 1
ATOM 1871 C C . VAL A 1 235 ? 9.849 3.811 -21.121 1.00 97.94 235 VAL A C 1
ATOM 1873 O O . VAL A 1 235 ? 8.634 3.632 -21.075 1.00 97.94 235 VAL A O 1
ATOM 1876 N N . GLY A 1 236 ? 10.630 3.585 -20.058 1.00 96.88 236 GLY A N 1
ATOM 1877 C CA . GLY A 1 236 ? 10.130 3.101 -18.765 1.00 96.88 236 GLY A CA 1
ATOM 1878 C C . GLY A 1 236 ? 9.062 3.989 -18.114 1.00 96.88 236 GLY A C 1
ATOM 1879 O O . GLY A 1 236 ? 8.164 3.471 -17.447 1.00 96.88 236 GLY A O 1
ATOM 1880 N N . ILE A 1 237 ? 9.073 5.305 -18.370 1.00 97.69 237 ILE A N 1
ATOM 1881 C CA . ILE A 1 237 ? 8.104 6.244 -17.783 1.00 97.69 237 ILE A CA 1
ATOM 1882 C C . ILE A 1 237 ? 6.668 5.972 -18.259 1.00 97.69 237 ILE A C 1
ATOM 1884 O O . ILE A 1 237 ? 5.721 6.256 -17.526 1.00 97.69 237 ILE A O 1
ATOM 1888 N N . LEU A 1 238 ? 6.491 5.323 -19.419 1.00 98.06 238 LEU A N 1
ATOM 1889 C CA . LEU A 1 238 ? 5.186 4.865 -19.909 1.00 98.06 238 LEU A CA 1
ATOM 1890 C C . LEU A 1 238 ? 4.478 3.945 -18.897 1.00 98.06 238 LEU A C 1
ATOM 1892 O O . LEU A 1 238 ? 3.259 4.019 -18.748 1.00 98.06 238 LEU A O 1
ATOM 1896 N N . THR A 1 239 ? 5.239 3.137 -18.144 1.00 97.12 239 THR A N 1
ATOM 1897 C CA . THR A 1 239 ? 4.701 2.206 -17.130 1.00 97.12 239 THR A CA 1
ATOM 1898 C C . THR A 1 239 ? 4.028 2.900 -15.942 1.00 97.12 239 THR A C 1
ATOM 1900 O O . THR A 1 239 ? 3.251 2.266 -15.222 1.00 97.12 239 THR A O 1
ATOM 1903 N N . SER A 1 240 ? 4.317 4.193 -15.750 1.00 95.56 240 SER A N 1
ATOM 1904 C CA . SER A 1 240 ? 3.822 5.034 -14.656 1.00 95.56 240 SER A CA 1
ATOM 1905 C C . SER A 1 240 ? 2.617 5.907 -15.022 1.00 95.56 240 SER A C 1
ATOM 1907 O O . SER A 1 240 ? 2.180 6.708 -14.205 1.00 95.56 240 SER A O 1
ATOM 1909 N N . ASN A 1 241 ? 2.062 5.755 -16.228 1.00 96.50 241 ASN A N 1
ATOM 1910 C CA . ASN A 1 241 ? 0.824 6.423 -16.631 1.00 96.50 241 ASN A CA 1
ATOM 1911 C C . ASN A 1 241 ? -0.416 5.638 -16.128 1.00 96.50 241 ASN A C 1
ATOM 1913 O O . ASN A 1 241 ? -0.318 4.466 -15.743 1.00 96.50 241 ASN A O 1
ATOM 1917 N N . HIS A 1 242 ? -1.591 6.270 -16.160 1.00 97.38 242 HIS A N 1
ATOM 1918 C CA . HIS A 1 242 ? -2.895 5.653 -15.892 1.00 97.38 242 HIS A CA 1
ATOM 1919 C C . HIS A 1 242 ? -3.078 4.378 -16.738 1.00 97.38 242 HIS A C 1
ATOM 1921 O O . HIS A 1 242 ? -2.707 4.347 -17.917 1.00 97.38 242 HIS A O 1
ATOM 1927 N N . ARG A 1 243 ? -3.628 3.297 -16.165 1.00 97.31 243 ARG A N 1
ATOM 1928 C CA . ARG A 1 243 ? -3.509 1.941 -16.745 1.00 97.31 243 ARG A CA 1
ATOM 1929 C C . ARG A 1 243 ? -4.167 1.799 -18.115 1.00 97.31 243 ARG A C 1
ATOM 1931 O O . ARG A 1 243 ? -3.626 1.099 -18.965 1.00 97.31 243 ARG A O 1
ATOM 1938 N N . ASN A 1 244 ? -5.263 2.515 -18.382 1.00 96.50 244 ASN A N 1
ATOM 1939 C CA . ASN A 1 244 ? -5.882 2.536 -19.718 1.00 96.50 244 ASN A CA 1
ATOM 1940 C C . ASN A 1 244 ? -4.996 3.241 -20.761 1.00 96.50 244 ASN A C 1
ATOM 1942 O O . ASN A 1 244 ? -4.979 2.849 -21.928 1.00 96.50 244 ASN A O 1
ATOM 1946 N N . THR A 1 245 ? -4.246 4.264 -20.347 1.00 97.12 245 THR A N 1
ATOM 1947 C CA . THR A 1 245 ? -3.307 5.002 -21.203 1.00 97.12 245 THR A CA 1
ATOM 1948 C C . THR A 1 245 ? -2.062 4.160 -21.465 1.00 97.12 245 THR A C 1
ATOM 1950 O O . THR A 1 245 ? -1.665 3.994 -22.618 1.00 97.12 245 THR A O 1
ATOM 1953 N N . TRP A 1 246 ? -1.502 3.538 -20.419 1.00 97.62 246 TRP A N 1
ATOM 1954 C CA . TRP A 1 246 ? -0.383 2.606 -20.561 1.00 97.62 246 TRP A CA 1
ATOM 1955 C C . TRP A 1 246 ? -0.767 1.373 -21.388 1.00 97.62 246 TRP A C 1
ATOM 1957 O O . TRP A 1 246 ? -0.007 1.002 -22.267 1.00 97.62 246 TRP A O 1
ATOM 1967 N N . GLY A 1 247 ? -1.956 0.784 -21.221 1.00 96.75 247 GLY A N 1
ATOM 1968 C CA . GLY A 1 247 ? -2.410 -0.343 -22.050 1.00 96.75 247 GLY A CA 1
ATOM 1969 C C . GLY A 1 247 ? -2.465 -0.020 -23.549 1.00 96.75 247 GLY A C 1
ATOM 1970 O O . GLY A 1 247 ? -2.047 -0.834 -24.372 1.00 96.75 247 GLY A O 1
ATOM 1971 N N . LYS A 1 248 ? -2.897 1.195 -23.915 1.00 97.25 248 LYS A N 1
ATOM 1972 C CA . LYS A 1 248 ? -2.868 1.679 -25.308 1.00 97.25 248 LYS A CA 1
ATOM 1973 C C . LYS A 1 248 ? -1.430 1.867 -25.814 1.00 97.25 248 LYS A C 1
ATOM 1975 O O . LYS A 1 248 ? -1.087 1.329 -26.865 1.00 97.25 248 LYS A O 1
ATOM 1980 N N . ALA A 1 249 ? -0.584 2.563 -25.051 1.00 97.56 249 ALA A N 1
ATOM 1981 C CA . ALA A 1 249 ? 0.811 2.816 -25.423 1.00 97.56 249 ALA A CA 1
ATOM 1982 C C . ALA A 1 249 ? 1.657 1.526 -25.477 1.00 97.56 249 ALA A C 1
ATOM 1984 O O . ALA A 1 249 ? 2.456 1.354 -26.392 1.00 97.56 249 ALA A O 1
ATOM 1985 N N . TYR A 1 250 ? 1.434 0.580 -24.561 1.00 97.81 250 TYR A N 1
ATOM 1986 C CA . TYR A 1 250 ? 2.042 -0.753 -24.531 1.00 97.81 250 TYR A CA 1
ATOM 1987 C C . TYR A 1 250 ? 1.707 -1.551 -25.793 1.00 97.81 250 TYR A C 1
ATOM 1989 O O . TYR A 1 250 ? 2.613 -2.033 -26.471 1.00 97.81 250 TYR A O 1
ATOM 1997 N N . ASN A 1 251 ? 0.420 -1.622 -26.157 1.00 97.25 251 ASN A N 1
ATOM 1998 C CA . ASN A 1 251 ? -0.032 -2.295 -27.377 1.00 97.25 251 ASN A CA 1
ATOM 1999 C C . ASN A 1 251 ? 0.524 -1.649 -28.657 1.00 97.25 251 ASN A C 1
ATOM 2001 O O . ASN A 1 251 ? 0.625 -2.327 -29.677 1.00 97.25 251 ASN A O 1
ATOM 2005 N N . ASN A 1 252 ? 0.894 -0.364 -28.625 1.00 97.31 252 ASN A N 1
ATOM 2006 C CA . ASN A 1 252 ? 1.600 0.284 -29.728 1.00 97.31 252 ASN A CA 1
ATOM 2007 C C . ASN A 1 252 ? 3.107 -0.030 -29.715 1.00 97.31 252 ASN A C 1
ATOM 2009 O O . ASN A 1 252 ? 3.664 -0.398 -30.746 1.00 97.31 252 ASN A O 1
ATOM 2013 N N . LEU A 1 253 ? 3.745 0.049 -28.542 1.00 97.81 253 LEU A N 1
ATOM 2014 C CA . LEU A 1 253 ? 5.167 -0.225 -28.323 1.00 97.81 253 LEU A CA 1
ATOM 2015 C C . LEU A 1 253 ? 5.562 -1.619 -28.834 1.00 97.81 253 LEU A C 1
ATOM 2017 O O . LEU A 1 253 ? 6.541 -1.736 -29.565 1.00 97.81 253 LEU A O 1
ATOM 2021 N N . ILE A 1 254 ? 4.782 -2.659 -28.507 1.00 97.56 254 ILE A N 1
ATOM 2022 C CA . ILE A 1 254 ? 5.087 -4.060 -28.858 1.00 97.56 254 ILE A CA 1
ATOM 2023 C C . ILE A 1 254 ? 4.708 -4.474 -30.295 1.00 97.56 254 ILE A C 1
ATOM 2025 O O . ILE A 1 254 ? 4.743 -5.668 -30.605 1.00 97.56 254 ILE A O 1
ATOM 2029 N N . LYS A 1 255 ? 4.328 -3.532 -31.172 1.00 97.75 255 LYS A N 1
ATOM 2030 C CA . LYS A 1 255 ? 4.153 -3.811 -32.612 1.00 97.75 255 LYS A CA 1
ATOM 2031 C C . LYS A 1 255 ? 5.495 -4.064 -33.296 1.00 97.75 255 LYS A C 1
ATOM 2033 O O . LYS A 1 255 ? 5.612 -4.980 -34.103 1.00 97.75 255 LYS A O 1
ATOM 2038 N N . ASP A 1 256 ? 6.499 -3.262 -32.950 1.00 98.25 256 ASP A N 1
ATOM 2039 C CA . ASP A 1 256 ? 7.872 -3.447 -33.408 1.00 98.25 256 ASP A CA 1
ATOM 2040 C C . ASP A 1 256 ? 8.497 -4.684 -32.740 1.00 98.25 256 ASP A C 1
ATOM 2042 O O . ASP A 1 256 ? 8.347 -4.911 -31.534 1.00 98.25 256 ASP A O 1
ATOM 2046 N N . LYS A 1 257 ? 9.208 -5.492 -33.535 1.00 97.88 257 LYS A N 1
ATOM 2047 C CA . LYS A 1 257 ? 9.812 -6.753 -33.085 1.00 97.88 257 LYS A CA 1
ATOM 2048 C C . LYS A 1 257 ? 10.867 -6.534 -31.993 1.00 97.88 257 LYS A C 1
ATOM 2050 O O . LYS A 1 257 ? 10.834 -7.230 -30.980 1.00 97.88 257 LYS A O 1
ATOM 2055 N N . THR A 1 258 ? 11.744 -5.547 -32.166 1.00 97.38 258 THR A N 1
ATOM 2056 C CA . THR A 1 258 ? 12.831 -5.223 -31.227 1.00 97.38 258 THR A CA 1
ATOM 2057 C C . THR A 1 258 ? 12.262 -4.736 -29.897 1.00 97.38 258 THR A C 1
ATOM 2059 O O . THR A 1 258 ? 12.655 -5.213 -28.834 1.00 97.38 258 THR A O 1
ATOM 2062 N N . ASN A 1 259 ? 11.268 -3.846 -29.946 1.00 98.12 259 ASN A N 1
ATOM 2063 C CA . ASN A 1 259 ? 10.542 -3.366 -28.775 1.00 98.12 259 ASN A CA 1
ATOM 2064 C C . ASN A 1 259 ? 9.862 -4.519 -28.033 1.00 98.12 259 ASN A C 1
ATOM 2066 O O . ASN A 1 259 ? 9.961 -4.607 -26.812 1.00 98.12 259 ASN A O 1
ATOM 2070 N N . LYS A 1 260 ? 9.189 -5.420 -28.757 1.00 97.81 260 LYS A N 1
ATOM 2071 C CA . LYS A 1 260 ? 8.517 -6.597 -28.190 1.00 97.81 260 LYS A CA 1
ATOM 2072 C C . LYS A 1 260 ? 9.500 -7.560 -27.523 1.00 97.81 260 LYS A C 1
ATOM 2074 O O . LYS A 1 260 ? 9.199 -8.082 -26.452 1.00 97.81 260 LYS A O 1
ATOM 2079 N N . GLU A 1 261 ? 10.670 -7.776 -28.118 1.00 96.88 261 GLU A N 1
ATOM 2080 C CA . GLU A 1 261 ? 11.741 -8.609 -27.560 1.00 96.88 261 GLU A CA 1
ATOM 2081 C C . GLU A 1 261 ? 12.355 -7.968 -26.303 1.00 96.88 261 GLU A C 1
ATOM 2083 O O . GLU A 1 261 ? 12.424 -8.627 -25.263 1.00 96.88 261 GLU A O 1
ATOM 2088 N N . SER A 1 262 ? 12.662 -6.666 -26.338 1.00 97.81 262 SER A N 1
ATOM 2089 C CA . SER A 1 262 ? 13.105 -5.886 -25.171 1.00 97.81 262 SER A CA 1
ATOM 2090 C C . SER A 1 262 ? 12.081 -5.904 -24.030 1.00 97.81 262 SER A C 1
ATOM 2092 O O . SER A 1 262 ? 12.424 -6.229 -22.894 1.00 97.81 262 SER A O 1
ATOM 2094 N N . VAL A 1 263 ? 10.803 -5.637 -24.315 1.00 97.50 263 VAL A N 1
ATOM 2095 C CA . VAL A 1 263 ? 9.711 -5.716 -23.329 1.00 97.50 263 VAL A CA 1
ATOM 2096 C C . VAL A 1 263 ? 9.601 -7.121 -22.740 1.00 97.50 263 VAL A C 1
ATOM 2098 O O . VAL A 1 263 ? 9.483 -7.258 -21.523 1.00 97.50 263 VAL A O 1
ATOM 2101 N N . ARG A 1 264 ? 9.692 -8.175 -23.562 1.00 95.88 264 ARG A N 1
ATOM 2102 C CA . ARG A 1 264 ? 9.615 -9.566 -23.093 1.00 95.88 264 ARG A CA 1
ATOM 2103 C C . ARG A 1 264 ? 10.798 -9.938 -22.198 1.00 95.88 264 ARG A C 1
ATOM 2105 O O . ARG A 1 264 ? 10.601 -10.667 -21.229 1.00 95.88 264 ARG A O 1
ATOM 2112 N N . ALA A 1 265 ? 11.999 -9.430 -22.476 1.00 95.25 265 ALA A N 1
ATOM 2113 C CA . ALA A 1 265 ? 13.165 -9.611 -21.612 1.00 95.25 265 ALA A CA 1
ATOM 2114 C C . ALA A 1 265 ? 12.978 -8.922 -20.247 1.00 95.25 265 ALA A C 1
ATOM 2116 O O . ALA A 1 265 ? 13.212 -9.553 -19.214 1.00 95.25 265 ALA A O 1
ATOM 2117 N N . ILE A 1 266 ? 12.471 -7.682 -20.230 1.00 96.25 266 ILE A N 1
ATOM 2118 C CA . ILE A 1 266 ? 12.159 -6.943 -18.994 1.00 96.25 266 ILE A CA 1
ATOM 2119 C C . ILE A 1 266 ? 11.036 -7.637 -18.205 1.00 96.25 266 ILE A C 1
ATOM 2121 O O . ILE A 1 266 ? 11.115 -7.766 -16.984 1.00 96.25 266 ILE A O 1
ATOM 2125 N N . GLN A 1 267 ? 10.005 -8.148 -18.883 1.00 94.06 267 GLN A N 1
ATOM 2126 C CA . GLN A 1 267 ? 8.917 -8.912 -18.262 1.00 94.06 267 GLN A CA 1
ATOM 2127 C C . GLN A 1 267 ? 9.398 -10.245 -17.683 1.00 94.06 267 GLN A C 1
ATOM 2129 O O . GLN A 1 267 ? 8.984 -10.597 -16.581 1.00 94.06 267 GLN A O 1
ATOM 2134 N N . LYS A 1 268 ? 10.313 -10.949 -18.359 1.00 92.44 268 LYS A N 1
ATOM 2135 C CA . LYS A 1 268 ? 10.836 -12.247 -17.906 1.00 92.44 268 LYS A CA 1
ATOM 2136 C C . LYS A 1 268 ? 11.890 -12.190 -16.805 1.00 92.44 268 LYS A C 1
ATOM 2138 O O . LYS A 1 268 ? 12.016 -13.183 -16.110 1.00 92.44 268 LYS A O 1
ATOM 2143 N N . SER A 1 269 ? 12.658 -11.109 -16.660 1.00 90.69 269 SER A N 1
ATOM 2144 C CA . SER A 1 269 ? 13.806 -11.094 -15.733 1.00 90.69 269 SER A CA 1
ATOM 2145 C C . SER A 1 269 ? 13.437 -11.491 -14.297 1.00 90.69 269 SER A C 1
ATOM 2147 O O . SER A 1 269 ? 12.337 -11.185 -13.844 1.00 90.69 269 SER A O 1
ATOM 2149 N N . ILE A 1 270 ? 14.349 -12.100 -13.544 1.00 86.38 270 ILE A N 1
ATOM 2150 C CA . ILE A 1 270 ? 14.125 -12.432 -12.130 1.00 86.38 270 ILE A CA 1
ATOM 2151 C C . ILE A 1 270 ? 13.769 -11.157 -11.360 1.00 86.38 270 ILE A C 1
ATOM 2153 O O . ILE A 1 270 ? 12.797 -11.145 -10.609 1.00 86.38 270 ILE A O 1
ATOM 2157 N N . PHE A 1 271 ? 14.516 -10.075 -11.625 1.00 86.44 271 PHE A N 1
ATOM 2158 C CA . PHE A 1 271 ? 14.266 -8.739 -11.088 1.00 86.44 271 PHE A CA 1
ATOM 2159 C C . PHE A 1 271 ? 14.850 -7.599 -11.928 1.00 86.44 271 PHE A C 1
ATOM 2161 O O . PHE A 1 271 ? 15.305 -7.837 -13.054 1.00 86.44 271 PHE A O 1
ATOM 2168 N N . ILE A 1 272 ? 14.786 -6.361 -11.419 1.00 89.31 272 ILE A N 1
ATOM 2169 C CA . ILE A 1 272 ? 15.319 -5.152 -12.062 1.00 89.31 272 ILE A CA 1
ATOM 2170 C C . ILE A 1 272 ? 16.183 -4.364 -11.070 1.00 89.31 272 ILE A C 1
ATOM 2172 O O . ILE A 1 272 ? 15.709 -4.014 -10.000 1.00 89.31 272 ILE A O 1
ATOM 2176 N N . VAL A 1 273 ? 17.425 -4.045 -11.437 1.00 87.44 273 VAL A N 1
ATOM 2177 C CA . VAL A 1 273 ? 18.313 -3.149 -10.675 1.00 87.44 273 VAL A CA 1
ATOM 2178 C C . VAL A 1 273 ? 18.326 -1.773 -11.334 1.00 87.44 273 VAL A C 1
ATOM 2180 O O . VAL A 1 273 ? 18.616 -1.664 -12.526 1.00 87.44 273 VAL A O 1
ATOM 2183 N N . CYS A 1 274 ? 18.042 -0.724 -10.563 1.00 90.25 274 CYS A N 1
ATOM 2184 C CA . CYS A 1 274 ? 18.052 0.660 -11.038 1.00 90.25 274 CYS A CA 1
ATOM 2185 C C . CYS A 1 274 ? 19.317 1.376 -10.549 1.00 90.25 274 CYS A C 1
ATOM 2187 O O . CYS A 1 274 ? 19.436 1.677 -9.363 1.00 90.25 274 CYS A O 1
ATOM 2189 N N . LEU A 1 275 ? 20.260 1.650 -11.454 1.00 87.94 275 LEU A N 1
ATOM 2190 C CA . LEU A 1 275 ? 21.423 2.490 -11.168 1.00 87.94 275 LEU A CA 1
ATOM 2191 C C . LEU A 1 275 ? 21.001 3.948 -11.370 1.00 87.94 275 LEU A C 1
ATOM 2193 O O . LEU A 1 275 ? 20.809 4.389 -12.503 1.00 87.94 275 LEU A O 1
ATOM 2197 N N . ASP A 1 276 ? 20.761 4.658 -10.272 1.00 87.44 276 ASP A N 1
ATOM 2198 C CA . ASP A 1 276 ? 20.145 5.986 -10.276 1.00 87.44 276 ASP A CA 1
ATOM 2199 C C . ASP A 1 276 ? 21.160 7.129 -10.343 1.00 87.44 276 ASP A C 1
ATOM 2201 O O . ASP A 1 276 ? 22.199 7.100 -9.684 1.00 87.44 276 ASP A O 1
ATOM 2205 N N . ALA A 1 277 ? 20.807 8.187 -11.077 1.00 86.75 277 ALA A N 1
ATOM 2206 C CA . ALA A 1 277 ? 21.557 9.436 -11.054 1.00 86.75 277 ALA A CA 1
ATOM 2207 C C . ALA A 1 277 ? 21.393 10.137 -9.686 1.00 86.75 277 ALA A C 1
ATOM 2209 O O . ALA A 1 277 ? 20.307 10.068 -9.090 1.00 86.75 277 ALA A O 1
ATOM 2210 N N . PRO A 1 278 ? 22.427 10.838 -9.183 1.00 84.56 278 PRO A N 1
ATOM 2211 C CA . PRO A 1 278 ? 22.346 11.562 -7.918 1.00 84.56 278 PRO A CA 1
ATOM 2212 C C . PRO A 1 278 ? 21.299 12.684 -7.975 1.00 84.56 278 PRO A C 1
ATOM 2214 O O . PRO A 1 278 ? 21.174 13.403 -8.968 1.00 84.56 278 PRO A O 1
ATOM 2217 N N . LYS A 1 279 ? 20.555 12.855 -6.878 1.00 82.94 279 LYS A N 1
ATOM 2218 C CA . LYS A 1 279 ? 19.683 14.018 -6.660 1.00 82.94 279 LYS A CA 1
ATOM 2219 C C . LYS A 1 279 ? 20.501 15.233 -6.190 1.00 82.94 279 LYS A C 1
ATOM 2221 O O . LYS A 1 279 ? 21.597 15.052 -5.654 1.00 82.94 279 LYS A O 1
ATOM 2226 N N . PRO A 1 280 ? 19.971 16.464 -6.332 1.00 84.38 280 PRO A N 1
ATOM 2227 C CA . PRO A 1 280 ? 20.532 17.643 -5.678 1.00 84.38 280 PRO A CA 1
ATOM 2228 C C . PRO A 1 280 ? 20.643 17.438 -4.164 1.00 84.38 280 PRO A C 1
ATOM 2230 O O . PRO A 1 280 ? 19.822 16.737 -3.568 1.00 84.38 280 PRO A O 1
ATOM 2233 N N . ARG A 1 281 ? 21.636 18.079 -3.537 1.00 84.56 281 ARG A N 1
ATOM 2234 C CA . ARG A 1 281 ? 21.722 18.132 -2.072 1.00 84.56 281 ARG A CA 1
ATOM 2235 C C . ARG A 1 281 ? 20.530 18.914 -1.510 1.00 84.56 281 ARG A C 1
ATOM 2237 O O . ARG A 1 281 ? 20.082 19.887 -2.110 1.00 84.56 281 ARG A O 1
ATOM 2244 N N . VAL A 1 282 ? 20.050 18.473 -0.355 1.00 88.31 282 VAL A N 1
ATOM 2245 C CA . VAL A 1 282 ? 19.002 19.098 0.465 1.00 88.31 282 VAL A CA 1
ATOM 2246 C C . VAL A 1 282 ? 19.470 19.083 1.924 1.00 88.31 282 VAL A C 1
ATOM 2248 O O . VAL A 1 282 ? 20.495 18.461 2.212 1.00 88.31 282 VAL A O 1
ATOM 2251 N N . SER A 1 283 ? 18.756 19.747 2.836 1.00 86.12 283 SER A N 1
ATOM 2252 C CA . SER A 1 283 ? 19.006 19.598 4.277 1.00 86.12 283 SER A CA 1
ATOM 2253 C C . SER A 1 283 ? 18.781 18.149 4.727 1.00 86.12 283 SER A C 1
ATOM 2255 O O . SER A 1 283 ? 17.965 17.434 4.139 1.00 86.12 283 SER A O 1
ATOM 2257 N N . ASP A 1 284 ? 19.472 17.712 5.782 1.00 79.69 284 ASP A N 1
ATOM 2258 C CA . ASP A 1 284 ? 19.343 16.339 6.288 1.00 79.69 284 ASP A CA 1
ATOM 2259 C C . ASP A 1 284 ? 17.919 16.024 6.787 1.00 79.69 284 ASP A C 1
ATOM 2261 O O . ASP A 1 284 ? 17.442 14.903 6.624 1.00 79.69 284 ASP A O 1
ATOM 2265 N N . GLU A 1 285 ? 17.175 17.029 7.264 1.00 77.62 285 GLU A N 1
ATOM 2266 C CA . GLU A 1 285 ? 15.746 16.894 7.575 1.00 77.62 285 GLU A CA 1
ATOM 2267 C C . GLU A 1 285 ? 14.909 16.531 6.330 1.00 77.62 285 GLU A C 1
ATOM 2269 O O . GLU A 1 285 ? 14.082 15.619 6.357 1.00 77.62 285 GLU A O 1
ATOM 2274 N N . MET A 1 286 ? 15.146 17.212 5.204 1.00 85.62 286 MET A N 1
ATOM 2275 C CA . MET A 1 286 ? 14.442 16.947 3.946 1.00 85.62 286 MET A CA 1
ATOM 2276 C C . MET A 1 286 ? 14.962 15.695 3.225 1.00 85.62 286 MET A C 1
ATOM 2278 O O . MET A 1 286 ? 14.286 15.194 2.320 1.00 85.62 286 MET A O 1
ATOM 2282 N N . TYR A 1 287 ? 16.144 15.186 3.588 1.00 88.06 287 TYR A N 1
ATOM 2283 C CA . TYR A 1 287 ? 16.797 14.062 2.916 1.00 88.06 287 TYR A CA 1
ATOM 2284 C C . TYR A 1 287 ? 15.895 12.827 2.874 1.00 88.06 287 TYR A C 1
ATOM 2286 O O . TYR A 1 287 ? 15.620 12.304 1.792 1.00 88.06 287 TYR A O 1
ATOM 2294 N N . HIS A 1 288 ? 15.357 12.408 4.021 1.00 89.12 288 HIS A N 1
ATOM 2295 C CA . HIS A 1 288 ? 14.503 11.222 4.106 1.00 89.12 288 HIS A CA 1
ATOM 2296 C C . HIS A 1 288 ? 13.209 11.378 3.288 1.00 89.12 288 HIS A C 1
ATOM 2298 O O . HIS A 1 288 ? 12.848 10.465 2.543 1.00 89.12 288 HIS A O 1
ATOM 2304 N N . ASN A 1 289 ? 12.582 12.561 3.314 1.00 92.75 289 ASN A N 1
ATOM 2305 C CA . ASN A 1 289 ? 11.401 12.886 2.502 1.00 92.75 289 ASN A CA 1
ATOM 2306 C C . ASN A 1 289 ? 11.703 12.739 0.996 1.00 92.75 289 ASN A C 1
ATOM 2308 O O . ASN A 1 289 ? 10.947 12.112 0.249 1.00 92.75 289 ASN A O 1
ATOM 2312 N N . LYS A 1 290 ? 12.839 13.280 0.526 1.00 91.38 290 LYS A N 1
ATOM 2313 C CA . LYS A 1 290 ? 13.222 13.213 -0.897 1.00 91.38 290 LYS A CA 1
ATOM 2314 C C . LYS A 1 290 ? 13.703 11.821 -1.328 1.00 91.38 290 LYS A C 1
ATOM 2316 O O . LYS A 1 290 ? 13.473 11.449 -2.481 1.00 91.38 290 LYS A O 1
ATOM 2321 N N . VAL A 1 291 ? 14.295 11.027 -0.431 1.00 90.25 291 VAL A N 1
ATOM 2322 C CA . VAL A 1 291 ? 14.635 9.617 -0.700 1.00 90.25 291 VAL A CA 1
ATOM 2323 C C . VAL A 1 291 ? 13.373 8.752 -0.780 1.00 90.25 291 VAL A C 1
ATOM 2325 O O . VAL A 1 291 ? 13.247 7.981 -1.732 1.00 90.25 291 VAL A O 1
ATOM 2328 N N . ALA A 1 292 ? 12.398 8.925 0.120 1.00 92.12 292 ALA A N 1
ATOM 2329 C CA . ALA A 1 292 ? 11.101 8.240 0.045 1.00 92.12 292 ALA A CA 1
ATOM 2330 C C . ALA A 1 292 ? 10.393 8.513 -1.294 1.00 92.12 292 ALA A C 1
ATOM 2332 O O . ALA A 1 292 ? 10.041 7.578 -2.017 1.00 92.12 292 ALA A O 1
ATOM 2333 N N . ALA A 1 293 ? 10.317 9.785 -1.698 1.00 92.69 293 ALA A N 1
ATOM 2334 C CA . ALA A 1 293 ? 9.817 10.197 -3.010 1.00 92.69 293 ALA A CA 1
ATOM 2335 C C . ALA A 1 293 ? 10.598 9.556 -4.188 1.00 92.69 293 ALA A C 1
ATOM 2337 O O . ALA A 1 293 ? 10.019 9.101 -5.183 1.00 92.69 293 ALA A O 1
ATOM 2338 N N . GLN A 1 294 ? 11.929 9.450 -4.095 1.00 92.38 294 GLN A N 1
ATOM 2339 C CA . GLN A 1 294 ? 12.738 8.786 -5.126 1.00 92.38 294 GLN A CA 1
ATOM 2340 C C . GLN A 1 294 ? 12.474 7.272 -5.216 1.00 92.38 294 GLN A C 1
ATOM 2342 O O . GLN A 1 294 ? 12.450 6.732 -6.326 1.00 92.38 294 GLN A O 1
ATOM 2347 N N . MET A 1 295 ? 12.243 6.583 -4.098 1.00 91.94 295 MET A N 1
ATOM 2348 C CA . MET A 1 295 ? 11.917 5.151 -4.109 1.00 91.94 295 MET A CA 1
ATOM 2349 C C . MET A 1 295 ? 10.502 4.905 -4.647 1.00 91.94 295 MET A C 1
ATOM 2351 O O . MET A 1 295 ? 10.303 4.082 -5.547 1.00 91.94 295 MET A O 1
ATOM 2355 N N . LEU A 1 296 ? 9.526 5.685 -4.176 1.00 90.06 296 LEU A N 1
ATOM 2356 C CA . LEU A 1 296 ? 8.121 5.556 -4.554 1.00 90.06 296 LEU A CA 1
ATOM 2357 C C . LEU A 1 296 ? 7.882 5.875 -6.044 1.00 90.06 296 LEU A C 1
ATOM 2359 O O . LEU A 1 296 ? 7.190 5.124 -6.741 1.00 90.06 296 LEU A O 1
ATOM 2363 N N . HIS A 1 297 ? 8.500 6.935 -6.580 1.00 93.00 297 HIS A N 1
ATOM 2364 C CA . HIS A 1 297 ? 8.211 7.421 -7.940 1.00 93.00 297 HIS A CA 1
ATOM 2365 C C . HIS A 1 297 ? 9.407 7.976 -8.739 1.00 93.00 297 HIS A C 1
ATOM 2367 O O . HIS A 1 297 ? 9.223 8.370 -9.889 1.00 93.00 297 HIS A O 1
ATOM 2373 N N . GLY A 1 298 ? 10.632 8.011 -8.203 1.00 91.25 298 GLY A N 1
ATOM 2374 C CA . GLY A 1 298 ? 11.827 8.560 -8.883 1.00 91.25 298 GLY A CA 1
ATOM 2375 C C . GLY A 1 298 ? 11.942 10.095 -8.850 1.00 91.25 298 GLY A C 1
ATOM 2376 O O . GLY A 1 298 ? 12.978 10.666 -9.207 1.00 91.25 298 GLY A O 1
ATOM 2377 N N . GLY A 1 299 ? 10.905 10.777 -8.356 1.00 90.06 299 GLY A N 1
ATOM 2378 C CA . GLY A 1 299 ? 10.885 12.224 -8.145 1.00 90.06 299 GLY A CA 1
ATOM 2379 C C . GLY A 1 299 ? 10.947 13.086 -9.411 1.00 90.06 299 GLY A C 1
ATOM 2380 O O . GLY A 1 299 ? 11.649 14.091 -9.377 1.00 90.06 299 GLY A O 1
ATOM 2381 N N . GLY A 1 300 ? 10.273 12.701 -10.500 1.00 92.25 300 GLY A N 1
ATOM 2382 C CA . GLY A 1 300 ? 9.985 13.553 -11.664 1.00 92.25 300 GLY A CA 1
ATOM 2383 C C . GLY A 1 300 ? 10.664 13.120 -12.970 1.00 92.25 300 GLY A C 1
ATOM 2384 O O . GLY A 1 300 ? 11.701 12.455 -12.971 1.00 92.25 300 GLY A O 1
ATOM 2385 N N . SER A 1 301 ? 10.100 13.536 -14.108 1.00 93.25 301 SER A N 1
ATOM 2386 C CA . SER A 1 301 ? 10.509 13.090 -15.450 1.00 93.25 301 SER A CA 1
ATOM 2387 C C . SER A 1 301 ? 11.913 13.523 -15.886 1.00 93.25 301 SER A C 1
ATOM 2389 O O . SER A 1 301 ? 12.480 12.916 -16.790 1.00 93.25 301 SER A O 1
ATOM 2391 N N . ARG A 1 302 ? 12.463 14.578 -15.268 1.00 90.75 302 ARG A N 1
ATOM 2392 C CA . ARG A 1 302 ? 13.851 15.049 -15.454 1.00 90.75 302 ARG A CA 1
ATOM 2393 C C . ARG A 1 302 ? 14.868 14.280 -14.594 1.00 90.75 302 ARG A C 1
ATOM 2395 O O . ARG A 1 302 ? 16.052 14.586 -14.632 1.00 90.75 302 ARG A O 1
ATOM 2402 N N . TRP A 1 303 ? 14.399 13.311 -13.810 1.00 91.38 303 TRP A N 1
ATOM 2403 C CA . TRP A 1 303 ? 15.181 12.526 -12.863 1.00 91.38 303 TRP A CA 1
ATOM 2404 C C . TRP A 1 303 ? 14.914 11.024 -13.070 1.00 91.38 303 TRP A C 1
ATOM 2406 O O . TRP A 1 303 ? 14.558 10.569 -14.157 1.00 91.38 303 TRP A O 1
ATOM 2416 N N . ASN A 1 304 ? 15.052 10.232 -12.008 1.00 93.19 304 ASN A N 1
ATOM 2417 C CA . ASN A 1 304 ? 15.059 8.775 -12.060 1.00 93.19 304 ASN A CA 1
ATOM 2418 C C . ASN A 1 304 ? 13.690 8.119 -12.347 1.00 93.19 304 ASN A C 1
ATOM 2420 O O . ASN A 1 304 ? 13.622 6.898 -12.440 1.00 93.19 304 ASN A O 1
ATOM 2424 N N . SER A 1 305 ? 12.599 8.871 -12.556 1.00 94.31 305 SER A N 1
ATOM 2425 C CA . SER A 1 305 ? 11.283 8.297 -12.909 1.00 94.31 305 SER A CA 1
ATOM 2426 C C . SER A 1 305 ? 11.280 7.536 -14.243 1.00 94.31 305 SER A C 1
ATOM 2428 O O . SER A 1 305 ? 10.530 6.575 -14.395 1.00 94.31 305 SER A O 1
ATOM 2430 N N . GLY A 1 306 ? 12.132 7.925 -15.199 1.00 91.44 306 GLY A N 1
ATOM 2431 C CA . GLY A 1 306 ? 12.360 7.166 -16.437 1.00 91.44 306 GLY A CA 1
ATOM 2432 C C . GLY A 1 306 ? 13.257 5.933 -16.265 1.00 91.44 306 GLY A C 1
ATOM 2433 O O . GLY A 1 306 ? 13.247 5.026 -17.099 1.00 91.44 306 GLY A O 1
ATOM 2434 N N . ASN A 1 307 ? 14.019 5.889 -15.170 1.00 91.38 307 ASN A N 1
ATOM 2435 C CA . ASN A 1 307 ? 15.010 4.867 -14.833 1.00 91.38 307 ASN A CA 1
ATOM 2436 C C . ASN A 1 307 ? 14.342 3.718 -14.051 1.00 91.38 307 ASN A C 1
ATOM 2438 O O . ASN A 1 307 ? 14.835 3.267 -13.018 1.00 91.38 307 ASN A O 1
ATOM 2442 N N . ARG A 1 308 ? 13.134 3.332 -14.480 1.00 92.81 308 ARG A N 1
ATOM 2443 C CA . ARG A 1 308 ? 12.229 2.411 -13.785 1.00 92.81 308 ARG A CA 1
ATOM 2444 C C . ARG A 1 308 ? 11.383 1.628 -14.780 1.00 92.81 308 ARG A C 1
ATOM 2446 O O . ARG A 1 308 ? 10.765 2.201 -15.672 1.00 92.81 308 ARG A O 1
ATOM 2453 N N . TRP A 1 309 ? 11.225 0.343 -14.494 1.00 86.25 309 TRP A N 1
ATOM 2454 C CA . TRP A 1 309 ? 10.081 -0.459 -14.917 1.00 86.25 309 TRP A CA 1
ATOM 2455 C C . TRP A 1 309 ? 9.572 -1.161 -13.652 1.00 86.25 309 TRP A C 1
ATOM 2457 O O . TRP A 1 309 ? 10.364 -1.763 -12.933 1.00 86.25 309 TRP A O 1
ATOM 2467 N N . LYS A 1 310 ? 8.294 -1.009 -13.290 1.00 77.94 310 LYS A N 1
ATOM 2468 C CA . LYS A 1 310 ? 7.804 -1.423 -11.956 1.00 77.94 310 LYS A CA 1
ATOM 2469 C C . LYS A 1 310 ? 7.704 -2.966 -11.845 1.00 77.94 310 LYS A C 1
ATOM 2471 O O . LYS A 1 310 ? 6.960 -3.575 -12.615 1.00 77.94 310 LYS A O 1
ATOM 2476 N N . LYS A 1 311 ? 8.491 -3.576 -10.935 1.00 51.91 311 LYS A N 1
ATOM 2477 C CA . LYS A 1 311 ? 8.716 -5.038 -10.754 1.00 51.91 311 LYS A CA 1
ATOM 2478 C C . LYS A 1 311 ? 9.311 -5.385 -9.350 1.00 51.91 311 LYS A C 1
ATOM 2480 O O . LYS A 1 311 ? 9.310 -4.500 -8.503 1.00 51.91 311 LYS A O 1
ATOM 2485 N N . THR A 1 312 ? 9.789 -6.622 -9.108 1.00 39.38 312 THR A N 1
ATOM 2486 C CA . THR A 1 312 ? 10.100 -7.264 -7.783 1.00 39.38 312 THR A CA 1
ATOM 2487 C C . THR A 1 312 ? 11.388 -8.177 -7.786 1.00 39.38 312 THR A C 1
ATOM 2489 O O . THR A 1 312 ? 11.893 -8.396 -8.883 1.00 39.38 312 THR A O 1
ATOM 2492 N N . GLU A 1 313 ? 11.995 -8.630 -6.637 1.00 46.50 313 GLU A N 1
ATOM 2493 C CA . GLU A 1 313 ? 13.505 -8.704 -6.441 1.00 46.50 313 GLU A CA 1
ATOM 2494 C C . GLU A 1 313 ? 14.307 -9.908 -5.762 1.00 46.50 313 GLU A C 1
ATOM 2496 O O . GLU A 1 313 ? 13.798 -10.493 -4.811 1.00 46.50 313 GLU A O 1
ATOM 2501 N N . MET A 1 314 ? 15.620 -10.128 -6.149 1.00 43.19 314 MET A N 1
ATOM 2502 C CA . MET A 1 314 ? 16.827 -10.869 -5.536 1.00 43.19 314 MET A CA 1
ATOM 2503 C C . MET A 1 314 ? 17.130 -12.419 -5.780 1.00 43.19 314 MET A C 1
ATOM 2505 O O . MET A 1 314 ? 16.217 -13.081 -6.252 1.00 43.19 314 MET A O 1
ATOM 2509 N N . VAL A 1 315 ? 18.305 -13.147 -5.604 1.00 37.31 315 VAL A N 1
ATOM 2510 C CA . VAL A 1 315 ? 19.770 -13.017 -5.142 1.00 37.31 315 VAL A CA 1
ATOM 2511 C C . VAL A 1 315 ? 20.856 -13.826 -6.023 1.00 37.31 315 VAL A C 1
ATOM 2513 O O . VAL A 1 315 ? 20.684 -13.794 -7.237 1.00 37.31 315 VAL A O 1
ATOM 2516 N N . ARG A 1 316 ? 22.007 -14.432 -5.521 1.00 37.50 316 ARG A N 1
ATOM 2517 C CA . ARG A 1 316 ? 23.342 -14.717 -6.243 1.00 37.50 316 ARG A CA 1
ATOM 2518 C C . ARG A 1 316 ? 24.426 -15.770 -5.708 1.00 37.50 316 ARG A C 1
ATOM 2520 O O . ARG A 1 316 ? 24.228 -16.334 -4.638 1.00 37.50 316 ARG A O 1
ATOM 2527 N N . THR A 1 317 ? 25.616 -15.880 -6.397 1.00 31.02 317 THR A N 1
ATOM 2528 C CA . THR A 1 317 ? 26.986 -16.548 -6.186 1.00 31.02 317 THR A CA 1
ATOM 2529 C C . THR A 1 317 ? 27.285 -17.969 -6.775 1.00 31.02 317 THR A C 1
ATOM 2531 O O . THR A 1 317 ? 26.371 -18.769 -6.608 1.00 31.02 317 THR A O 1
ATOM 2534 N N . PRO A 1 318 ? 28.473 -18.376 -7.378 1.00 42.09 318 PRO A N 1
ATOM 2535 C CA . PRO A 1 318 ? 29.840 -17.794 -7.613 1.00 42.09 318 PRO A CA 1
ATOM 2536 C C . PRO A 1 318 ? 30.419 -17.746 -9.111 1.00 42.09 318 PRO A C 1
ATOM 2538 O O . PRO A 1 318 ? 29.650 -17.532 -10.031 1.00 42.09 318 PRO A O 1
ATOM 2541 N N . MET A 1 319 ? 31.756 -17.825 -9.411 1.00 45.22 319 MET A N 1
ATOM 2542 C CA . MET A 1 319 ? 32.405 -17.255 -10.657 1.00 45.22 319 MET A CA 1
ATOM 2543 C C . MET A 1 319 ? 33.191 -18.141 -11.669 1.00 45.22 319 MET A C 1
ATOM 2545 O O . MET A 1 319 ? 34.097 -18.876 -11.290 1.00 45.22 319 MET A O 1
ATOM 2549 N N . ILE A 1 320 ? 32.960 -17.864 -12.974 1.00 49.53 320 ILE A N 1
ATOM 2550 C CA . ILE A 1 320 ? 33.695 -18.235 -14.223 1.00 49.53 320 ILE A CA 1
ATOM 2551 C C . ILE A 1 320 ? 33.750 -16.988 -15.183 1.00 49.53 320 ILE A C 1
ATOM 2553 O O . ILE A 1 320 ? 32.949 -16.071 -15.002 1.00 49.53 320 ILE A O 1
ATOM 2557 N N . PRO A 1 321 ? 34.664 -16.837 -16.176 1.00 62.84 321 PRO A N 1
ATOM 2558 C CA . PRO A 1 321 ? 34.658 -15.713 -17.147 1.00 62.84 321 PRO A CA 1
ATOM 2559 C C . PRO A 1 321 ? 33.321 -15.470 -17.893 1.00 62.84 321 PRO A C 1
ATOM 2561 O O . PRO A 1 321 ? 32.602 -16.415 -18.204 1.00 62.84 321 PRO A O 1
ATOM 2564 N N . LEU A 1 322 ? 32.997 -14.198 -18.210 1.00 67.38 322 LEU A N 1
ATOM 2565 C CA . LEU A 1 322 ? 31.637 -13.769 -18.606 1.00 67.38 322 LEU A CA 1
ATOM 2566 C C . LEU A 1 322 ? 31.491 -12.948 -19.910 1.00 67.38 322 LEU A C 1
ATOM 2568 O O . LEU A 1 322 ? 32.308 -12.056 -20.172 1.00 67.38 322 LEU A O 1
ATOM 2572 N N . PRO A 1 323 ? 30.373 -13.139 -20.654 1.00 83.62 323 PRO A N 1
ATOM 2573 C CA . PRO A 1 323 ? 30.028 -12.379 -21.860 1.00 83.62 323 PRO A CA 1
ATOM 2574 C C . PRO A 1 323 ? 29.616 -10.925 -21.566 1.00 83.62 323 PRO A C 1
ATOM 2576 O O . PRO A 1 323 ? 29.413 -10.523 -20.420 1.00 83.62 323 PRO A O 1
ATOM 2579 N N . MET A 1 324 ? 29.470 -10.113 -22.617 1.00 85.56 324 MET A N 1
ATOM 2580 C CA . MET A 1 324 ? 29.000 -8.726 -22.515 1.00 85.56 324 MET A CA 1
ATOM 2581 C C . MET A 1 324 ? 27.475 -8.658 -22.262 1.00 85.56 324 MET A C 1
ATOM 2583 O O . MET A 1 324 ? 26.729 -9.275 -23.023 1.00 85.56 324 MET A O 1
ATOM 2587 N N . PRO A 1 325 ? 26.983 -7.889 -21.267 1.00 88.81 325 PRO A N 1
ATOM 2588 C CA . PRO A 1 325 ? 25.546 -7.700 -21.034 1.00 88.81 325 PRO A CA 1
ATOM 2589 C C . PRO A 1 325 ? 24.802 -7.124 -22.250 1.00 88.81 325 PRO A C 1
ATOM 2591 O O . PRO A 1 325 ? 25.198 -6.097 -22.811 1.00 88.81 325 PRO A O 1
ATOM 2594 N N . LEU A 1 326 ? 23.702 -7.765 -22.660 1.00 91.12 326 LEU A N 1
ATOM 2595 C CA . LEU A 1 326 ? 22.987 -7.403 -23.886 1.00 91.12 326 LEU A CA 1
ATOM 2596 C C . LEU A 1 326 ? 22.110 -6.162 -23.677 1.00 91.12 326 LEU A C 1
ATOM 2598 O O . LEU A 1 326 ? 21.118 -6.189 -22.948 1.00 91.12 326 LEU A O 1
ATOM 2602 N N . LYS A 1 327 ? 22.450 -5.072 -24.370 1.00 94.75 327 LYS A N 1
ATOM 2603 C CA . LYS A 1 327 ? 21.689 -3.816 -24.364 1.00 94.75 327 LYS A CA 1
ATOM 2604 C C . LYS A 1 327 ? 20.349 -3.969 -25.085 1.00 94.75 327 LYS A C 1
ATOM 2606 O O . LYS A 1 327 ? 20.312 -4.159 -26.302 1.00 94.75 327 LYS A O 1
ATOM 2611 N N . LEU A 1 328 ? 19.258 -3.810 -24.343 1.00 93.88 328 LEU A N 1
ATOM 2612 C CA . LEU A 1 328 ? 17.898 -3.804 -24.867 1.00 93.88 328 LEU A CA 1
ATOM 2613 C C . LEU A 1 328 ? 17.631 -2.482 -25.592 1.00 93.88 328 LEU A C 1
ATOM 2615 O O . LEU A 1 328 ? 17.778 -1.395 -25.027 1.00 93.88 328 LEU A O 1
ATOM 2619 N N . ARG A 1 329 ? 17.275 -2.580 -26.874 1.00 94.88 329 ARG A N 1
ATOM 2620 C CA . ARG A 1 329 ? 17.030 -1.429 -27.751 1.00 94.88 329 ARG A CA 1
ATOM 2621 C C . ARG A 1 329 ? 15.536 -1.138 -27.847 1.00 94.88 329 ARG A C 1
ATOM 2623 O O . ARG A 1 329 ? 14.718 -2.051 -27.752 1.00 94.88 329 ARG A O 1
ATOM 2630 N N . PHE A 1 330 ? 15.211 0.131 -28.074 1.00 97.00 330 PHE A N 1
ATOM 2631 C CA . PHE A 1 330 ? 13.855 0.576 -28.363 1.00 97.00 330 PHE A CA 1
ATOM 2632 C C . PHE A 1 330 ? 13.838 1.444 -29.622 1.00 97.00 330 PHE A C 1
ATOM 2634 O O . PHE A 1 330 ? 14.521 2.466 -29.688 1.00 97.00 330 PHE A O 1
ATOM 2641 N N . ASN A 1 331 ? 13.041 1.030 -30.601 1.00 97.25 331 ASN A N 1
ATOM 2642 C CA . ASN A 1 331 ? 12.728 1.770 -31.813 1.00 97.25 331 ASN A CA 1
ATOM 2643 C C . ASN A 1 331 ? 11.601 2.761 -31.483 1.00 97.25 331 ASN A C 1
ATOM 2645 O O . ASN A 1 331 ? 10.485 2.356 -31.141 1.00 97.25 331 ASN A O 1
ATOM 2649 N N . ILE A 1 332 ? 11.907 4.060 -31.534 1.00 97.75 332 ILE A N 1
ATOM 2650 C CA . ILE A 1 332 ? 10.989 5.139 -31.145 1.00 97.75 332 ILE A CA 1
ATOM 2651 C C . ILE A 1 332 ? 10.330 5.729 -32.393 1.00 97.75 332 ILE A C 1
ATOM 2653 O O . ILE A 1 332 ? 10.991 6.378 -33.199 1.00 97.75 332 ILE A O 1
ATOM 2657 N N . THR A 1 333 ? 9.019 5.535 -32.530 1.00 97.88 333 THR A N 1
ATOM 2658 C CA . THR A 1 333 ? 8.195 6.209 -33.546 1.00 97.88 333 THR A CA 1
ATOM 2659 C C . THR A 1 333 ? 7.647 7.545 -33.010 1.00 97.88 333 THR A C 1
ATOM 2661 O O . THR A 1 333 ? 7.664 7.762 -31.789 1.00 97.88 333 THR A O 1
ATOM 2664 N N . PRO A 1 334 ? 7.111 8.441 -33.864 1.00 98.25 334 PRO A N 1
ATOM 2665 C CA . PRO A 1 334 ? 6.467 9.680 -33.417 1.00 98.25 334 PRO A CA 1
ATOM 2666 C C . PRO A 1 334 ? 5.328 9.453 -32.409 1.00 98.25 334 PRO A C 1
ATOM 2668 O O . PRO A 1 334 ? 5.165 10.235 -31.474 1.00 98.25 334 PRO A O 1
ATOM 2671 N N . GLU A 1 335 ? 4.576 8.356 -32.534 1.00 97.62 335 GLU A N 1
ATOM 2672 C CA . GLU A 1 335 ? 3.494 7.993 -31.609 1.00 97.62 335 GLU A CA 1
ATOM 2673 C C . GLU A 1 335 ? 4.050 7.561 -30.248 1.00 97.62 335 GLU A C 1
ATOM 2675 O O . GLU A 1 335 ? 3.567 8.022 -29.215 1.00 97.62 335 GLU A O 1
ATOM 2680 N N . ILE A 1 336 ? 5.101 6.730 -30.235 1.00 98.19 336 ILE A N 1
ATOM 2681 C CA . ILE A 1 336 ? 5.779 6.310 -28.997 1.00 98.19 336 ILE A CA 1
ATOM 2682 C C . ILE A 1 336 ? 6.374 7.535 -28.291 1.00 98.19 336 ILE A C 1
ATOM 2684 O O . ILE A 1 336 ? 6.198 7.693 -27.084 1.00 98.19 336 ILE A O 1
ATOM 2688 N N . LYS A 1 337 ? 7.009 8.451 -29.035 1.00 98.12 337 LYS A N 1
ATOM 2689 C CA . LYS A 1 337 ? 7.509 9.730 -28.509 1.00 98.12 337 LYS A CA 1
ATOM 2690 C C . LYS A 1 337 ? 6.376 10.585 -27.922 1.00 98.12 337 LYS A C 1
ATOM 2692 O O . LYS A 1 337 ? 6.514 11.084 -26.808 1.00 98.12 337 LYS A O 1
ATOM 2697 N N . LYS A 1 338 ? 5.236 10.700 -28.613 1.00 98.38 338 LYS A N 1
ATOM 2698 C CA . LYS A 1 338 ? 4.045 11.430 -28.138 1.00 98.38 338 LYS A CA 1
ATOM 2699 C C . LYS A 1 338 ? 3.469 10.834 -26.849 1.00 98.38 338 LYS A C 1
ATOM 2701 O O . LYS A 1 338 ? 3.090 11.586 -25.954 1.00 98.38 338 LYS A O 1
ATOM 2706 N N . ASP A 1 339 ? 3.429 9.510 -26.720 1.00 98.38 339 ASP A N 1
ATOM 2707 C CA . ASP A 1 339 ? 2.976 8.847 -25.491 1.00 98.38 339 ASP A CA 1
ATOM 2708 C C . ASP A 1 339 ? 3.998 8.960 -24.345 1.00 98.38 339 ASP A C 1
ATOM 2710 O O . ASP A 1 339 ? 3.599 9.091 -23.185 1.00 98.38 339 ASP A O 1
ATOM 2714 N N . ILE A 1 340 ? 5.302 9.007 -24.652 1.00 98.56 340 ILE A N 1
ATOM 2715 C CA . ILE A 1 340 ? 6.359 9.304 -23.673 1.00 98.56 340 ILE A CA 1
ATOM 2716 C C . ILE A 1 340 ? 6.201 10.725 -23.118 1.00 98.56 340 ILE A C 1
ATOM 2718 O O . ILE A 1 340 ? 6.244 10.888 -21.902 1.00 98.56 340 ILE A O 1
ATOM 2722 N N . GLU A 1 341 ? 5.955 11.746 -23.949 1.00 98.38 341 GLU A N 1
ATOM 2723 C CA . GLU A 1 341 ? 5.735 13.116 -23.447 1.00 98.38 341 GLU A CA 1
ATOM 2724 C C . GLU A 1 341 ? 4.474 13.229 -22.572 1.00 98.38 341 GLU A C 1
ATOM 2726 O O . GLU A 1 341 ? 4.545 13.809 -21.487 1.00 98.38 341 GLU A O 1
ATOM 2731 N N . LYS A 1 342 ? 3.357 12.583 -22.945 1.00 98.00 342 LYS A N 1
ATOM 2732 C CA . LYS A 1 342 ? 2.168 12.487 -22.069 1.00 98.00 342 LYS A CA 1
ATOM 2733 C C . LYS A 1 342 ? 2.490 11.825 -20.727 1.00 98.00 342 LYS A C 1
ATOM 2735 O O . LYS A 1 342 ? 1.997 12.250 -19.687 1.00 98.00 342 LYS A O 1
ATOM 2740 N N . ALA A 1 343 ? 3.299 10.764 -20.733 1.00 98.06 343 ALA A N 1
ATOM 2741 C CA . ALA A 1 343 ? 3.698 10.071 -19.510 1.00 98.06 343 ALA A CA 1
ATOM 2742 C C . ALA A 1 343 ? 4.659 10.912 -18.648 1.00 98.06 343 ALA A C 1
ATOM 2744 O O . ALA A 1 343 ? 4.544 10.880 -17.425 1.00 98.06 343 ALA A O 1
ATOM 2745 N N . LYS A 1 344 ? 5.539 11.723 -19.256 1.00 98.19 344 LYS A N 1
ATOM 2746 C CA . LYS A 1 344 ? 6.355 12.730 -18.553 1.00 98.19 344 LYS A CA 1
ATOM 2747 C C . LYS A 1 344 ? 5.473 13.804 -17.899 1.00 98.19 344 LYS A C 1
ATOM 2749 O O . LYS A 1 344 ? 5.690 14.114 -16.732 1.00 98.19 344 LYS A O 1
ATOM 2754 N N . GLN A 1 345 ? 4.461 14.316 -18.607 1.00 97.94 345 GLN A N 1
ATOM 2755 C CA . GLN A 1 345 ? 3.484 15.278 -18.074 1.00 97.94 345 GLN A CA 1
ATOM 2756 C C . GLN A 1 345 ? 2.703 14.694 -16.886 1.00 97.94 345 GLN A C 1
ATOM 2758 O O . GLN A 1 345 ? 2.747 15.260 -15.797 1.00 97.94 345 GLN A O 1
ATOM 2763 N N . ASN A 1 346 ? 2.079 13.522 -17.057 1.00 97.31 346 ASN A N 1
ATOM 2764 C CA . ASN A 1 346 ? 1.335 12.834 -15.994 1.00 97.31 346 ASN A CA 1
ATOM 2765 C C . ASN A 1 346 ? 2.221 12.528 -14.773 1.00 97.31 346 ASN A C 1
ATOM 2767 O O . ASN A 1 346 ? 1.795 12.727 -13.642 1.00 97.31 346 ASN A O 1
ATOM 2771 N N . MET A 1 347 ? 3.455 12.053 -14.984 1.00 96.38 347 MET A N 1
ATOM 2772 C CA . MET A 1 347 ? 4.412 11.827 -13.895 1.00 96.38 347 MET A CA 1
ATOM 2773 C C . MET A 1 347 ? 4.742 13.124 -13.157 1.00 96.38 347 MET A C 1
ATOM 2775 O O . MET A 1 347 ? 4.729 13.126 -11.935 1.00 96.38 347 MET A O 1
ATOM 2779 N N . ASN A 1 348 ? 4.995 14.231 -13.859 1.00 97.31 348 ASN A N 1
ATOM 2780 C CA . ASN A 1 348 ? 5.303 15.495 -13.190 1.00 97.31 348 ASN A CA 1
ATOM 2781 C C . ASN A 1 348 ? 4.125 16.006 -12.354 1.00 97.31 348 ASN A C 1
ATOM 2783 O O . ASN A 1 348 ? 4.361 16.386 -11.215 1.00 97.31 348 ASN A O 1
ATOM 2787 N N . ILE A 1 349 ? 2.889 15.938 -12.866 1.00 96.50 349 ILE A N 1
ATOM 2788 C CA . ILE A 1 349 ? 1.680 16.309 -12.108 1.00 96.50 349 ILE A CA 1
ATOM 2789 C C . ILE A 1 349 ? 1.614 15.506 -10.804 1.00 96.50 349 ILE A C 1
ATOM 2791 O O . ILE A 1 349 ? 1.712 16.090 -9.735 1.00 96.50 349 ILE A O 1
ATOM 2795 N N . MET A 1 350 ? 1.598 14.168 -10.870 1.00 95.75 350 MET A N 1
ATOM 2796 C CA . MET A 1 350 ? 1.537 13.324 -9.664 1.00 95.75 350 MET A CA 1
ATOM 2797 C C . MET A 1 350 ? 2.682 13.591 -8.663 1.00 95.75 350 MET A C 1
ATOM 2799 O O . MET A 1 350 ? 2.516 13.397 -7.464 1.00 95.75 350 MET A O 1
ATOM 2803 N N . VAL A 1 351 ? 3.860 14.008 -9.143 1.00 94.12 351 VAL A N 1
ATOM 2804 C CA . VAL A 1 351 ? 5.027 14.341 -8.302 1.00 94.12 351 VAL A CA 1
ATOM 2805 C C . VAL A 1 351 ? 4.918 15.716 -7.640 1.00 94.12 351 VAL A C 1
ATOM 2807 O O . VAL A 1 351 ? 5.593 15.945 -6.638 1.00 94.12 351 VAL A O 1
ATOM 2810 N N . HIS A 1 352 ? 4.089 16.611 -8.175 1.00 94.69 352 HIS A N 1
ATOM 2811 C CA . HIS A 1 352 ? 3.691 17.845 -7.503 1.00 94.69 352 HIS A CA 1
ATOM 2812 C C . HIS A 1 352 ? 2.491 17.624 -6.570 1.00 94.69 352 HIS A C 1
ATOM 2814 O O . HIS A 1 352 ? 2.454 18.242 -5.510 1.00 94.69 352 HIS A O 1
ATOM 2820 N N . GLU A 1 353 ? 1.577 16.703 -6.894 1.00 94.69 353 GLU A N 1
ATOM 2821 C CA . GLU A 1 353 ? 0.439 16.374 -6.023 1.00 94.69 353 GLU A CA 1
ATOM 2822 C C . GLU A 1 353 ? 0.843 15.671 -4.723 1.00 94.69 353 GLU A C 1
ATOM 2824 O O . GLU A 1 353 ? 0.240 15.931 -3.691 1.00 94.69 353 GLU A O 1
ATOM 2829 N N . LEU A 1 354 ? 1.834 14.776 -4.729 1.00 96.56 354 LEU A N 1
ATOM 2830 C CA . LEU A 1 354 ? 2.137 13.969 -3.542 1.00 96.56 354 LEU A CA 1
ATOM 2831 C C . LEU A 1 354 ? 2.996 14.718 -2.502 1.00 96.56 354 LEU A C 1
ATOM 2833 O O . LEU A 1 354 ? 4.194 14.930 -2.716 1.00 96.56 354 LEU A O 1
ATOM 2837 N N . ASP A 1 355 ? 2.418 15.014 -1.334 1.00 96.94 355 ASP A N 1
ATOM 2838 C CA . ASP A 1 355 ? 3.172 15.368 -0.124 1.00 96.94 355 ASP A CA 1
ATOM 2839 C C . ASP A 1 355 ? 3.727 14.099 0.551 1.00 96.94 355 ASP A C 1
ATOM 2841 O O . ASP A 1 355 ? 3.083 13.045 0.571 1.00 96.94 355 ASP A O 1
ATOM 2845 N N . VAL A 1 356 ? 4.948 14.186 1.086 1.00 96.69 356 VAL A N 1
ATOM 2846 C CA . VAL A 1 356 ? 5.684 13.066 1.691 1.00 96.69 356 VAL A CA 1
ATOM 2847 C C . VAL A 1 356 ? 6.529 13.571 2.860 1.00 96.69 356 VAL A C 1
ATOM 2849 O O . VAL A 1 356 ? 7.569 14.208 2.658 1.00 96.69 356 VAL A O 1
ATOM 2852 N N . ARG A 1 357 ? 6.143 13.194 4.081 1.00 97.44 357 ARG A N 1
ATOM 2853 C CA . ARG A 1 357 ? 6.917 13.409 5.308 1.00 97.44 357 ARG A CA 1
ATOM 2854 C C . ARG A 1 357 ? 7.392 12.072 5.866 1.00 97.44 357 ARG A C 1
ATOM 2856 O O . ARG A 1 357 ? 6.595 11.194 6.175 1.00 97.44 357 ARG A O 1
ATOM 2863 N N . VAL A 1 358 ? 8.702 11.927 6.026 1.00 96.44 358 VAL A N 1
ATOM 2864 C CA . VAL A 1 358 ? 9.298 10.897 6.879 1.00 96.44 358 VAL A CA 1
ATOM 2865 C C . VAL A 1 358 ? 9.591 11.534 8.235 1.00 96.44 358 VAL A C 1
ATOM 2867 O O . VAL A 1 358 ? 10.215 12.597 8.306 1.00 96.44 358 VAL A O 1
ATOM 2870 N N . LEU A 1 359 ? 9.132 10.875 9.295 1.00 96.19 359 LEU A N 1
ATOM 2871 C CA . LEU A 1 359 ? 9.390 11.212 10.692 1.00 96.19 359 LEU A CA 1
ATOM 2872 C C . LEU A 1 359 ? 10.173 10.048 11.310 1.00 96.19 359 LEU A C 1
ATOM 2874 O O . LEU A 1 359 ? 9.718 8.906 11.282 1.00 96.19 359 LEU A O 1
ATOM 2878 N N . ASN A 1 360 ? 11.351 10.332 11.859 1.00 94.75 360 ASN A N 1
ATOM 2879 C CA . ASN A 1 360 ? 12.073 9.393 12.712 1.00 94.75 360 ASN A CA 1
ATOM 2880 C C . ASN A 1 360 ? 11.794 9.786 14.165 1.00 94.75 360 ASN A C 1
ATOM 2882 O O . ASN A 1 360 ? 12.383 10.736 14.673 1.00 94.75 360 ASN A O 1
ATOM 2886 N N . PHE A 1 361 ? 10.851 9.092 14.799 1.00 98.00 361 PHE A N 1
ATOM 2887 C CA . PHE A 1 361 ? 10.442 9.351 16.172 1.00 98.00 361 PHE A CA 1
ATOM 2888 C C . PHE A 1 361 ? 11.450 8.689 17.123 1.00 98.00 361 PHE A C 1
ATOM 2890 O O . PHE A 1 361 ? 11.398 7.482 17.360 1.00 98.00 361 PHE A O 1
ATOM 2897 N N . THR A 1 362 ? 12.400 9.473 17.634 1.00 97.44 362 THR A N 1
ATOM 2898 C CA . THR A 1 362 ? 13.559 8.990 18.411 1.00 97.44 362 THR A CA 1
ATOM 2899 C C . THR A 1 362 ? 13.355 8.989 19.928 1.00 97.44 362 THR A C 1
ATOM 2901 O O . THR A 1 362 ? 14.238 8.544 20.657 1.00 97.44 362 THR A O 1
ATOM 2904 N N . HIS A 1 363 ? 12.208 9.467 20.424 1.00 98.38 363 HIS A N 1
ATOM 2905 C CA . HIS A 1 363 ? 11.943 9.609 21.865 1.00 98.38 363 HIS A CA 1
ATOM 2906 C C . HIS A 1 363 ? 11.737 8.272 22.582 1.00 98.38 363 HIS A C 1
ATOM 2908 O O . HIS A 1 363 ? 12.065 8.148 23.762 1.00 98.38 363 HIS A O 1
ATOM 2914 N N . TYR A 1 364 ? 11.157 7.287 21.890 1.00 98.50 364 TYR A N 1
ATOM 2915 C CA . TYR A 1 364 ? 11.067 5.893 22.323 1.00 98.50 364 TYR A CA 1
ATOM 2916 C C . TYR A 1 364 ? 10.643 4.974 21.169 1.00 98.50 364 TYR A C 1
ATOM 2918 O O . TYR A 1 364 ? 10.106 5.411 20.152 1.00 98.50 364 TYR A O 1
ATOM 2926 N N . GLY A 1 365 ? 10.820 3.667 21.368 1.00 98.06 365 GLY A N 1
ATOM 2927 C CA . GLY A 1 365 ? 10.309 2.615 20.492 1.00 98.06 365 GLY A CA 1
ATOM 2928 C C . GLY A 1 365 ? 9.411 1.634 21.240 1.00 98.06 365 GLY A C 1
ATOM 2929 O O . GLY A 1 365 ? 8.920 1.899 22.341 1.00 98.06 365 GLY A O 1
ATOM 2930 N N . ARG A 1 366 ? 9.205 0.447 20.662 1.00 97.62 366 ARG A N 1
ATOM 2931 C CA . ARG A 1 366 ? 8.250 -0.562 21.159 1.00 97.62 366 ARG A CA 1
ATOM 2932 C C . ARG A 1 366 ? 8.521 -1.076 22.582 1.00 97.62 366 ARG A C 1
ATOM 2934 O O . ARG A 1 366 ? 7.658 -1.761 23.128 1.00 97.62 366 ARG A O 1
ATOM 2941 N N . LYS A 1 367 ? 9.675 -0.775 23.193 1.00 98.19 367 LYS A N 1
ATOM 2942 C CA . LYS A 1 367 ? 9.948 -1.046 24.618 1.00 98.19 367 LYS A CA 1
ATOM 2943 C C . LYS A 1 367 ? 9.006 -0.284 25.561 1.00 98.19 367 LYS A C 1
ATOM 2945 O O . LYS A 1 367 ? 8.524 -0.890 26.513 1.00 98.19 367 LYS A O 1
ATOM 2950 N N . PHE A 1 368 ? 8.700 0.989 25.288 1.00 98.19 368 PHE A N 1
ATOM 2951 C CA . PHE A 1 368 ? 7.884 1.834 26.176 1.00 98.19 368 PHE A CA 1
ATOM 2952 C C . PHE A 1 368 ? 6.435 1.331 26.371 1.00 98.19 368 PHE A C 1
ATOM 2954 O O . PHE A 1 368 ? 6.026 1.116 27.514 1.00 98.19 368 PHE A O 1
ATOM 2961 N N . PRO A 1 369 ? 5.640 1.056 25.315 1.00 97.69 369 PRO A N 1
ATOM 2962 C CA . PRO A 1 369 ? 4.311 0.474 25.509 1.00 97.69 369 PRO A CA 1
ATOM 2963 C C . PRO A 1 369 ? 4.387 -0.936 26.123 1.00 97.69 369 PRO A C 1
ATOM 2965 O O . PRO A 1 369 ? 3.539 -1.293 26.938 1.00 97.69 369 PRO A O 1
ATOM 2968 N N . ARG A 1 370 ? 5.442 -1.718 25.830 1.00 97.12 370 ARG A N 1
ATOM 2969 C CA . ARG A 1 370 ? 5.652 -3.046 26.438 1.00 97.12 370 ARG A CA 1
ATOM 2970 C C . ARG A 1 370 ? 5.908 -2.998 27.945 1.00 97.12 370 ARG A C 1
ATOM 2972 O O . ARG A 1 370 ? 5.421 -3.894 28.630 1.00 97.12 370 ARG A O 1
ATOM 2979 N N . SER A 1 371 ? 6.617 -1.998 28.483 1.00 96.44 371 SER A N 1
ATOM 2980 C CA . SER A 1 371 ? 6.803 -1.883 29.942 1.00 96.44 371 SER A CA 1
ATOM 2981 C C . SER A 1 371 ? 5.481 -1.611 30.668 1.00 96.44 371 SER A C 1
ATOM 2983 O O . SER A 1 371 ? 5.281 -2.100 31.775 1.00 96.44 371 SER A O 1
ATOM 2985 N N . HIS A 1 372 ? 4.542 -0.943 29.995 1.00 95.38 372 HIS A N 1
ATOM 2986 C CA . HIS A 1 372 ? 3.163 -0.732 30.447 1.00 95.38 372 HIS A CA 1
ATOM 2987 C C . HIS A 1 372 ? 2.215 -1.897 30.081 1.00 95.38 372 HIS A C 1
ATOM 2989 O O . HIS A 1 372 ? 1.010 -1.800 30.271 1.00 95.38 372 HIS A O 1
ATOM 2995 N N . LYS A 1 373 ? 2.741 -3.024 29.566 1.00 95.69 373 LYS A N 1
ATOM 2996 C CA . LYS A 1 373 ? 1.990 -4.219 29.107 1.00 95.69 373 LYS A CA 1
ATOM 2997 C C . LYS A 1 373 ? 1.030 -3.967 27.923 1.00 95.69 373 LYS A C 1
ATOM 2999 O O . LYS A 1 373 ? 0.240 -4.847 27.572 1.00 95.69 373 LYS A O 1
ATOM 3004 N N . LEU A 1 374 ? 1.133 -2.810 27.270 1.00 96.50 374 LEU A N 1
ATOM 3005 C CA . LEU A 1 374 ? 0.318 -2.397 26.127 1.00 96.50 374 LEU A CA 1
ATOM 3006 C C . LEU A 1 374 ? 0.868 -2.969 24.808 1.00 96.50 374 LEU A C 1
ATOM 3008 O O . LEU A 1 374 ? 2.061 -3.260 24.672 1.00 96.50 374 LEU A O 1
ATOM 3012 N N . SER A 1 375 ? -0.001 -3.121 23.803 1.00 97.88 375 SER A N 1
ATOM 3013 C CA . SER A 1 375 ? 0.439 -3.485 22.449 1.00 97.88 375 SER A CA 1
ATOM 3014 C C . SER A 1 375 ? 1.072 -2.261 21.771 1.00 97.88 375 SER A C 1
ATOM 3016 O O . SER A 1 375 ? 0.380 -1.251 21.641 1.00 97.88 375 SER A O 1
ATOM 3018 N N . PRO A 1 376 ? 2.336 -2.320 21.300 1.00 98.38 376 PRO A N 1
ATOM 3019 C CA . PRO A 1 376 ? 2.987 -1.176 20.654 1.00 98.38 376 PRO A CA 1
ATOM 3020 C C . PRO A 1 376 ? 2.258 -0.679 19.409 1.00 98.38 376 PRO A C 1
ATOM 3022 O O . PRO A 1 376 ? 2.268 0.507 19.113 1.00 98.38 376 PRO A O 1
ATOM 3025 N N . ASP A 1 377 ? 1.630 -1.603 18.690 1.00 98.56 377 ASP A N 1
ATOM 3026 C CA . ASP A 1 377 ? 0.933 -1.344 17.438 1.00 98.56 377 ASP A CA 1
ATOM 3027 C C . ASP A 1 377 ? -0.382 -0.587 17.669 1.00 98.56 377 ASP A C 1
ATOM 3029 O O . ASP A 1 377 ? -0.581 0.504 17.146 1.00 98.56 377 ASP A O 1
ATOM 3033 N N . ALA A 1 378 ? -1.215 -1.102 18.578 1.00 98.75 378 ALA A N 1
ATOM 3034 C CA . ALA A 1 378 ? -2.435 -0.432 19.019 1.00 98.75 378 ALA A CA 1
ATOM 3035 C C . ALA A 1 378 ? -2.140 0.928 19.676 1.00 98.75 378 ALA A C 1
ATOM 3037 O O . ALA A 1 378 ? -2.882 1.879 19.465 1.00 98.75 378 ALA A O 1
ATOM 3038 N N . PHE A 1 379 ? -1.039 1.054 20.427 1.00 98.88 379 PHE A N 1
ATOM 3039 C CA . PHE A 1 379 ? -0.610 2.338 20.992 1.00 98.88 379 PHE A CA 1
ATOM 3040 C C . PHE A 1 379 ? -0.335 3.377 19.888 1.00 98.88 379 PHE A C 1
ATOM 3042 O O . PHE A 1 379 ? -0.780 4.515 19.995 1.00 98.88 379 PHE A O 1
ATOM 3049 N N . ILE A 1 380 ? 0.337 2.983 18.799 1.00 98.88 380 ILE A N 1
ATOM 3050 C CA . ILE A 1 380 ? 0.585 3.854 17.637 1.00 98.88 380 ILE A CA 1
ATOM 3051 C C . ILE A 1 380 ? -0.719 4.190 16.897 1.00 98.88 380 ILE A C 1
ATOM 3053 O O . ILE A 1 380 ? -0.929 5.343 16.527 1.00 98.88 380 ILE A O 1
ATOM 3057 N N . GLN A 1 381 ? -1.616 3.219 16.709 1.00 98.88 381 GLN A N 1
ATOM 3058 C CA . GLN A 1 381 ? -2.907 3.440 16.046 1.00 98.88 381 GLN A CA 1
ATOM 3059 C C . GLN A 1 381 ? -3.802 4.409 16.829 1.00 98.88 381 GLN A C 1
ATOM 3061 O O . GLN A 1 381 ? -4.363 5.331 16.238 1.00 98.88 381 GLN A O 1
ATOM 3066 N N . ILE A 1 382 ? -3.876 4.277 18.157 1.00 98.88 382 ILE A N 1
ATOM 3067 C CA . ILE A 1 382 ? -4.625 5.208 19.011 1.00 98.88 382 ILE A CA 1
ATOM 3068 C C . ILE A 1 382 ? -3.955 6.595 19.072 1.00 98.88 382 ILE A C 1
ATOM 3070 O O . ILE A 1 382 ? -4.663 7.603 19.050 1.00 98.88 382 ILE A O 1
ATOM 3074 N N . ALA A 1 383 ? -2.619 6.683 19.026 1.00 98.94 383 ALA A N 1
ATOM 3075 C CA . ALA A 1 383 ? -1.926 7.965 18.861 1.00 98.94 383 ALA A CA 1
ATOM 3076 C C . ALA A 1 383 ? -2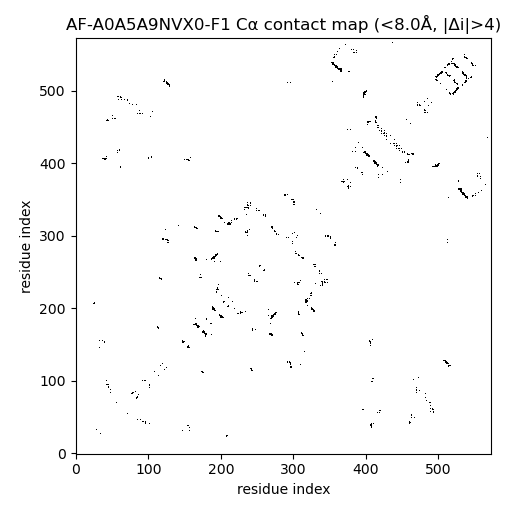.253 8.641 17.517 1.00 98.94 383 ALA A C 1
ATOM 3078 O O . ALA A 1 383 ? -2.436 9.855 17.470 1.00 98.94 383 ALA A O 1
ATOM 3079 N N . LEU A 1 384 ? -2.404 7.871 16.435 1.00 98.88 384 LEU A N 1
ATOM 3080 C CA . LEU A 1 384 ? -2.822 8.400 15.135 1.00 98.88 384 LEU A CA 1
ATOM 3081 C C . LEU A 1 384 ? -4.289 8.864 15.132 1.00 98.88 384 LEU A C 1
ATOM 3083 O O . LEU A 1 384 ? -4.584 9.904 14.544 1.00 98.88 384 LEU A O 1
ATOM 3087 N N . GLN A 1 385 ? -5.194 8.162 15.828 1.00 98.94 385 GLN A N 1
ATOM 3088 C CA . GLN A 1 385 ? -6.561 8.661 16.049 1.00 98.94 385 GLN A CA 1
ATOM 3089 C C . GLN A 1 385 ? -6.542 9.997 16.814 1.00 98.94 385 GLN A C 1
ATOM 3091 O O . GLN A 1 385 ? -7.248 10.928 16.432 1.00 98.94 385 GLN A O 1
ATOM 3096 N N . LEU A 1 386 ? -5.705 10.127 17.854 1.00 98.88 386 LEU A N 1
ATOM 3097 C CA . LEU A 1 386 ? -5.553 11.372 18.618 1.00 98.88 386 LEU A CA 1
ATOM 3098 C C . LEU A 1 386 ? -4.973 12.513 17.773 1.00 98.88 386 LEU A C 1
ATOM 3100 O O . LEU A 1 386 ? -5.475 13.633 17.845 1.00 98.88 386 LEU A O 1
ATOM 3104 N N . ALA A 1 387 ? -3.966 12.232 16.945 1.00 98.81 387 ALA A N 1
ATOM 3105 C CA . ALA A 1 387 ? -3.386 13.200 16.018 1.00 98.81 387 ALA A CA 1
ATOM 3106 C C . ALA A 1 387 ? -4.431 13.736 15.026 1.00 98.81 387 ALA A C 1
ATOM 3108 O O . ALA A 1 387 ? -4.576 14.948 14.868 1.00 98.81 387 ALA A O 1
ATOM 3109 N N . TYR A 1 388 ? -5.214 12.838 14.420 1.00 98.81 388 TYR A N 1
ATOM 3110 C CA . TYR A 1 388 ? -6.296 13.207 13.508 1.00 98.81 388 TYR A CA 1
ATOM 3111 C C . TYR A 1 388 ? -7.388 14.018 14.221 1.00 98.81 388 TYR A C 1
ATOM 3113 O O . TYR A 1 388 ? -7.781 15.081 13.744 1.00 98.81 388 TYR A O 1
ATOM 3121 N N . TYR A 1 389 ? -7.826 13.581 15.407 1.00 98.75 389 TYR A N 1
ATOM 3122 C CA . TYR A 1 389 ? -8.848 14.293 16.179 1.00 98.75 389 TYR A CA 1
ATOM 3123 C C . TYR A 1 389 ? -8.390 15.698 16.602 1.00 98.75 389 TYR A C 1
ATOM 3125 O O . TYR A 1 389 ? -9.181 16.636 16.575 1.00 98.75 389 TYR A O 1
ATOM 3133 N N . ARG A 1 390 ? -7.105 15.881 16.933 1.00 98.25 390 ARG A N 1
ATOM 3134 C CA . ARG A 1 390 ? -6.526 17.202 17.235 1.00 98.25 390 ARG A CA 1
ATOM 3135 C C . ARG A 1 390 ? -6.509 18.141 16.027 1.00 98.25 390 A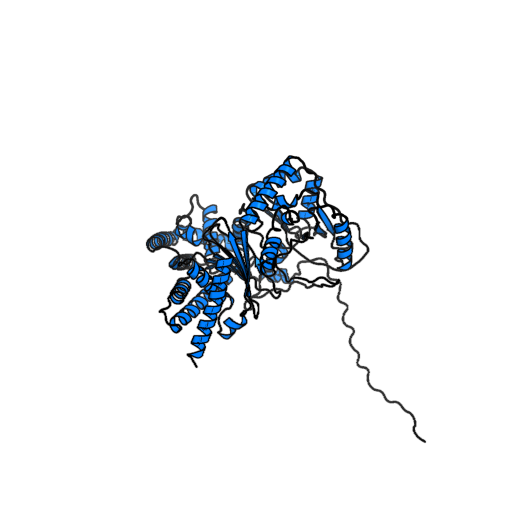RG A C 1
ATOM 3137 O O . ARG A 1 390 ? -6.699 19.340 16.212 1.00 98.25 390 ARG A O 1
ATOM 3144 N N . MET A 1 391 ? -6.310 17.611 14.818 1.00 97.44 391 MET A N 1
ATOM 3145 C CA . MET A 1 391 ? -6.335 18.396 13.578 1.00 97.44 391 MET A CA 1
ATOM 3146 C C . MET A 1 391 ? -7.751 18.769 13.129 1.00 97.44 391 MET A C 1
ATOM 3148 O O . MET A 1 391 ? -7.973 19.906 12.722 1.00 97.44 391 MET A O 1
ATOM 3152 N N . TYR A 1 392 ? -8.692 17.822 13.189 1.00 98.06 392 TYR A N 1
ATOM 3153 C CA . TYR A 1 392 ? -9.994 17.936 12.517 1.00 98.06 392 TYR A CA 1
ATOM 3154 C C . TYR A 1 392 ? -11.200 18.029 13.462 1.00 98.06 392 TYR A C 1
ATOM 3156 O O . TYR A 1 392 ? -12.316 18.232 12.996 1.00 98.06 392 TYR A O 1
ATOM 3164 N N . GLN A 1 393 ? -11.004 17.860 14.775 1.00 97.19 393 GLN A N 1
ATOM 3165 C CA . GLN A 1 393 ? -12.055 17.835 15.813 1.00 97.19 393 GLN A CA 1
ATOM 3166 C C . GLN A 1 393 ? -13.158 16.780 15.576 1.00 97.19 393 GLN A C 1
ATOM 3168 O O . GLN A 1 393 ? -14.221 16.804 16.194 1.00 97.19 393 GLN A O 1
ATOM 3173 N N . THR A 1 394 ? -12.870 15.807 14.711 1.00 97.19 394 THR A N 1
ATOM 3174 C CA . THR A 1 394 ? -13.698 14.646 14.384 1.00 97.19 394 THR A CA 1
ATOM 3175 C C . THR A 1 394 ? -12.801 13.427 14.148 1.00 97.19 394 THR A C 1
ATOM 3177 O O . THR A 1 394 ? -11.578 13.553 14.057 1.00 97.19 394 THR A O 1
ATOM 3180 N N . CYS A 1 395 ? -13.391 12.238 14.060 1.00 97.88 395 CYS A N 1
ATOM 3181 C CA . CYS A 1 395 ? -12.701 11.042 13.576 1.00 97.88 395 CYS A CA 1
ATOM 3182 C C . CYS A 1 395 ? -13.036 10.785 12.095 1.00 97.88 395 CYS A C 1
ATOM 3184 O O . CYS A 1 395 ? -13.788 11.539 11.479 1.00 97.88 395 CYS A O 1
ATOM 3186 N N . CYS A 1 396 ? -12.448 9.751 11.500 1.00 98.44 396 CYS A N 1
ATOM 3187 C CA . CYS A 1 396 ? -12.676 9.392 10.102 1.00 98.44 396 CYS A CA 1
ATOM 3188 C C . CYS A 1 396 ? -12.562 7.874 9.900 1.00 98.44 396 CYS A C 1
ATOM 3190 O O . CYS A 1 396 ? -12.008 7.191 10.764 1.00 98.44 396 CYS A O 1
ATOM 3192 N N . PRO A 1 397 ? -13.032 7.315 8.772 1.00 98.56 397 PRO A N 1
ATOM 3193 C CA . PRO A 1 397 ? -12.861 5.900 8.472 1.00 98.56 397 PRO A CA 1
ATOM 3194 C C . PRO A 1 397 ? -11.366 5.541 8.375 1.00 98.56 397 PRO A C 1
ATOM 3196 O O . PRO A 1 397 ? -10.680 5.895 7.415 1.00 98.56 397 PRO A O 1
ATOM 3199 N N . THR A 1 398 ? -10.853 4.813 9.370 1.00 98.81 398 THR A N 1
ATOM 3200 C CA . THR A 1 398 ? -9.460 4.334 9.391 1.00 98.81 398 THR A CA 1
ATOM 3201 C C . THR A 1 398 ? -9.382 2.844 9.063 1.00 98.81 398 THR A C 1
ATOM 3203 O O . THR A 1 398 ? -10.096 2.042 9.666 1.00 98.81 398 THR A O 1
ATOM 3206 N N . SER A 1 399 ? -8.478 2.464 8.154 1.00 98.19 399 SER A N 1
ATOM 3207 C CA . SER A 1 399 ? -8.154 1.067 7.832 1.00 98.19 399 SER A CA 1
ATOM 3208 C C . SER A 1 399 ? -6.675 0.769 8.059 1.00 98.19 399 SER A C 1
ATOM 3210 O O . SER A 1 399 ? -5.826 1.276 7.330 1.00 98.19 399 SER A O 1
ATOM 3212 N N . GLU A 1 400 ? -6.389 -0.182 8.942 1.00 98.81 400 GLU A N 1
ATOM 3213 C CA . GLU A 1 400 ? -5.086 -0.826 9.109 1.00 98.81 400 GLU A CA 1
ATOM 3214 C C . GLU A 1 400 ? -5.017 -2.179 8.376 1.00 98.81 400 GLU A C 1
ATOM 3216 O O . GLU A 1 400 ? -5.973 -2.955 8.351 1.00 98.81 400 GLU A O 1
ATOM 3221 N N . SER A 1 401 ? -3.860 -2.497 7.789 1.00 97.81 401 SER A N 1
ATOM 3222 C CA . SER A 1 401 ? -3.632 -3.750 7.053 1.00 97.81 401 SER A CA 1
ATOM 3223 C C . SER A 1 401 ? -3.313 -4.955 7.957 1.00 97.81 401 SER A C 1
ATOM 3225 O O . SER A 1 401 ? -2.164 -5.169 8.341 1.00 97.81 401 SER A O 1
ATOM 3227 N N . ALA A 1 402 ? -4.293 -5.828 8.206 1.00 97.62 402 ALA A N 1
ATOM 3228 C CA . ALA A 1 402 ? -4.078 -7.114 8.876 1.00 97.62 402 ALA A CA 1
ATOM 3229 C C . ALA A 1 402 ? -3.555 -8.198 7.921 1.00 97.62 402 ALA A C 1
ATOM 3231 O O . ALA A 1 402 ? -3.999 -8.304 6.777 1.00 97.62 402 ALA A O 1
ATOM 3232 N N . SER A 1 403 ? -2.675 -9.079 8.407 1.00 96.94 403 SER A N 1
ATOM 3233 C CA . SER A 1 403 ? -2.208 -10.256 7.659 1.00 96.94 403 SER A CA 1
ATOM 3234 C C . SER A 1 403 ? -3.163 -11.442 7.814 1.00 96.94 403 SER A C 1
ATOM 3236 O O . SER A 1 403 ? -3.367 -11.936 8.921 1.00 96.94 403 SER A O 1
ATOM 3238 N N . LEU A 1 404 ? -3.671 -11.973 6.696 1.00 97.69 404 LEU A N 1
ATOM 3239 C CA . LEU A 1 404 ? -4.440 -13.228 6.662 1.00 97.69 404 LEU A CA 1
ATOM 3240 C C . LEU A 1 404 ? -3.558 -14.466 6.428 1.00 97.69 404 LEU A C 1
ATOM 3242 O O . LEU A 1 404 ? -4.078 -15.550 6.167 1.00 97.69 404 LEU A O 1
ATOM 3246 N N . ARG A 1 405 ? -2.223 -14.351 6.502 1.00 96.19 405 ARG A N 1
ATOM 3247 C CA . ARG A 1 405 ? -1.299 -15.454 6.160 1.00 96.19 405 ARG A CA 1
ATOM 3248 C C . ARG A 1 405 ? -1.431 -16.702 7.043 1.00 96.19 405 ARG A C 1
ATOM 3250 O O . ARG A 1 405 ? -0.857 -17.721 6.692 1.00 96.19 405 ARG A O 1
ATOM 3257 N N . MET A 1 406 ? -2.198 -16.675 8.131 1.00 95.06 406 MET A N 1
ATOM 3258 C CA . MET A 1 406 ? -2.572 -17.884 8.883 1.00 95.06 406 MET A CA 1
ATOM 3259 C C . MET A 1 406 ? -3.481 -18.849 8.089 1.00 95.06 406 MET A C 1
ATOM 3261 O O . MET A 1 406 ? -3.696 -19.976 8.527 1.00 95.06 406 MET A O 1
ATOM 3265 N N . PHE A 1 407 ? -3.988 -18.427 6.926 1.00 96.56 407 PHE A N 1
ATOM 3266 C CA . PHE A 1 407 ? -4.834 -19.215 6.029 1.00 96.56 407 PHE A CA 1
ATOM 3267 C C . PHE A 1 407 ? -4.167 -19.449 4.665 1.00 96.56 407 PHE A C 1
ATOM 3269 O O . PHE A 1 407 ? -3.365 -18.631 4.198 1.00 96.56 407 PHE A O 1
ATOM 3276 N N . LYS A 1 408 ? -4.533 -20.544 3.984 1.00 94.44 408 LYS A N 1
ATOM 3277 C CA . LYS A 1 408 ? -4.031 -20.877 2.640 1.00 94.44 408 LYS A CA 1
ATOM 3278 C C . LYS A 1 408 ? -4.348 -19.745 1.647 1.00 94.44 408 LYS A C 1
ATOM 3280 O O . LYS A 1 408 ? -5.458 -19.210 1.627 1.00 94.44 408 LYS A O 1
ATOM 3285 N N . LEU A 1 409 ? -3.340 -19.336 0.867 1.00 94.12 409 LEU A N 1
ATOM 3286 C CA . LEU A 1 409 ? -3.355 -18.159 -0.030 1.00 94.12 409 LEU A CA 1
ATOM 3287 C C . LEU A 1 409 ? -3.763 -16.825 0.644 1.00 94.12 409 LEU A C 1
ATOM 3289 O O . LEU A 1 409 ? -4.140 -15.866 -0.029 1.00 94.12 409 LEU A O 1
ATOM 3293 N N . GLY A 1 410 ? -3.686 -16.735 1.977 1.00 95.19 410 GLY A N 1
ATOM 3294 C CA . GLY A 1 410 ? -4.085 -15.549 2.730 1.00 95.19 410 GLY A CA 1
ATOM 3295 C C . GLY A 1 410 ? -3.280 -14.300 2.360 1.00 95.19 410 GLY A C 1
ATOM 3296 O O . GLY A 1 410 ? -2.046 -14.304 2.408 1.00 95.19 410 GLY A O 1
ATOM 3297 N N . ARG A 1 411 ? -3.993 -13.222 2.004 1.00 95.38 411 ARG A N 1
ATOM 3298 C CA . ARG A 1 411 ? -3.441 -11.885 1.721 1.00 95.38 411 ARG A CA 1
ATOM 3299 C C . ARG A 1 411 ? -3.653 -10.951 2.916 1.00 95.38 411 ARG A C 1
ATOM 3301 O O . ARG A 1 411 ? -2.955 -11.112 3.914 1.00 95.38 411 ARG A O 1
ATOM 3308 N N . THR A 1 412 ? -4.594 -10.012 2.829 1.00 97.25 412 THR A N 1
ATOM 3309 C CA . THR A 1 412 ? -4.876 -9.030 3.885 1.00 97.25 412 THR A CA 1
ATOM 3310 C C . THR A 1 412 ? -6.361 -8.902 4.191 1.00 97.25 412 THR A C 1
ATOM 3312 O O . THR A 1 412 ? -7.200 -9.193 3.339 1.00 97.25 412 THR A O 1
ATOM 3315 N N . GLU A 1 413 ? -6.651 -8.430 5.399 1.00 97.94 413 GLU A N 1
ATOM 3316 C CA . GLU A 1 413 ? -7.953 -7.961 5.884 1.00 97.94 413 GLU A CA 1
ATOM 3317 C C . GLU A 1 413 ? -7.789 -6.529 6.433 1.00 97.94 413 GLU A C 1
ATOM 3319 O O . GLU A 1 413 ? -6.656 -6.085 6.626 1.00 97.94 413 GLU A O 1
ATOM 3324 N N . ALA A 1 414 ? -8.879 -5.790 6.650 1.00 97.81 414 ALA A N 1
ATOM 3325 C CA . ALA A 1 414 ? -8.841 -4.501 7.341 1.00 97.81 414 ALA A CA 1
ATOM 3326 C C . ALA A 1 414 ? -9.080 -4.655 8.855 1.00 97.81 414 ALA A C 1
ATOM 3328 O O . ALA A 1 414 ? -9.984 -5.368 9.294 1.00 97.81 414 ALA A O 1
ATOM 3329 N N . ILE A 1 415 ? -8.286 -3.941 9.650 1.00 98.75 415 ILE A N 1
ATOM 3330 C CA . ILE A 1 415 ? -8.600 -3.563 11.030 1.00 98.75 415 ILE A CA 1
ATOM 3331 C C . ILE A 1 415 ? -9.172 -2.150 10.978 1.00 98.75 415 ILE A C 1
ATOM 3333 O O . ILE A 1 415 ? -8.603 -1.276 10.329 1.00 98.75 415 ILE A O 1
ATOM 3337 N N . ARG A 1 416 ? -10.293 -1.923 11.660 1.00 98.50 416 ARG A N 1
ATOM 3338 C CA . ARG A 1 416 ? -10.883 -0.590 11.805 1.00 98.50 416 ARG A CA 1
ATOM 3339 C C . ARG A 1 416 ? -10.423 -0.003 13.132 1.00 98.50 416 ARG A C 1
ATOM 3341 O O . ARG A 1 416 ? -10.881 -0.451 14.184 1.00 98.50 416 ARG A O 1
ATOM 3348 N N . SER A 1 417 ? -9.474 0.931 13.050 1.00 98.69 417 SER A N 1
ATOM 3349 C CA . SER A 1 417 ? -8.836 1.588 14.204 1.00 98.69 417 SER A CA 1
ATOM 3350 C C . SER A 1 417 ? -9.735 2.627 14.874 1.00 98.69 417 SER A C 1
ATOM 3352 O O . SER A 1 417 ? -9.509 3.000 16.021 1.00 98.69 417 SER A O 1
ATOM 3354 N N . THR A 1 418 ? -10.737 3.112 14.142 1.00 98.69 418 THR A N 1
ATOM 3355 C CA . THR A 1 418 ? -11.728 4.070 14.628 1.00 98.69 418 THR A CA 1
ATOM 3356 C C . THR A 1 418 ? -12.892 3.311 15.242 1.00 98.69 418 THR A C 1
ATOM 3358 O O . THR A 1 418 ? -13.603 2.584 14.547 1.00 98.69 418 THR A O 1
ATOM 3361 N N . THR A 1 419 ? -13.068 3.466 16.550 1.00 98.75 419 THR A N 1
ATOM 3362 C CA . THR A 1 419 ? -14.114 2.819 17.344 1.00 98.75 419 THR A CA 1
ATOM 3363 C C . THR A 1 419 ? -14.754 3.830 18.295 1.00 98.75 419 THR A C 1
ATOM 3365 O O . THR A 1 419 ? -14.258 4.946 18.477 1.00 98.75 419 THR A O 1
ATOM 3368 N N . THR A 1 420 ? -15.860 3.444 18.928 1.00 98.62 420 THR A N 1
ATOM 3369 C CA . THR A 1 420 ? -16.517 4.258 19.957 1.00 98.62 420 THR A CA 1
ATOM 3370 C C . THR A 1 420 ? -15.554 4.566 21.119 1.00 98.62 420 THR A C 1
ATOM 3372 O O . THR A 1 420 ? -15.508 5.696 21.601 1.00 98.62 420 THR A O 1
ATOM 3375 N N . GLU A 1 421 ? -14.703 3.614 21.510 1.00 98.75 421 GLU A N 1
ATOM 3376 C CA . GLU A 1 421 ? -13.686 3.766 22.559 1.00 98.75 421 GLU A CA 1
ATOM 3377 C C . GLU A 1 421 ? -12.517 4.655 22.124 1.00 98.75 421 GLU A C 1
ATOM 3379 O O . GLU A 1 421 ? -12.059 5.482 22.915 1.00 98.75 421 GLU A O 1
ATOM 3384 N N . SER A 1 422 ? -12.048 4.545 20.871 1.00 98.81 422 SER A N 1
ATOM 3385 C CA . SER A 1 422 ? -11.011 5.457 20.373 1.00 98.81 422 SER A CA 1
ATOM 3386 C C . SER A 1 422 ? -11.527 6.896 20.356 1.00 98.81 422 SER A C 1
ATOM 3388 O O . SER A 1 422 ? -10.831 7.789 20.827 1.00 98.81 422 SER A O 1
ATOM 3390 N N . LEU A 1 423 ? -12.765 7.123 19.898 1.00 98.69 423 LEU A N 1
ATOM 3391 C CA . LEU A 1 423 ? -13.396 8.447 19.883 1.00 98.69 423 LEU A CA 1
ATOM 3392 C C . LEU A 1 423 ? -13.639 9.004 21.299 1.00 98.69 423 LEU A C 1
ATOM 3394 O O . LEU A 1 423 ? -13.474 10.204 21.522 1.00 98.69 423 LEU A O 1
ATOM 3398 N N . GLN A 1 424 ? -13.998 8.156 22.269 1.00 98.56 424 GLN A N 1
ATOM 3399 C CA . GLN A 1 424 ? -14.093 8.551 23.680 1.00 98.56 424 GLN A CA 1
ATOM 3400 C C . GLN A 1 424 ? -12.731 8.978 24.238 1.00 98.56 424 GLN A C 1
ATOM 3402 O O . GLN A 1 424 ? -12.639 10.036 24.861 1.00 98.56 424 GLN A O 1
ATOM 3407 N N . PHE A 1 425 ? -11.667 8.208 23.977 1.00 98.75 425 PHE A N 1
ATOM 3408 C CA . PHE A 1 425 ? -10.312 8.586 24.376 1.00 98.75 425 PHE A CA 1
ATOM 3409 C C . PHE A 1 425 ? -9.870 9.905 23.730 1.00 98.75 425 PHE A C 1
ATOM 3411 O O . PHE A 1 425 ? -9.406 10.795 24.443 1.00 98.75 425 PHE A O 1
ATOM 3418 N N . THR A 1 426 ? -10.026 10.078 22.412 1.00 98.62 426 THR A N 1
ATOM 3419 C CA . THR A 1 426 ? -9.545 11.296 21.742 1.00 98.62 426 THR A CA 1
ATOM 3420 C C . THR A 1 426 ? -10.302 12.543 22.182 1.00 98.62 426 THR A C 1
ATOM 3422 O O . THR A 1 426 ? -9.675 13.586 22.348 1.00 98.62 426 THR A O 1
ATOM 3425 N N . ARG A 1 427 ? -11.611 12.435 22.455 1.00 98.31 427 ARG A N 1
ATOM 3426 C CA . ARG A 1 427 ? -12.405 13.504 23.084 1.00 98.31 427 ARG A CA 1
ATOM 3427 C C . ARG A 1 427 ? -11.900 13.834 24.482 1.00 98.31 427 ARG A C 1
ATOM 3429 O O . ARG A 1 427 ? -11.510 14.972 24.730 1.00 98.31 427 ARG A O 1
ATOM 3436 N N . ALA A 1 428 ? -11.803 12.836 25.360 1.00 98.12 428 ALA A N 1
ATOM 3437 C CA . ALA A 1 428 ? -11.336 13.050 26.725 1.00 98.12 428 ALA A CA 1
ATOM 3438 C C . ALA A 1 428 ? -9.909 13.621 26.776 1.00 98.12 428 ALA A C 1
ATOM 3440 O O . ALA A 1 428 ? -9.616 14.439 27.638 1.00 98.12 428 ALA A O 1
ATOM 3441 N N . MET A 1 429 ? -9.029 13.235 25.847 1.00 97.81 429 MET A N 1
ATOM 3442 C CA . MET A 1 429 ? -7.655 13.739 25.748 1.00 97.81 429 MET A CA 1
ATOM 3443 C C . MET A 1 429 ? -7.551 15.132 25.096 1.00 97.81 429 MET A C 1
ATOM 3445 O O . MET A 1 429 ? -6.550 15.822 25.290 1.00 97.81 429 MET A O 1
ATOM 3449 N N . TYR A 1 430 ? -8.572 15.561 24.348 1.00 95.38 430 TYR A N 1
ATOM 3450 C CA . TYR A 1 430 ? -8.711 16.927 23.829 1.00 95.38 430 TYR A CA 1
ATOM 3451 C C . TYR A 1 430 ? -9.298 17.885 24.884 1.00 95.38 430 TYR A C 1
ATOM 3453 O O . TYR A 1 430 ? -8.942 19.059 24.914 1.00 95.38 430 TYR A O 1
ATOM 3461 N N . GLU A 1 431 ? -10.147 17.387 25.789 1.00 92.88 431 GLU A N 1
ATOM 3462 C CA . GLU A 1 431 ? -10.747 18.149 26.893 1.00 92.88 431 GLU A CA 1
ATOM 3463 C C . GLU A 1 431 ? -9.747 18.405 28.052 1.00 92.88 431 GLU A C 1
ATOM 3465 O O . GLU A 1 431 ? -9.327 17.468 28.747 1.00 92.88 431 GLU A O 1
ATOM 3470 N N . PRO A 1 432 ? -9.377 19.668 28.361 1.00 86.38 432 PRO A N 1
ATOM 3471 C CA . PRO A 1 432 ? -8.436 19.957 29.449 1.00 86.38 432 PRO A CA 1
ATOM 3472 C C . PRO A 1 432 ? -8.985 19.605 30.839 1.00 86.38 432 PRO A C 1
ATOM 3474 O O . PRO A 1 432 ? -8.229 19.174 31.705 1.00 86.38 432 PRO A O 1
ATOM 3477 N N . SER A 1 433 ? -10.300 19.740 31.035 1.00 92.50 433 SER A N 1
ATOM 3478 C CA . SER A 1 433 ? -11.020 19.512 32.298 1.00 92.50 433 SER A CA 1
ATOM 3479 C C . SER A 1 433 ? -11.070 18.049 32.753 1.00 92.50 433 SER A C 1
ATOM 3481 O O . SER A 1 433 ? -11.322 17.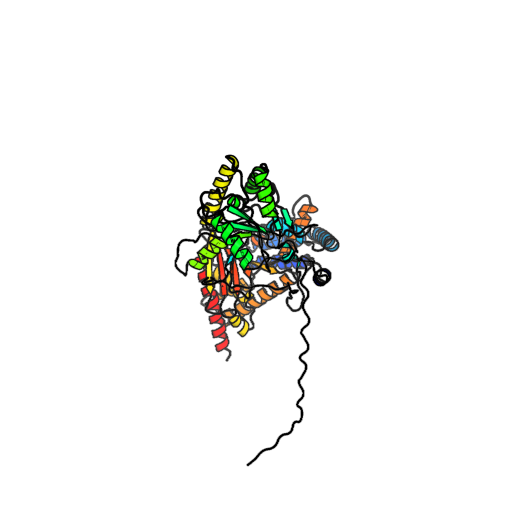781 33.927 1.00 92.50 433 SER A O 1
ATOM 3483 N N . LYS A 1 434 ? -10.850 17.096 31.842 1.00 94.25 434 LYS A N 1
ATOM 3484 C CA . LYS A 1 434 ? -10.948 15.659 32.118 1.00 94.25 434 LYS A CA 1
ATOM 3485 C C . LYS A 1 434 ? -9.767 15.155 32.966 1.00 94.25 434 LYS A C 1
ATOM 3487 O O . LYS A 1 434 ? -8.621 15.406 32.581 1.00 94.25 434 LYS A O 1
ATOM 3492 N N . PRO A 1 435 ? -9.991 14.428 34.080 1.00 95.06 435 PRO A N 1
ATOM 3493 C CA . PRO A 1 435 ? -8.911 13.898 34.914 1.00 95.06 435 PRO A CA 1
ATOM 3494 C C . PRO A 1 435 ? -7.974 12.942 34.166 1.00 95.06 435 PRO A C 1
ATOM 3496 O O . PRO A 1 435 ? -8.407 12.146 33.331 1.00 95.06 435 PRO A O 1
ATOM 3499 N N . ASN A 1 436 ? -6.687 12.950 34.523 1.00 95.25 436 ASN A N 1
ATOM 3500 C CA . ASN A 1 436 ? -5.693 12.084 33.877 1.00 95.25 436 ASN A CA 1
ATOM 3501 C C . ASN A 1 436 ? -5.926 10.586 34.164 1.00 95.25 436 ASN A C 1
ATOM 3503 O O . ASN A 1 436 ? -5.580 9.749 33.336 1.00 95.25 436 ASN A O 1
ATOM 3507 N N . SER A 1 437 ? -6.591 10.237 35.269 1.00 95.19 437 SER A N 1
ATOM 3508 C CA . SER A 1 437 ? -7.069 8.873 35.536 1.00 95.19 437 SER A CA 1
ATOM 3509 C C . SER A 1 437 ? -8.156 8.422 34.549 1.00 95.19 437 SER A C 1
ATOM 3511 O O . SER A 1 437 ? -8.081 7.311 34.029 1.00 95.19 437 SER A O 1
ATOM 3513 N N . GLU A 1 438 ? -9.126 9.287 34.229 1.00 96.38 438 GLU A N 1
ATOM 3514 C CA . GLU A 1 438 ? -10.167 9.012 33.226 1.00 96.38 438 GLU A CA 1
ATOM 3515 C C . GLU A 1 438 ? -9.549 8.886 31.823 1.00 96.38 438 GLU A C 1
ATOM 3517 O O . GLU A 1 438 ? -9.799 7.909 31.117 1.00 96.38 438 GLU A O 1
ATOM 3522 N N . LYS A 1 439 ? -8.659 9.821 31.455 1.00 98.12 439 LYS A N 1
ATOM 3523 C CA . LYS A 1 439 ? -7.899 9.794 30.192 1.00 98.12 439 LYS A CA 1
ATOM 3524 C C . LYS A 1 439 ? -7.096 8.497 30.024 1.00 98.12 439 LYS A C 1
ATOM 3526 O O . LYS A 1 439 ? -7.133 7.902 28.950 1.00 98.12 439 LYS A O 1
ATOM 3531 N N . ALA A 1 440 ? -6.395 8.042 31.067 1.00 97.19 440 ALA A N 1
ATOM 3532 C CA . ALA A 1 440 ? -5.607 6.809 31.019 1.00 97.19 440 ALA A CA 1
ATOM 3533 C C . ALA A 1 440 ? -6.487 5.550 30.930 1.00 97.19 440 ALA A C 1
ATOM 3535 O O . ALA A 1 440 ? -6.209 4.676 30.114 1.00 97.19 440 ALA A O 1
ATOM 3536 N N . MET A 1 441 ? -7.588 5.481 31.686 1.00 97.69 441 MET A N 1
ATOM 3537 C CA . MET A 1 441 ? -8.553 4.376 31.594 1.00 97.69 441 MET A CA 1
ATOM 3538 C C . MET A 1 441 ? -9.140 4.247 30.177 1.00 97.69 441 MET A C 1
ATOM 3540 O O . MET A 1 441 ? -9.243 3.142 29.640 1.00 97.69 441 MET A O 1
ATOM 3544 N N . LEU A 1 442 ? -9.497 5.373 29.549 1.00 98.62 442 LEU A N 1
ATOM 3545 C CA . LEU A 1 442 ? -10.000 5.395 28.173 1.00 98.62 442 LEU A CA 1
ATOM 3546 C C . LEU A 1 442 ? -8.914 5.007 27.156 1.00 98.62 442 LEU A C 1
ATOM 3548 O O . LEU A 1 442 ? -9.206 4.268 26.217 1.00 98.62 442 LEU A O 1
ATOM 3552 N N . LEU A 1 443 ? -7.660 5.426 27.367 1.00 98.62 443 LEU A N 1
ATOM 3553 C CA . LEU A 1 443 ? -6.520 5.006 26.544 1.00 98.62 443 LEU A CA 1
ATOM 3554 C C . LEU A 1 443 ? -6.302 3.486 26.597 1.00 98.62 443 LEU A C 1
ATOM 3556 O O . LEU A 1 443 ? -6.168 2.842 25.555 1.00 98.62 443 LEU A O 1
ATOM 3560 N N . GLU A 1 444 ? -6.292 2.897 27.795 1.00 98.19 444 GLU A N 1
ATOM 3561 C CA . GLU A 1 444 ? -6.144 1.449 27.966 1.00 98.19 444 GLU A CA 1
ATOM 3562 C C . GLU A 1 444 ? -7.304 0.676 27.324 1.00 98.19 444 GLU A C 1
ATOM 3564 O O . GLU A 1 444 ? -7.067 -0.341 26.664 1.00 98.19 444 GLU A O 1
ATOM 3569 N N . MET A 1 445 ? -8.542 1.175 27.439 1.00 98.56 445 MET A N 1
ATOM 3570 C CA . MET A 1 445 ? -9.706 0.573 26.783 1.00 98.56 445 MET A CA 1
ATOM 3571 C C . MET A 1 445 ? -9.600 0.639 25.253 1.00 98.56 445 MET A C 1
ATOM 3573 O O . MET A 1 445 ? -9.778 -0.382 24.589 1.00 98.56 445 MET A O 1
ATOM 3577 N N . ALA A 1 446 ? -9.249 1.794 24.682 1.00 98.81 446 ALA A N 1
ATOM 3578 C CA . ALA A 1 446 ? -9.087 1.952 23.237 1.00 98.81 446 ALA A CA 1
ATOM 3579 C C . ALA A 1 446 ? -7.968 1.045 22.681 1.00 98.81 446 ALA A C 1
ATOM 3581 O O . ALA A 1 446 ? -8.154 0.357 21.676 1.00 98.81 446 ALA A O 1
ATOM 3582 N N . ILE A 1 447 ? -6.830 0.952 23.381 1.00 98.75 447 ILE A N 1
ATOM 3583 C CA . ILE A 1 447 ? -5.726 0.040 23.032 1.00 98.75 447 ILE A CA 1
ATOM 3584 C C . ILE A 1 447 ? -6.150 -1.433 23.135 1.00 98.75 447 ILE A C 1
ATOM 3586 O O . ILE A 1 447 ? -5.740 -2.255 22.306 1.00 98.75 447 ILE A O 1
ATOM 3590 N N . LYS A 1 448 ? -6.967 -1.788 24.135 1.00 98.56 448 LYS A N 1
ATOM 3591 C CA . LYS A 1 448 ? -7.524 -3.136 24.296 1.00 98.56 448 LYS A CA 1
ATOM 3592 C C . LYS A 1 448 ? -8.462 -3.487 23.137 1.00 98.56 448 LYS A C 1
ATOM 3594 O O . LYS A 1 448 ? -8.259 -4.531 22.518 1.00 98.56 448 LYS A O 1
ATOM 3599 N N . VAL A 1 449 ? -9.429 -2.628 22.810 1.00 98.62 449 VAL A N 1
ATOM 3600 C CA . VAL A 1 449 ? -10.389 -2.874 21.718 1.00 98.62 449 VAL A CA 1
ATOM 3601 C C . VAL A 1 449 ? -9.681 -2.939 20.366 1.00 98.62 449 VAL A C 1
ATOM 3603 O O . VAL A 1 449 ? -9.922 -3.880 19.610 1.00 98.62 449 VAL A O 1
ATOM 3606 N N . HIS A 1 450 ? -8.713 -2.054 20.092 1.00 98.81 450 HIS A N 1
ATOM 3607 C CA . HIS A 1 450 ? -7.893 -2.158 18.879 1.00 98.81 450 HIS A CA 1
ATOM 3608 C C . HIS A 1 450 ? -7.157 -3.502 18.812 1.00 98.81 450 HIS A C 1
ATOM 3610 O O . HIS A 1 450 ? -7.215 -4.186 17.796 1.00 98.81 450 HIS A O 1
ATOM 3616 N N . ARG A 1 451 ? -6.530 -3.953 19.909 1.00 98.19 451 ARG A N 1
ATOM 3617 C CA . ARG A 1 451 ? -5.870 -5.271 19.980 1.00 98.19 451 ARG A CA 1
ATOM 3618 C C . ARG A 1 451 ? -6.847 -6.437 19.759 1.00 98.19 451 ARG A C 1
ATOM 3620 O O . ARG A 1 451 ? -6.462 -7.444 19.159 1.00 98.19 451 ARG A O 1
ATOM 3627 N N . GLU A 1 452 ? -8.085 -6.330 20.230 1.00 98.19 452 GLU A N 1
ATOM 3628 C CA . GLU A 1 452 ? -9.141 -7.317 19.979 1.00 98.19 452 GLU A CA 1
ATOM 3629 C C . GLU A 1 452 ? -9.585 -7.297 18.504 1.00 98.19 452 GLU A C 1
ATOM 3631 O O . GLU A 1 452 ? -9.719 -8.363 17.896 1.00 98.19 452 GLU A O 1
ATOM 3636 N N . HIS A 1 453 ? -9.682 -6.119 17.876 1.00 98.50 453 HIS A N 1
ATOM 3637 C CA . HIS A 1 453 ? -9.890 -5.966 16.431 1.00 98.50 453 HIS A CA 1
ATOM 3638 C C . HIS A 1 453 ? -8.735 -6.585 15.621 1.00 98.50 453 HIS A C 1
ATOM 3640 O O . HIS A 1 453 ? -8.994 -7.385 14.717 1.00 98.50 453 HIS A O 1
ATOM 3646 N N . THR A 1 454 ? -7.472 -6.333 15.992 1.00 98.31 454 THR A N 1
ATOM 3647 C CA . THR A 1 454 ? -6.289 -6.992 15.406 1.00 98.31 454 THR A CA 1
ATOM 3648 C C . THR A 1 454 ? -6.400 -8.513 15.500 1.00 98.31 454 THR A C 1
ATOM 3650 O O . THR A 1 454 ? -6.211 -9.216 14.506 1.00 98.31 454 THR A O 1
ATOM 3653 N N . HIS A 1 455 ? -6.751 -9.035 16.680 1.00 97.56 455 HIS A N 1
ATOM 3654 C CA . HIS A 1 455 ? -6.889 -10.471 16.914 1.00 97.56 455 HIS A CA 1
ATOM 3655 C C . HIS A 1 455 ? -8.012 -11.103 16.076 1.00 97.56 455 HIS A C 1
ATOM 3657 O O . HIS A 1 455 ? -7.833 -12.205 15.552 1.00 97.56 455 HIS A O 1
ATOM 3663 N N . MET A 1 456 ? -9.148 -10.416 15.914 1.00 97.50 456 MET A N 1
ATOM 3664 C CA . MET A 1 456 ? -10.240 -10.861 15.045 1.00 97.50 456 MET A CA 1
ATOM 3665 C C . MET A 1 456 ? -9.838 -10.850 13.566 1.00 97.50 456 MET A C 1
ATOM 3667 O O . MET A 1 456 ? -10.118 -11.818 12.858 1.00 97.50 456 MET A O 1
ATOM 3671 N N . ALA A 1 457 ? -9.151 -9.807 13.098 1.00 98.12 457 ALA A N 1
ATOM 3672 C CA . ALA A 1 457 ? -8.755 -9.682 11.698 1.00 98.12 457 ALA A CA 1
ATOM 3673 C C . ALA A 1 457 ? -7.762 -10.778 11.267 1.00 98.12 457 ALA A C 1
ATOM 3675 O O . ALA A 1 457 ? -8.009 -11.456 10.270 1.00 98.12 457 ALA A O 1
ATOM 3676 N N . ILE A 1 458 ? -6.705 -11.049 12.049 1.00 97.06 458 ILE A N 1
ATOM 3677 C CA . ILE A 1 458 ? -5.736 -12.122 11.723 1.00 97.06 458 ILE A CA 1
ATOM 3678 C C . ILE A 1 458 ? -6.342 -13.536 11.791 1.00 97.06 458 ILE A C 1
ATOM 3680 O O . ILE A 1 458 ? -5.834 -14.458 11.155 1.00 97.06 458 ILE A O 1
ATOM 3684 N N . HIS A 1 459 ? -7.453 -13.712 12.516 1.00 97.50 459 HIS A N 1
ATOM 3685 C CA . HIS A 1 459 ? -8.240 -14.951 12.557 1.00 97.50 459 HIS A CA 1
ATOM 3686 C C . HIS A 1 459 ? -9.393 -14.986 11.530 1.00 97.50 459 HIS A C 1
ATOM 3688 O O . HIS A 1 459 ? -10.225 -15.895 11.575 1.00 97.50 459 HIS A O 1
ATOM 3694 N N . GLY A 1 460 ? -9.453 -14.032 10.593 1.00 97.62 460 GLY A N 1
ATOM 3695 C CA . GLY A 1 460 ? -10.464 -14.006 9.531 1.00 97.62 460 GLY A CA 1
ATOM 3696 C C . GLY A 1 460 ? -11.889 -13.774 10.045 1.00 97.62 460 GLY A C 1
ATOM 3697 O O . GLY A 1 460 ? -12.823 -14.370 9.520 1.00 97.62 460 GLY A O 1
ATOM 3698 N N . GLN A 1 461 ? -12.049 -12.971 11.104 1.00 98.25 461 GLN A N 1
ATOM 3699 C CA . GLN A 1 461 ? -13.333 -12.662 11.759 1.00 98.25 461 GLN A CA 1
ATOM 3700 C C . GLN A 1 461 ? -13.745 -11.179 11.672 1.00 98.25 461 GLN A C 1
ATOM 3702 O O . GLN A 1 461 ? -14.780 -10.802 12.230 1.00 98.25 461 GLN A O 1
ATOM 3707 N N . ALA A 1 462 ? -12.954 -10.334 11.005 1.00 97.94 462 ALA A N 1
ATOM 3708 C CA . ALA A 1 462 ? -13.352 -8.964 10.680 1.00 97.94 462 ALA A CA 1
ATOM 3709 C C . ALA A 1 462 ? -14.374 -8.935 9.521 1.00 97.94 462 ALA A C 1
ATOM 3711 O O . ALA A 1 462 ? -14.852 -9.978 9.067 1.00 97.94 462 ALA A O 1
ATOM 3712 N N . ILE A 1 463 ? -14.786 -7.734 9.107 1.00 98.12 463 ILE A N 1
ATOM 3713 C CA . ILE A 1 463 ? -15.964 -7.543 8.247 1.00 98.12 463 ILE A CA 1
ATOM 3714 C C . ILE A 1 463 ? -15.639 -7.242 6.783 1.00 98.12 463 ILE A C 1
ATOM 3716 O O . ILE A 1 463 ? -16.410 -7.633 5.913 1.00 98.12 463 ILE A O 1
ATOM 3720 N N . ASP A 1 464 ? -14.519 -6.586 6.485 1.00 98.44 464 ASP A N 1
ATOM 3721 C CA . ASP A 1 464 ? -14.291 -5.951 5.185 1.00 98.44 464 ASP A CA 1
ATOM 3722 C C . ASP A 1 464 ? -14.132 -6.938 4.018 1.00 98.44 464 ASP A C 1
ATOM 3724 O O . ASP A 1 464 ? -14.802 -6.773 2.994 1.00 98.44 464 ASP A O 1
ATOM 3728 N N . ARG A 1 465 ? -13.340 -8.020 4.148 1.00 98.38 465 ARG A N 1
ATOM 3729 C CA . ARG A 1 465 ? -13.341 -9.070 3.107 1.00 98.38 465 ARG A CA 1
ATOM 3730 C C . ARG A 1 465 ? -14.674 -9.799 3.032 1.00 98.38 465 ARG A C 1
ATOM 3732 O O . ARG A 1 465 ? -15.032 -10.241 1.942 1.00 98.38 465 ARG A O 1
ATOM 3739 N N . HIS A 1 466 ? -15.421 -9.919 4.131 1.00 98.69 466 HIS A N 1
ATOM 3740 C CA . HIS A 1 466 ? -16.718 -10.594 4.104 1.00 98.69 466 HIS A CA 1
ATOM 3741 C C . HIS A 1 466 ? -17.782 -9.770 3.363 1.00 98.69 466 HIS A C 1
ATOM 3743 O O . HIS A 1 466 ? -18.438 -10.294 2.465 1.00 98.69 466 HIS A O 1
ATOM 3749 N N . LEU A 1 467 ? -17.889 -8.473 3.658 1.00 98.50 467 LEU A N 1
ATOM 3750 C CA . LEU A 1 467 ? -18.763 -7.538 2.946 1.00 98.50 467 LEU A CA 1
ATOM 3751 C C . LEU A 1 467 ? -18.385 -7.452 1.459 1.00 98.50 467 LEU A C 1
ATOM 3753 O O . LEU A 1 467 ? -19.271 -7.517 0.608 1.00 98.50 467 LEU A O 1
ATOM 3757 N N . LEU A 1 468 ? -17.086 -7.420 1.128 1.00 97.94 468 LEU A N 1
ATOM 3758 C CA . LEU A 1 468 ? -16.616 -7.556 -0.255 1.00 97.94 468 LEU A CA 1
ATOM 3759 C C . LEU A 1 468 ? -17.062 -8.888 -0.881 1.00 97.94 468 LEU A C 1
ATOM 3761 O O . LEU A 1 468 ? -17.563 -8.888 -1.998 1.00 97.94 468 LEU A O 1
ATOM 3765 N N . GLY A 1 469 ? -16.915 -10.013 -0.178 1.00 98.06 469 GLY A N 1
ATOM 3766 C CA . GLY A 1 469 ? -17.347 -11.331 -0.651 1.00 98.06 469 GLY A CA 1
ATOM 3767 C C . GLY A 1 469 ? -18.834 -11.370 -0.991 1.00 98.06 469 GLY A C 1
ATOM 3768 O O . GLY A 1 469 ? -19.198 -11.767 -2.093 1.00 98.06 469 GLY A O 1
ATOM 3769 N N . LEU A 1 470 ? -19.688 -10.889 -0.087 1.00 98.38 470 LEU A N 1
ATOM 3770 C CA . LEU A 1 470 ? -21.136 -10.795 -0.297 1.00 98.38 470 LEU A CA 1
ATOM 3771 C C . LEU A 1 470 ? -21.486 -9.845 -1.461 1.00 98.38 470 LEU A C 1
ATOM 3773 O O . LEU A 1 470 ? -22.347 -10.178 -2.274 1.00 98.38 470 LEU A O 1
ATOM 3777 N N . LYS A 1 471 ? -20.779 -8.712 -1.598 1.00 97.88 471 LYS A N 1
ATOM 3778 C CA . LYS A 1 471 ? -20.915 -7.771 -2.726 1.00 97.88 471 LYS A CA 1
ATOM 3779 C C . LYS A 1 471 ? -20.504 -8.400 -4.063 1.00 97.88 471 LYS A C 1
ATOM 3781 O O . LYS A 1 471 ? -21.187 -8.196 -5.061 1.00 97.88 471 LYS A O 1
ATOM 3786 N N . MET A 1 472 ? -19.442 -9.207 -4.090 1.00 96.88 472 MET A N 1
ATOM 3787 C CA . MET A 1 472 ? -18.999 -9.913 -5.297 1.00 96.88 472 MET A CA 1
ATOM 3788 C C . MET A 1 472 ? -19.916 -11.089 -5.663 1.00 96.88 472 MET A C 1
ATOM 3790 O O . MET A 1 472 ? -20.202 -11.262 -6.844 1.00 96.88 472 MET A O 1
ATOM 3794 N N . VAL A 1 473 ? -20.449 -11.842 -4.687 1.00 96.56 473 VAL A N 1
ATOM 3795 C CA . VAL A 1 473 ? -21.523 -12.822 -4.952 1.00 96.56 473 VAL A CA 1
ATOM 3796 C C . VAL A 1 473 ? -22.748 -12.117 -5.526 1.00 96.56 473 VAL A C 1
ATOM 3798 O O . VAL A 1 473 ? -23.312 -12.612 -6.488 1.00 96.56 473 VAL A O 1
ATOM 3801 N N . ALA A 1 474 ? -23.148 -10.954 -5.004 1.00 96.88 474 ALA A N 1
ATOM 3802 C CA . ALA A 1 474 ? -24.296 -10.224 -5.542 1.00 96.88 474 ALA A CA 1
ATOM 3803 C C . ALA A 1 474 ? -24.105 -9.809 -7.013 1.00 96.88 474 ALA A C 1
ATOM 3805 O O . ALA A 1 474 ? -25.062 -9.834 -7.776 1.00 96.88 474 ALA A O 1
ATOM 3806 N N . ILE A 1 475 ? -22.875 -9.487 -7.423 1.00 94.75 475 ILE A N 1
ATOM 3807 C CA . ILE A 1 475 ? -22.525 -9.167 -8.818 1.00 94.75 475 ILE A CA 1
ATOM 3808 C C . ILE A 1 475 ? -22.474 -10.429 -9.713 1.00 94.75 475 ILE A C 1
ATOM 3810 O O . ILE A 1 475 ? -22.645 -10.316 -10.925 1.00 94.75 475 ILE A O 1
ATOM 3814 N N . GLU A 1 476 ? -22.248 -11.622 -9.145 1.00 93.56 476 GLU A N 1
ATOM 3815 C CA . GLU A 1 476 ? -22.277 -12.912 -9.864 1.00 93.56 476 GLU A CA 1
ATOM 3816 C C . GLU A 1 476 ? -23.697 -13.532 -9.934 1.00 93.56 476 GLU A C 1
ATOM 3818 O O . GLU A 1 476 ? -24.060 -14.084 -10.972 1.00 93.56 476 GLU A O 1
ATOM 3823 N N . ASP A 1 477 ? -24.501 -13.427 -8.866 1.00 91.25 477 ASP A N 1
ATOM 3824 C CA . ASP A 1 477 ? -25.784 -14.134 -8.679 1.00 91.25 477 ASP A CA 1
ATOM 3825 C C . ASP A 1 477 ? -27.048 -13.263 -8.927 1.00 91.25 477 ASP A C 1
ATOM 3827 O O . ASP A 1 477 ? -28.132 -13.832 -9.080 1.00 91.25 477 ASP A O 1
ATOM 3831 N N . LEU A 1 478 ? -26.976 -11.917 -8.923 1.00 87.75 478 LEU A N 1
ATOM 3832 C CA . LEU A 1 478 ? -28.156 -11.021 -8.945 1.00 87.75 478 LEU A CA 1
ATOM 3833 C C . LEU A 1 478 ? -28.153 -9.997 -10.100 1.00 87.75 478 LEU A C 1
ATOM 3835 O O . LEU A 1 478 ? -27.115 -9.601 -10.622 1.00 87.75 478 LEU A O 1
ATOM 3839 N N . THR A 1 479 ? -29.346 -9.510 -10.462 1.00 77.12 479 THR A N 1
ATOM 3840 C CA . THR A 1 479 ? -29.557 -8.453 -11.475 1.00 77.12 479 THR A CA 1
ATOM 3841 C C . THR A 1 479 ? -29.372 -7.030 -10.946 1.00 77.12 479 THR A C 1
ATOM 3843 O O . THR A 1 479 ? -29.177 -6.104 -11.729 1.00 77.12 479 THR A O 1
ATOM 3846 N N . SER A 1 480 ? -29.475 -6.838 -9.632 1.00 90.44 480 SER A N 1
ATOM 3847 C CA . SER A 1 480 ? -29.334 -5.554 -8.943 1.00 90.44 480 SER A CA 1
ATOM 3848 C C . SER A 1 480 ? -28.518 -5.733 -7.666 1.00 90.44 480 SER A C 1
ATOM 3850 O O . SER A 1 480 ? -28.493 -6.811 -7.065 1.00 90.44 480 SER A O 1
ATOM 3852 N N . LEU A 1 481 ? -27.820 -4.673 -7.259 1.00 94.88 481 LEU A N 1
ATOM 3853 C CA . LEU A 1 481 ? -26.997 -4.703 -6.059 1.00 94.88 481 LEU A CA 1
ATOM 3854 C C . LEU A 1 481 ? -27.874 -4.493 -4.805 1.00 94.88 481 LEU A C 1
ATOM 3856 O O . LEU A 1 481 ? -28.722 -3.605 -4.823 1.00 94.88 481 LEU A O 1
ATOM 3860 N N . PRO A 1 482 ? -27.678 -5.262 -3.715 1.00 96.62 482 PRO A N 1
ATOM 3861 C CA . PRO A 1 482 ? -28.376 -5.040 -2.449 1.00 96.62 482 PRO A CA 1
ATOM 3862 C C . PRO A 1 482 ? -28.149 -3.628 -1.891 1.00 96.62 482 PRO A C 1
ATOM 3864 O O . PRO A 1 482 ? -27.020 -3.137 -1.896 1.00 96.62 482 PRO A O 1
ATOM 3867 N N . GLU A 1 483 ? -29.202 -3.010 -1.353 1.00 96.75 483 GLU A N 1
ATOM 3868 C CA . GLU A 1 483 ? -29.212 -1.596 -0.936 1.00 96.75 483 GLU A CA 1
ATOM 3869 C C . GLU A 1 483 ? -28.171 -1.259 0.141 1.00 96.75 483 GLU A C 1
ATOM 3871 O O . GLU A 1 483 ? -27.535 -0.213 0.065 1.00 96.75 483 GLU A O 1
ATOM 3876 N N . ILE A 1 484 ? -27.862 -2.195 1.046 1.00 97.06 484 ILE A N 1
ATOM 3877 C CA . ILE A 1 484 ? -26.749 -2.096 2.013 1.00 97.06 484 ILE A CA 1
ATOM 3878 C C . ILE A 1 484 ? -25.381 -1.773 1.369 1.00 97.06 484 ILE A C 1
ATOM 3880 O O . ILE A 1 484 ? -24.500 -1.248 2.038 1.00 97.06 484 ILE A O 1
ATOM 3884 N N . PHE A 1 485 ? -25.176 -2.070 0.080 1.00 97.75 485 PHE A N 1
ATOM 3885 C CA . PHE A 1 485 ? -23.941 -1.765 -0.657 1.00 97.75 485 PHE A CA 1
ATOM 3886 C C . PHE A 1 485 ? -24.023 -0.501 -1.530 1.00 97.75 485 PHE A C 1
ATOM 3888 O O . PHE A 1 485 ? -23.065 -0.229 -2.271 1.00 97.75 485 PHE A O 1
ATOM 3895 N N . MET A 1 486 ? -25.156 0.206 -1.467 1.00 97.12 486 MET A N 1
ATOM 3896 C CA . MET A 1 486 ? -25.464 1.489 -2.114 1.00 97.12 486 MET A CA 1
ATOM 3897 C C . MET A 1 486 ? -25.752 2.605 -1.086 1.00 97.12 486 MET A C 1
ATOM 3899 O O . MET A 1 486 ? -25.685 3.776 -1.443 1.00 97.12 486 MET A O 1
ATOM 3903 N N . ASP A 1 487 ? -26.038 2.238 0.168 1.00 98.19 487 ASP A N 1
ATOM 3904 C CA . ASP A 1 487 ? -26.242 3.118 1.325 1.00 98.19 487 ASP A CA 1
ATOM 3905 C C . ASP A 1 487 ? -25.066 4.082 1.567 1.00 98.19 487 ASP A C 1
ATOM 3907 O O . ASP A 1 487 ? -23.894 3.705 1.434 1.00 98.19 487 ASP A O 1
ATOM 3911 N N . THR A 1 488 ? -25.374 5.312 1.991 1.00 98.00 488 THR A N 1
ATOM 3912 C CA . THR A 1 488 ? -24.389 6.368 2.289 1.00 98.00 488 THR A CA 1
ATOM 3913 C C . THR A 1 488 ? -23.362 5.885 3.306 1.00 98.00 488 THR A C 1
ATOM 3915 O O . THR A 1 488 ? -22.159 6.054 3.110 1.00 98.00 488 THR A O 1
ATOM 3918 N N . SER A 1 489 ? -23.812 5.175 4.341 1.00 98.31 489 SER A N 1
ATOM 3919 C CA . SER A 1 489 ? -22.947 4.622 5.382 1.00 98.31 489 SER A CA 1
ATOM 3920 C C . SER A 1 489 ? -21.971 3.567 4.858 1.00 98.31 489 SER A C 1
ATOM 3922 O O . SER A 1 489 ? -20.874 3.442 5.397 1.00 98.31 489 SER A O 1
ATOM 3924 N N . PHE A 1 490 ? -22.294 2.857 3.768 1.00 98.31 490 PHE A N 1
ATOM 3925 C CA . PHE A 1 490 ? -21.344 1.943 3.124 1.00 98.31 490 PHE A CA 1
ATOM 3926 C C . PHE A 1 490 ? -20.283 2.699 2.319 1.00 98.31 490 PHE A C 1
ATOM 3928 O O . PHE A 1 490 ? -19.121 2.282 2.285 1.00 98.31 490 PHE A O 1
ATOM 3935 N N . ALA A 1 491 ? -20.660 3.820 1.697 1.00 97.81 491 ALA A N 1
ATOM 3936 C CA . ALA A 1 491 ? -19.719 4.742 1.067 1.00 97.81 491 ALA A CA 1
ATOM 3937 C C . ALA A 1 491 ? -18.757 5.331 2.114 1.00 97.81 491 ALA A C 1
ATOM 3939 O O . ALA A 1 491 ? -17.550 5.134 1.986 1.00 97.81 491 ALA A O 1
ATOM 3940 N N . VAL A 1 492 ? -19.285 5.933 3.189 1.00 97.62 492 VAL A N 1
ATOM 3941 C CA . VAL A 1 492 ? -18.498 6.470 4.317 1.00 97.62 492 VAL A CA 1
ATOM 3942 C C . VAL A 1 492 ? -17.583 5.393 4.897 1.00 97.62 492 VAL A C 1
ATOM 3944 O O . VAL A 1 492 ? -16.371 5.573 4.934 1.00 97.62 492 VAL A O 1
ATOM 3947 N N . ALA A 1 493 ? -18.109 4.220 5.262 1.00 96.88 493 ALA A N 1
ATOM 3948 C CA . ALA A 1 493 ? -17.296 3.145 5.829 1.00 96.88 493 ALA A CA 1
ATOM 3949 C C . ALA A 1 493 ? -16.182 2.635 4.895 1.00 96.88 493 ALA A C 1
ATOM 3951 O O . ALA A 1 493 ? -15.237 2.023 5.395 1.00 96.88 493 ALA A O 1
ATOM 3952 N N . SER A 1 494 ? -16.280 2.847 3.580 1.00 96.06 494 SER A N 1
ATOM 3953 C CA . SER A 1 494 ? -15.277 2.424 2.588 1.00 96.06 494 SER A CA 1
ATOM 3954 C C . SER A 1 494 ? -14.283 3.529 2.200 1.00 96.06 494 SER A C 1
ATOM 3956 O O . SER A 1 494 ? -13.294 3.250 1.520 1.00 96.06 494 SER A O 1
ATOM 3958 N N . HIS A 1 495 ? -14.542 4.776 2.597 1.00 98.06 495 HIS A N 1
ATOM 3959 C CA . HIS A 1 495 ? -13.775 5.958 2.205 1.00 98.06 495 HIS A CA 1
ATOM 3960 C C . HIS A 1 495 ? -12.665 6.242 3.223 1.00 98.06 495 HIS A C 1
ATOM 3962 O O . HIS A 1 495 ? -12.810 7.050 4.134 1.00 98.06 495 HIS A O 1
ATOM 3968 N N . PHE A 1 496 ? -11.559 5.502 3.122 1.00 98.25 496 PHE A N 1
ATOM 3969 C CA . PHE A 1 496 ? -10.510 5.523 4.145 1.00 98.25 496 PHE A CA 1
ATOM 3970 C C . PHE A 1 496 ? -9.622 6.780 4.092 1.00 98.25 496 PHE A C 1
ATOM 3972 O O . PHE A 1 496 ? -8.537 6.749 3.505 1.00 98.25 496 PHE A O 1
ATOM 3979 N N . ASN A 1 497 ? -10.047 7.861 4.761 1.00 98.69 497 ASN A N 1
ATOM 3980 C CA . ASN A 1 497 ? -9.237 9.071 4.979 1.00 98.69 497 ASN A CA 1
ATOM 3981 C C . ASN A 1 497 ? -7.914 8.773 5.710 1.00 98.69 497 ASN A C 1
ATOM 3983 O O . ASN A 1 497 ? -6.932 9.484 5.509 1.00 98.69 497 ASN A O 1
ATOM 3987 N N . LEU A 1 498 ? -7.851 7.707 6.516 1.00 98.75 498 LEU A N 1
ATOM 3988 C CA . LEU A 1 498 ? -6.599 7.152 7.034 1.00 98.75 498 LEU A CA 1
ATOM 3989 C C . LEU A 1 498 ? -6.424 5.705 6.557 1.00 98.75 498 LEU A C 1
ATOM 3991 O O . LEU A 1 498 ? -7.069 4.785 7.066 1.00 98.75 498 LEU A O 1
ATOM 3995 N N . PHE A 1 499 ? -5.505 5.482 5.615 1.00 98.56 499 PHE A N 1
ATOM 3996 C CA . PHE A 1 499 ? -5.050 4.136 5.262 1.00 98.56 499 PHE A CA 1
ATOM 3997 C C . PHE A 1 499 ? -3.665 3.864 5.855 1.00 98.56 499 PHE A C 1
ATOM 3999 O O . PHE A 1 499 ? -2.718 4.621 5.623 1.00 98.56 499 PHE A O 1
ATOM 4006 N N . THR A 1 500 ? -3.542 2.781 6.625 1.00 98.75 500 THR A N 1
ATOM 4007 C CA . THR A 1 500 ? -2.373 2.529 7.472 1.00 98.75 500 THR A CA 1
ATOM 4008 C C . THR A 1 500 ? -1.813 1.109 7.353 1.00 98.75 500 THR A C 1
ATOM 4010 O O . THR A 1 500 ? -2.489 0.150 6.955 1.00 98.75 500 THR A O 1
ATOM 4013 N N . SER A 1 501 ? -0.526 0.961 7.680 1.00 98.38 501 SER A N 1
ATOM 4014 C CA . SER A 1 501 ? 0.121 -0.351 7.769 1.00 98.38 501 SER A CA 1
ATOM 4015 C C . SER A 1 501 ? 1.368 -0.337 8.653 1.00 98.38 501 SER A C 1
ATOM 4017 O O . SER A 1 501 ? 2.303 0.437 8.417 1.00 98.38 501 SER A O 1
ATOM 4019 N N . GLN A 1 502 ? 1.435 -1.266 9.607 1.00 98.19 502 GLN A N 1
ATOM 4020 C CA . GLN A 1 502 ? 2.697 -1.651 10.225 1.00 98.19 502 GLN A CA 1
ATOM 4021 C C . GLN A 1 502 ? 3.538 -2.476 9.234 1.00 98.19 502 GLN A C 1
ATOM 4023 O O . GLN A 1 502 ? 3.071 -3.455 8.652 1.00 98.19 502 GLN A O 1
ATOM 4028 N N . VAL A 1 503 ? 4.822 -2.141 9.097 1.00 94.69 503 VAL A N 1
ATOM 4029 C CA . VAL A 1 503 ? 5.831 -2.949 8.394 1.00 94.69 503 VAL A CA 1
ATOM 4030 C C . VAL A 1 503 ? 7.006 -3.186 9.340 1.00 94.69 503 VAL A C 1
ATOM 4032 O O . VAL A 1 503 ? 8.064 -2.570 9.231 1.00 94.69 503 VAL A O 1
ATOM 4035 N N . GLY A 1 504 ? 6.789 -4.072 10.315 1.00 88.81 504 GLY A N 1
ATOM 4036 C CA . GLY A 1 504 ? 7.795 -4.435 11.312 1.00 88.81 504 GLY A CA 1
ATOM 4037 C C . GLY A 1 504 ? 8.982 -5.169 10.685 1.00 88.81 504 GLY A C 1
ATOM 4038 O O . GLY A 1 504 ? 8.834 -6.278 10.172 1.00 88.81 504 GLY A O 1
ATOM 4039 N N . SER A 1 505 ? 10.167 -4.566 10.756 1.00 89.00 505 SER A N 1
ATOM 4040 C CA . SER A 1 505 ? 11.410 -5.095 10.187 1.00 89.00 505 SER A CA 1
ATOM 4041 C C . SER A 1 505 ? 12.497 -5.275 11.253 1.00 89.00 505 SER A C 1
ATOM 4043 O O . SER A 1 505 ? 12.414 -4.757 12.367 1.00 89.00 505 SER A O 1
ATOM 4045 N N . LYS A 1 506 ? 13.544 -6.035 10.909 1.00 88.25 506 LYS A N 1
ATOM 4046 C CA . LYS A 1 506 ? 14.823 -6.043 11.649 1.00 88.25 506 LYS A CA 1
ATOM 4047 C C . LYS A 1 506 ? 15.827 -5.042 11.078 1.00 88.25 506 LYS A C 1
ATOM 4049 O O . LYS A 1 506 ? 16.767 -4.666 11.768 1.00 88.25 506 LYS A O 1
ATOM 4054 N N . THR A 1 507 ? 15.641 -4.640 9.824 1.00 86.31 507 THR A N 1
ATOM 4055 C CA . THR A 1 507 ? 16.389 -3.553 9.196 1.00 86.31 507 THR A CA 1
ATOM 4056 C C . THR A 1 507 ? 15.757 -2.230 9.608 1.00 86.31 507 THR A C 1
ATOM 4058 O O . THR A 1 507 ? 14.532 -2.121 9.660 1.00 86.31 507 THR A O 1
ATOM 4061 N N . ASP A 1 508 ? 16.587 -1.223 9.862 1.00 89.69 508 ASP A N 1
ATOM 4062 C CA . ASP A 1 508 ? 16.139 0.137 10.158 1.00 89.69 508 ASP A CA 1
ATOM 4063 C C . ASP A 1 508 ? 15.661 0.845 8.877 1.00 89.69 508 ASP A C 1
ATOM 4065 O O . ASP A 1 508 ? 16.368 1.623 8.242 1.00 89.69 508 ASP A O 1
ATOM 4069 N N . CYS A 1 509 ? 14.479 0.450 8.412 1.00 90.88 509 CYS A N 1
ATOM 4070 C CA . CYS A 1 509 ? 13.868 0.913 7.171 1.00 90.88 509 CYS A CA 1
ATOM 4071 C C . CYS A 1 509 ? 12.453 1.449 7.406 1.00 90.88 509 CYS A C 1
ATOM 4073 O O . CYS A 1 509 ? 11.856 1.218 8.462 1.00 90.88 509 CYS A O 1
ATOM 4075 N N . VAL A 1 510 ? 11.887 2.105 6.393 1.00 94.19 510 VAL A N 1
ATOM 4076 C CA . VAL A 1 510 ? 10.473 2.505 6.369 1.00 94.19 510 VAL A CA 1
ATOM 4077 C C . VAL A 1 510 ? 9.882 2.297 4.975 1.00 94.19 510 VAL A C 1
ATOM 4079 O O . VAL A 1 510 ? 10.528 2.581 3.965 1.00 94.19 510 VAL A O 1
ATOM 4082 N N . MET A 1 511 ? 8.665 1.759 4.908 1.00 95.69 511 MET A N 1
ATOM 4083 C CA . MET A 1 511 ? 7.886 1.669 3.669 1.00 95.69 511 MET A CA 1
ATOM 4084 C C . MET A 1 511 ? 7.015 2.926 3.525 1.00 95.69 511 MET A C 1
ATOM 4086 O O . MET A 1 511 ? 6.682 3.559 4.516 1.00 95.69 511 MET A O 1
ATOM 4090 N N . CYS A 1 512 ? 6.654 3.309 2.303 1.00 94.19 512 CYS A N 1
ATOM 4091 C CA . CYS A 1 512 ? 5.753 4.426 2.019 1.00 94.19 512 CYS A CA 1
ATOM 4092 C C . CYS A 1 512 ? 4.826 4.099 0.841 1.00 94.19 512 CYS A C 1
ATOM 4094 O O . CYS A 1 512 ? 5.200 3.363 -0.075 1.00 94.19 512 CYS A O 1
ATOM 4096 N N . PHE A 1 513 ? 3.623 4.661 0.856 1.00 96.62 513 PHE A N 1
ATOM 4097 C CA . PHE A 1 513 ? 2.608 4.580 -0.197 1.00 96.62 513 PHE A CA 1
ATOM 4098 C C . PHE A 1 513 ? 1.804 5.885 -0.203 1.00 96.62 513 PHE A C 1
ATOM 4100 O O . PHE A 1 513 ? 1.827 6.607 0.792 1.00 96.62 513 PHE A O 1
ATOM 4107 N N . GLY A 1 514 ? 1.141 6.213 -1.314 1.00 95.94 514 GLY A N 1
ATOM 4108 C CA . GLY A 1 514 ? 0.217 7.352 -1.364 1.00 95.94 514 GLY A CA 1
ATOM 4109 C C . GLY A 1 514 ? -1.110 7.060 -0.643 1.00 95.94 514 GLY A C 1
ATOM 4110 O O . GLY A 1 514 ? -1.392 5.891 -0.361 1.00 95.94 514 GLY A O 1
ATOM 4111 N N . PRO A 1 515 ? -1.934 8.085 -0.371 1.00 97.50 515 PRO A N 1
ATOM 4112 C CA . PRO A 1 515 ? -3.281 7.904 0.167 1.00 97.50 515 PRO A CA 1
ATOM 4113 C C . PRO A 1 515 ? -4.193 7.057 -0.734 1.00 97.50 515 PRO A C 1
ATOM 4115 O O . PRO A 1 515 ? -4.004 6.989 -1.952 1.00 97.50 515 PRO A O 1
ATOM 4118 N N . MET A 1 516 ? -5.215 6.442 -0.130 1.00 94.56 516 MET A N 1
ATOM 4119 C CA . MET A 1 516 ? -6.246 5.674 -0.849 1.00 94.56 516 MET A CA 1
ATOM 4120 C C . MET A 1 516 ? -7.364 6.552 -1.436 1.00 94.56 516 MET A C 1
ATOM 4122 O O . MET A 1 516 ? -8.006 6.142 -2.402 1.00 94.56 516 MET A O 1
ATOM 4126 N N . VAL A 1 517 ? -7.579 7.742 -0.869 1.00 97.12 517 VAL A N 1
ATOM 4127 C CA . VAL A 1 517 ? -8.592 8.734 -1.271 1.00 97.12 517 VAL A CA 1
ATOM 4128 C C . VAL A 1 517 ? -7.931 10.115 -1.444 1.00 97.12 517 VAL A C 1
ATOM 4130 O O . VAL A 1 517 ? -6.854 10.321 -0.878 1.00 97.12 517 VAL A O 1
ATOM 4133 N N . PRO A 1 518 ? -8.496 11.053 -2.234 1.00 97.19 518 PRO A N 1
ATOM 4134 C CA . PRO A 1 518 ? -7.877 12.365 -2.482 1.00 97.19 518 PRO A CA 1
ATOM 4135 C C . PRO A 1 518 ? -7.722 13.225 -1.218 1.00 97.19 518 PRO A C 1
ATOM 4137 O O . PRO A 1 518 ? -6.757 13.967 -1.086 1.00 97.19 518 PRO A O 1
ATOM 4140 N N . ASP A 1 519 ? -8.671 13.083 -0.301 1.00 98.12 519 ASP A N 1
ATOM 4141 C CA . ASP A 1 519 ? -8.880 13.812 0.950 1.00 98.12 519 ASP A CA 1
ATOM 4142 C C . ASP A 1 519 ? -8.359 13.033 2.173 1.00 98.12 519 ASP A C 1
ATOM 4144 O O . ASP A 1 519 ? -8.956 13.027 3.249 1.00 98.12 519 ASP A O 1
ATOM 4148 N N . GLY A 1 520 ? -7.257 12.300 2.007 1.00 98.38 520 GLY A N 1
ATOM 4149 C CA . GLY A 1 520 ? -6.751 11.397 3.037 1.00 98.38 520 GLY A CA 1
ATOM 4150 C C . GLY A 1 520 ? -5.239 11.233 3.058 1.00 98.38 520 GLY A C 1
ATOM 4151 O O . GLY A 1 520 ? -4.496 11.871 2.311 1.00 98.38 520 GLY A O 1
ATOM 4152 N N . TYR A 1 521 ? -4.793 10.320 3.918 1.00 98.88 521 TYR A N 1
ATOM 4153 C CA . TYR A 1 521 ? -3.390 10.042 4.188 1.00 98.88 521 TYR A CA 1
ATOM 4154 C C . TYR A 1 521 ? -3.025 8.571 3.983 1.00 98.88 521 TYR A C 1
ATOM 4156 O O . TYR A 1 521 ? -3.802 7.662 4.290 1.00 98.88 521 TYR A O 1
ATOM 4164 N N . GLY A 1 522 ? -1.789 8.338 3.538 1.00 98.62 522 GLY A N 1
ATOM 4165 C CA . GLY A 1 522 ? -1.114 7.048 3.673 1.00 98.62 522 GLY A CA 1
ATOM 4166 C C . GLY A 1 522 ? -0.123 7.094 4.836 1.00 98.62 522 GLY A C 1
ATOM 4167 O O . GLY A 1 522 ? 0.830 7.868 4.782 1.00 98.62 522 GLY A O 1
ATOM 4168 N N . VAL A 1 523 ? -0.320 6.278 5.879 1.00 98.81 523 VAL A N 1
ATOM 4169 C CA . VAL A 1 523 ? 0.561 6.249 7.066 1.00 98.81 523 VAL A CA 1
ATOM 4170 C C . VAL A 1 523 ? 1.170 4.863 7.262 1.00 98.81 523 VAL A C 1
ATOM 4172 O O . VAL A 1 523 ? 0.494 3.901 7.621 1.00 98.81 523 VAL A O 1
ATOM 4175 N N . CYS A 1 524 ? 2.478 4.751 7.063 1.00 98.56 524 CYS A N 1
ATOM 4176 C CA . CYS A 1 524 ? 3.211 3.500 7.221 1.00 98.56 524 CYS A CA 1
ATOM 4177 C C . CYS A 1 524 ? 4.282 3.628 8.304 1.00 98.56 524 CYS A C 1
ATOM 4179 O O . CYS A 1 524 ? 4.948 4.660 8.384 1.00 98.56 524 CYS A O 1
ATOM 4181 N N . TYR A 1 525 ? 4.489 2.583 9.111 1.00 98.69 525 TYR A N 1
ATOM 4182 C CA . TYR A 1 525 ? 5.444 2.655 10.221 1.00 98.69 525 TYR A CA 1
ATOM 4183 C C . TYR A 1 525 ? 6.178 1.347 10.531 1.00 98.69 525 TYR A C 1
ATOM 4185 O O . TYR A 1 525 ? 5.660 0.250 10.326 1.00 98.69 525 TYR A O 1
ATOM 4193 N N . ASN A 1 526 ? 7.399 1.470 11.053 1.00 98.25 526 ASN A N 1
ATOM 4194 C CA . ASN A 1 526 ? 8.247 0.364 11.501 1.00 98.25 526 ASN A CA 1
ATOM 4195 C C . ASN A 1 526 ? 8.703 0.619 12.953 1.00 98.25 526 ASN A C 1
ATOM 4197 O O . ASN A 1 526 ? 9.629 1.407 13.168 1.00 98.25 526 ASN A O 1
ATOM 4201 N N . PRO A 1 527 ? 8.060 -0.009 13.959 1.00 97.88 527 PRO A N 1
ATOM 4202 C CA . PRO A 1 527 ? 8.439 0.146 15.360 1.00 97.88 527 PRO A CA 1
ATOM 4203 C C . PRO A 1 527 ? 9.715 -0.638 15.669 1.00 97.88 527 PRO A C 1
ATOM 4205 O O . PRO A 1 527 ? 9.700 -1.872 15.756 1.00 97.88 527 PRO A O 1
ATOM 4208 N N . MET A 1 528 ? 10.811 0.085 15.881 1.00 97.56 528 MET A N 1
ATOM 4209 C CA . MET A 1 528 ? 12.076 -0.458 16.374 1.00 97.56 528 MET A CA 1
ATOM 4210 C C . MET A 1 528 ? 12.029 -0.550 17.911 1.00 97.56 528 MET A C 1
ATOM 4212 O O . MET A 1 528 ? 10.975 -0.350 18.524 1.00 97.56 528 MET A O 1
ATOM 4216 N N . ASP A 1 529 ? 13.123 -0.953 18.563 1.00 97.69 529 ASP A N 1
ATOM 4217 C CA . ASP A 1 529 ? 13.124 -1.114 20.025 1.00 97.69 529 ASP A CA 1
ATOM 4218 C C . ASP A 1 529 ? 13.096 0.219 20.783 1.00 97.69 529 ASP A C 1
ATOM 4220 O O . ASP A 1 529 ? 12.334 0.345 21.746 1.00 97.69 529 ASP A O 1
ATOM 4224 N N . ASP A 1 530 ? 13.849 1.208 20.298 1.00 97.62 530 ASP A N 1
ATOM 4225 C CA . ASP A 1 530 ? 14.090 2.495 20.964 1.00 97.62 530 ASP A CA 1
ATOM 4226 C C . ASP A 1 530 ? 13.661 3.719 20.127 1.00 97.62 530 ASP A C 1
ATOM 4228 O O . ASP A 1 530 ? 13.641 4.827 20.648 1.00 97.62 530 ASP A O 1
ATOM 4232 N N . HIS A 1 531 ? 13.232 3.514 18.875 1.00 98.19 531 HIS A N 1
ATOM 4233 C CA . HIS A 1 531 ? 12.651 4.534 17.988 1.00 98.19 531 HIS A CA 1
ATOM 4234 C C . HIS A 1 531 ? 11.519 3.960 17.116 1.00 98.19 531 HIS A C 1
ATOM 4236 O O . HIS A 1 531 ? 11.270 2.748 17.116 1.00 98.19 531 HIS A O 1
ATOM 4242 N N . ILE A 1 532 ? 10.825 4.813 16.359 1.00 98.56 532 ILE A N 1
ATOM 4243 C CA . ILE A 1 532 ? 9.815 4.413 15.365 1.00 98.56 532 ILE A CA 1
ATOM 4244 C C . ILE A 1 532 ? 10.022 5.215 14.076 1.00 98.56 532 ILE A C 1
ATOM 4246 O O . ILE A 1 532 ? 9.957 6.443 14.084 1.00 98.56 532 ILE A O 1
ATOM 4250 N N . ASN A 1 533 ? 10.202 4.529 12.945 1.00 98.12 533 ASN A N 1
ATOM 4251 C CA . ASN A 1 533 ? 10.188 5.198 11.643 1.00 98.12 533 ASN A CA 1
ATOM 4252 C C . ASN A 1 533 ? 8.750 5.304 11.127 1.00 98.12 533 ASN A C 1
ATOM 4254 O O . ASN A 1 533 ? 8.083 4.277 10.986 1.00 98.12 533 ASN A O 1
ATOM 4258 N N . PHE A 1 534 ? 8.315 6.509 10.770 1.00 98.56 534 PHE A N 1
ATOM 4259 C CA . PHE A 1 534 ? 7.034 6.808 10.130 1.00 98.56 534 PHE A CA 1
ATOM 4260 C C . PHE A 1 534 ? 7.243 7.394 8.731 1.00 98.56 534 PHE A C 1
ATOM 4262 O O . PHE A 1 534 ? 8.143 8.204 8.509 1.00 98.56 534 PHE A O 1
ATOM 4269 N N . ALA A 1 535 ? 6.366 7.039 7.797 1.00 98.25 535 ALA A N 1
ATOM 4270 C CA . ALA A 1 535 ? 6.178 7.747 6.539 1.00 98.25 535 ALA A CA 1
ATOM 4271 C C . ALA A 1 535 ? 4.695 8.104 6.385 1.00 98.25 535 ALA A C 1
ATOM 4273 O O . ALA A 1 535 ? 3.844 7.216 6.319 1.00 98.25 535 ALA A O 1
ATOM 4274 N N . VAL A 1 536 ? 4.417 9.404 6.331 1.00 98.69 536 VAL A N 1
ATOM 4275 C CA . VAL A 1 536 ? 3.098 10.004 6.123 1.00 98.69 536 VAL A CA 1
ATOM 4276 C C . VAL A 1 536 ? 3.067 10.614 4.723 1.00 98.69 536 VAL A C 1
ATOM 4278 O O . VAL A 1 536 ? 4.015 11.284 4.306 1.00 98.69 536 VAL A O 1
ATOM 4281 N N . THR A 1 537 ? 1.983 10.394 3.988 1.00 98.62 537 THR A N 1
ATOM 4282 C CA . THR A 1 537 ? 1.731 11.005 2.677 1.00 98.62 537 THR A CA 1
ATOM 4283 C C . THR A 1 537 ? 0.342 11.628 2.622 1.00 98.62 537 THR A C 1
ATOM 4285 O O . THR A 1 537 ? -0.550 11.183 3.338 1.00 98.62 537 THR A O 1
ATOM 4288 N N . ALA A 1 538 ? 0.174 12.647 1.780 1.00 98.50 538 ALA A N 1
ATOM 4289 C CA . ALA A 1 538 ? -1.081 13.362 1.525 1.00 98.50 538 ALA A CA 1
ATOM 4290 C C . ALA A 1 538 ? -1.114 13.848 0.060 1.00 98.50 538 ALA A C 1
ATOM 4292 O O . ALA A 1 538 ? -0.116 13.693 -0.655 1.00 98.50 538 ALA A O 1
ATOM 4293 N N . PHE A 1 539 ? -2.221 14.447 -0.390 1.00 98.12 539 PHE A N 1
ATOM 4294 C CA . PHE A 1 539 ? -2.308 15.083 -1.709 1.00 98.12 539 PHE A CA 1
ATOM 4295 C C . PHE A 1 539 ? -2.514 16.598 -1.593 1.00 98.12 539 PHE A C 1
ATOM 4297 O O . PHE A 1 539 ? -3.500 17.059 -1.029 1.00 98.12 539 PHE A O 1
ATOM 4304 N N . ASN A 1 540 ? -1.614 17.375 -2.201 1.00 97.19 540 ASN A N 1
ATOM 4305 C CA . ASN A 1 540 ? -1.637 18.842 -2.217 1.00 97.19 540 ASN A CA 1
ATOM 4306 C C . ASN A 1 540 ? -2.889 19.432 -2.901 1.00 97.19 540 ASN A C 1
ATOM 4308 O O . ASN A 1 540 ? -3.173 20.611 -2.721 1.00 97.19 540 ASN A O 1
ATOM 4312 N N . SER A 1 541 ? -3.650 18.624 -3.649 1.00 95.44 541 SER A N 1
ATOM 4313 C CA . SER A 1 541 ? -4.973 18.971 -4.183 1.00 95.44 541 SER A CA 1
ATOM 4314 C C . SER A 1 541 ? -6.075 19.123 -3.124 1.00 95.44 541 SER A C 1
ATOM 4316 O O . SER A 1 541 ? -7.164 19.574 -3.465 1.00 95.44 541 SER A O 1
ATOM 4318 N N . CYS A 1 542 ? -5.840 18.693 -1.880 1.00 97.25 542 CYS A N 1
ATOM 4319 C CA . CYS A 1 542 ? -6.770 18.808 -0.758 1.00 97.25 542 CYS A CA 1
ATOM 4320 C C . CYS A 1 542 ? -6.138 19.701 0.319 1.00 97.25 542 CYS A C 1
ATOM 4322 O O . CYS A 1 542 ? -5.242 19.263 1.046 1.00 97.25 542 CYS A O 1
ATOM 4324 N N . GLU A 1 543 ? -6.592 20.957 0.398 1.00 96.19 543 GLU A N 1
ATOM 4325 C CA . GLU A 1 543 ? -6.047 22.003 1.283 1.00 96.19 543 GLU A CA 1
ATOM 4326 C C . GLU A 1 543 ? -6.172 21.641 2.776 1.00 96.19 543 GLU A C 1
ATOM 4328 O O . GLU A 1 543 ? -5.384 22.086 3.618 1.00 96.19 543 GLU A O 1
ATOM 4333 N N . GLU A 1 544 ? -7.137 20.782 3.097 1.00 96.88 544 GLU A N 1
ATOM 4334 C CA . GLU A 1 544 ? -7.385 20.212 4.412 1.00 96.88 544 GLU A CA 1
ATOM 4335 C C . GLU A 1 544 ? -6.308 19.196 4.834 1.00 96.88 544 GLU A C 1
ATOM 4337 O O . GLU A 1 544 ? -6.119 18.978 6.034 1.00 96.88 544 GLU A O 1
ATOM 4342 N N . THR A 1 545 ? -5.578 18.576 3.895 1.00 98.19 545 THR A N 1
ATOM 4343 C CA . THR A 1 545 ? -4.546 17.563 4.189 1.00 98.19 545 THR A CA 1
ATOM 4344 C C . THR A 1 545 ? -3.123 18.116 4.138 1.00 98.19 545 THR A C 1
ATOM 4346 O O . THR A 1 545 ? -2.766 18.940 3.300 1.00 98.19 545 THR A O 1
ATOM 4349 N N . ASN A 1 546 ? -2.265 17.663 5.056 1.00 98.38 546 ASN A N 1
ATOM 4350 C CA . ASN A 1 546 ? -0.852 18.032 5.066 1.00 98.38 546 ASN A CA 1
ATOM 4351 C C . ASN A 1 546 ? -0.023 17.007 5.853 1.00 98.38 546 ASN A C 1
ATOM 4353 O O . ASN A 1 546 ? -0.177 16.878 7.071 1.00 98.38 546 ASN A O 1
ATOM 4357 N N . ALA A 1 547 ? 0.876 16.282 5.181 1.00 98.19 547 ALA A N 1
ATOM 4358 C CA . ALA A 1 547 ? 1.630 15.190 5.799 1.00 98.19 547 ALA A CA 1
ATOM 4359 C C . ALA A 1 547 ? 2.595 15.693 6.884 1.00 98.19 547 ALA A C 1
ATOM 4361 O O . ALA A 1 547 ? 2.882 14.973 7.844 1.00 98.19 547 ALA A O 1
ATOM 4362 N N . THR A 1 548 ? 3.065 16.941 6.769 1.00 97.38 548 THR A N 1
ATOM 4363 C CA . THR A 1 548 ? 3.931 17.567 7.778 1.00 97.38 548 THR A CA 1
ATOM 4364 C C . THR A 1 548 ? 3.155 17.891 9.056 1.00 97.38 548 THR A C 1
ATOM 4366 O O . THR A 1 548 ? 3.590 17.468 10.125 1.00 97.38 548 THR A O 1
ATOM 4369 N N . LYS A 1 549 ? 1.976 18.530 8.962 1.00 98.19 549 LYS A N 1
ATOM 4370 C CA . LYS A 1 549 ? 1.101 18.781 10.126 1.00 98.19 549 LYS A CA 1
ATOM 4371 C C . LYS A 1 549 ? 0.707 17.477 10.826 1.00 98.19 549 LYS A C 1
ATOM 4373 O O . LYS A 1 549 ? 0.891 17.380 12.035 1.00 98.19 549 LYS A O 1
ATOM 4378 N N . LEU A 1 550 ? 0.235 16.461 10.091 1.00 98.75 550 LEU A N 1
ATOM 4379 C CA . LEU A 1 550 ? -0.163 15.187 10.711 1.00 98.75 550 LEU A CA 1
ATOM 4380 C C . LEU A 1 550 ? 1.015 14.474 11.387 1.00 98.75 550 LEU A C 1
ATOM 4382 O O . LEU A 1 550 ? 0.833 13.876 12.442 1.00 98.75 550 LEU A O 1
ATOM 4386 N N . SER A 1 551 ? 2.230 14.584 10.839 1.00 98.38 551 SER A N 1
ATOM 4387 C CA . SER A 1 551 ? 3.429 14.047 11.498 1.00 98.38 551 SER A CA 1
ATOM 4388 C C . SER A 1 551 ? 3.745 14.757 12.819 1.00 98.38 551 SER A C 1
ATOM 4390 O O . SER A 1 551 ? 4.101 14.081 13.777 1.00 98.38 551 SER A O 1
ATOM 4392 N N . MET A 1 552 ? 3.580 16.085 12.895 1.00 98.38 552 MET A N 1
ATOM 4393 C CA . MET A 1 552 ? 3.766 16.844 14.143 1.00 98.38 552 MET A CA 1
ATOM 4394 C C . MET A 1 552 ? 2.723 16.441 15.192 1.00 98.38 552 MET A C 1
ATOM 4396 O O . MET A 1 552 ? 3.083 16.015 16.283 1.00 98.38 552 MET A O 1
ATOM 4400 N N . PHE A 1 553 ? 1.435 16.452 14.831 1.00 98.69 553 PHE A N 1
ATOM 4401 C CA . PHE A 1 553 ? 0.362 16.040 15.744 1.00 98.69 553 PHE A CA 1
ATOM 4402 C C . PHE A 1 553 ? 0.474 14.571 16.192 1.00 98.69 553 PHE A C 1
ATOM 4404 O O . PHE A 1 553 ? 0.008 14.236 17.281 1.00 98.69 553 PHE A O 1
ATOM 4411 N N . LEU A 1 554 ? 1.092 13.698 15.386 1.00 98.81 554 LEU A N 1
ATOM 4412 C CA . LEU A 1 554 ? 1.406 12.310 15.744 1.00 98.81 554 LEU A CA 1
ATOM 4413 C C . LEU A 1 554 ? 2.577 12.209 16.730 1.00 98.81 554 LEU A C 1
ATOM 4415 O O . LEU A 1 554 ? 2.499 11.424 17.673 1.00 98.81 554 LEU A O 1
ATOM 4419 N N . GLU A 1 555 ? 3.631 13.003 16.548 1.00 98.75 555 GLU A N 1
ATOM 4420 C CA . GLU A 1 555 ? 4.739 13.112 17.502 1.00 98.75 555 GLU A CA 1
ATOM 4421 C C . GLU A 1 555 ? 4.247 13.640 18.861 1.00 98.75 555 GLU A C 1
ATOM 4423 O O . GLU A 1 555 ? 4.486 12.997 19.886 1.00 98.75 555 GLU A O 1
ATOM 4428 N N . ASP A 1 556 ? 3.449 14.713 18.860 1.00 98.69 556 ASP A N 1
ATOM 4429 C CA . ASP A 1 556 ? 2.810 15.267 20.061 1.00 98.69 556 ASP A CA 1
ATOM 4430 C C . ASP A 1 556 ? 1.881 14.245 20.738 1.00 98.69 556 ASP A C 1
ATOM 4432 O O . ASP A 1 556 ? 1.946 14.042 21.949 1.00 98.69 556 ASP A O 1
ATOM 4436 N N . ALA A 1 557 ? 1.033 13.546 19.971 1.00 98.81 557 ALA A N 1
ATOM 4437 C CA . ALA A 1 557 ? 0.132 12.521 20.505 1.00 98.81 557 ALA A CA 1
ATOM 4438 C C . ALA A 1 557 ? 0.893 11.357 21.166 1.00 98.81 557 ALA A C 1
ATOM 4440 O O . ALA A 1 557 ? 0.505 10.896 22.242 1.00 98.81 557 ALA A O 1
ATOM 4441 N N . LEU A 1 558 ? 1.995 10.902 20.561 1.00 98.88 558 LEU A N 1
ATOM 4442 C CA . LEU A 1 558 ? 2.866 9.866 21.123 1.00 98.88 558 LEU A CA 1
ATOM 4443 C C . LEU A 1 558 ? 3.572 10.338 22.408 1.00 98.88 558 LEU A C 1
ATOM 4445 O O . LEU A 1 558 ? 3.720 9.549 23.348 1.00 98.88 558 LEU A O 1
ATOM 4449 N N . LEU A 1 559 ? 4.002 11.599 22.478 1.00 98.75 559 LEU A N 1
ATOM 4450 C CA . LEU A 1 559 ? 4.642 12.179 23.664 1.00 98.75 559 LEU A CA 1
ATOM 4451 C C . LEU A 1 559 ? 3.651 12.409 24.814 1.00 98.75 559 LEU A C 1
ATOM 4453 O O . LEU A 1 559 ? 3.951 12.075 25.965 1.00 98.75 559 LEU A O 1
ATOM 4457 N N . ASP A 1 560 ? 2.450 12.894 24.512 1.00 98.50 560 ASP A N 1
ATOM 4458 C CA . ASP A 1 560 ? 1.393 13.112 25.499 1.00 98.50 560 ASP A CA 1
ATOM 4459 C C . ASP A 1 560 ? 0.851 11.795 26.058 1.00 98.50 560 ASP A C 1
ATOM 4461 O O . ASP A 1 560 ? 0.687 11.659 27.271 1.00 98.50 560 ASP A O 1
ATOM 4465 N N . MET A 1 561 ? 0.640 10.783 25.209 1.00 98.56 561 MET A N 1
ATOM 4466 C CA . MET A 1 561 ? 0.239 9.447 25.663 1.00 98.56 561 MET A CA 1
ATOM 4467 C C . MET A 1 561 ? 1.318 8.783 26.528 1.00 98.56 561 MET A C 1
ATOM 4469 O O . MET A 1 561 ? 0.985 8.110 27.504 1.00 98.56 561 MET A O 1
ATOM 4473 N N . LYS A 1 562 ? 2.609 9.009 26.242 1.00 98.00 562 LYS A N 1
ATOM 4474 C CA . LYS A 1 562 ? 3.698 8.598 27.144 1.00 98.00 562 LYS A CA 1
ATOM 4475 C C . LYS A 1 562 ? 3.608 9.313 28.493 1.00 98.00 562 LYS A C 1
ATOM 4477 O O . LYS A 1 562 ? 3.633 8.662 29.537 1.00 98.00 562 LYS A O 1
ATOM 4482 N N . THR A 1 563 ? 3.472 10.636 28.466 1.00 97.75 563 THR A N 1
ATOM 4483 C CA . THR A 1 563 ? 3.420 11.486 29.663 1.00 97.75 563 THR A CA 1
ATOM 4484 C C . THR A 1 563 ? 2.236 11.124 30.565 1.00 97.75 563 THR A C 1
ATOM 4486 O O . THR A 1 563 ? 2.396 11.024 31.780 1.00 97.75 563 THR A O 1
ATOM 4489 N N . LEU A 1 564 ? 1.073 10.841 29.974 1.00 97.25 564 LEU A N 1
ATOM 4490 C CA . LEU A 1 564 ? -0.134 10.385 30.662 1.00 97.25 564 LEU A CA 1
ATOM 4491 C C . LEU A 1 564 ? 0.099 9.079 31.443 1.00 97.25 564 LEU A C 1
ATOM 4493 O O . LEU A 1 564 ? -0.176 9.023 32.644 1.00 97.25 564 LEU A O 1
ATOM 4497 N N . MET A 1 565 ? 0.659 8.053 30.789 1.00 95.81 565 MET A N 1
ATOM 4498 C CA . MET A 1 565 ? 0.950 6.764 31.433 1.00 95.81 565 MET A CA 1
ATOM 4499 C C . MET A 1 565 ? 2.002 6.899 32.544 1.00 95.81 565 MET A C 1
ATOM 4501 O O . MET A 1 565 ? 1.855 6.300 33.611 1.00 95.81 565 MET A O 1
ATOM 4505 N N . GLU A 1 566 ? 3.036 7.721 32.340 1.00 94.50 566 GLU A N 1
ATOM 4506 C CA . GLU A 1 566 ? 4.080 7.973 33.343 1.00 94.50 566 GLU A CA 1
ATOM 4507 C C . GLU A 1 566 ? 3.567 8.752 34.564 1.00 94.50 566 GLU A C 1
ATOM 4509 O O . GLU A 1 566 ? 4.066 8.542 35.670 1.00 94.50 566 GLU A O 1
ATOM 4514 N N . GLN A 1 567 ? 2.574 9.631 34.398 1.00 92.06 567 GLN A N 1
ATOM 4515 C CA . GLN A 1 567 ? 1.934 10.340 35.510 1.00 92.06 567 GLN A CA 1
ATOM 4516 C C . GLN A 1 567 ? 1.022 9.420 36.328 1.00 92.06 567 GLN A C 1
ATOM 4518 O O . GLN A 1 567 ? 1.155 9.367 37.549 1.00 92.06 567 GLN A O 1
ATOM 4523 N N . VAL A 1 568 ? 0.134 8.657 35.679 1.00 89.25 568 VAL A N 1
ATOM 4524 C CA . VAL A 1 568 ? -0.800 7.762 36.390 1.00 89.25 568 VAL A CA 1
ATOM 4525 C C . VAL A 1 568 ? -0.060 6.611 37.079 1.00 89.25 568 VAL A C 1
ATOM 4527 O O . VAL A 1 568 ? -0.395 6.263 38.211 1.00 89.25 568 VAL A O 1
ATOM 4530 N N . SER A 1 569 ? 1.022 6.102 36.477 1.00 81.56 569 SER A N 1
ATOM 4531 C CA . SER A 1 569 ? 1.891 5.105 37.121 1.00 81.56 569 SER A CA 1
ATOM 4532 C C . SER A 1 569 ? 2.540 5.633 38.407 1.00 81.56 569 SER A C 1
ATOM 4534 O O . SER A 1 569 ? 2.641 4.895 39.380 1.00 81.56 569 SER A O 1
ATOM 4536 N N . LYS A 1 570 ? 2.939 6.915 38.448 1.00 72.50 570 LYS A N 1
ATOM 4537 C CA . LYS A 1 570 ? 3.505 7.563 39.651 1.00 72.50 570 LYS A CA 1
ATOM 4538 C C . LYS A 1 570 ? 2.466 7.896 40.721 1.00 72.50 570 LYS A C 1
ATOM 4540 O O . LYS A 1 570 ? 2.840 8.039 41.873 1.00 72.50 570 LYS A O 1
ATOM 4545 N N . ALA A 1 571 ? 1.194 8.037 40.351 1.00 62.72 571 ALA A N 1
ATOM 4546 C CA . ALA A 1 571 ? 0.088 8.252 41.288 1.00 62.72 571 ALA A CA 1
ATOM 4547 C C . ALA A 1 571 ? -0.492 6.938 41.856 1.00 62.72 571 ALA A C 1
ATOM 4549 O O . ALA A 1 571 ? -1.433 6.975 42.645 1.00 62.72 571 ALA A O 1
ATOM 4550 N N . SER A 1 572 ? 0.047 5.789 41.432 1.00 57.62 572 SER A N 1
ATOM 4551 C CA . SER A 1 572 ? -0.378 4.438 41.831 1.00 57.62 572 SER A CA 1
ATOM 4552 C C . SER A 1 572 ? 0.660 3.723 42.718 1.00 57.62 572 SER A C 1
ATOM 4554 O O . SER A 1 572 ? 0.596 2.501 42.866 1.00 57.62 572 SER A O 1
ATOM 4556 N N . VAL A 1 573 ? 1.633 4.475 43.251 1.00 45.47 573 VAL A N 1
ATOM 4557 C CA . VAL A 1 573 ? 2.769 4.036 44.086 1.00 45.47 573 VAL A CA 1
ATOM 4558 C C . VAL A 1 573 ? 2.878 4.960 45.294 1.00 45.47 573 VAL A C 1
ATOM 4560 O O . VAL A 1 573 ? 3.074 4.418 4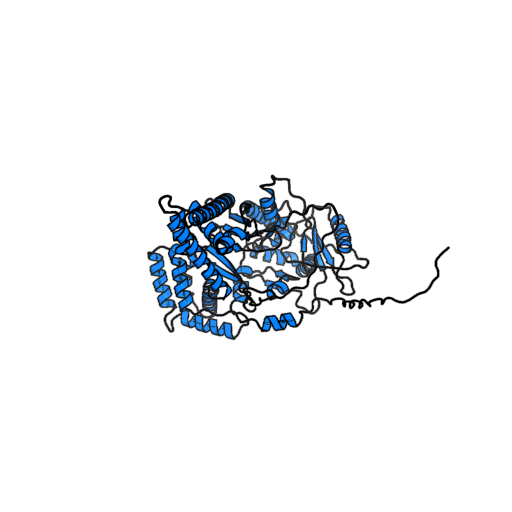6.401 1.00 45.47 573 VAL A O 1
#

Mean predicted aligned error: 7.67 Å

Sequence (573 aa):
MLCVLTRSASRTCLVKPCLLLSPVSVVQICDRSLVHQESLPKLPVPPLKQTCARYLTALEPLISPEEMEHTRKLVQEFQLPGGVGDRLQKSLERKARKTENWVSDWWMQSAYLDSRMPVAMYTSPGVVLPRMHFQDRQGQMSKTLPVEYLGGKPLCMDQYYQVLSSCRIPGPKRDTVLNYAIGKTSPTHITVVHNFQYFILDVYNSDGSPLTVDQIYVQLEKIWNSSLQTNKEPVGILTSNHRNTWGKAYNNLIKDKTNKESVRAIQKSIFIVCLDAPKPRVSDEMYHNKVAAQMLHGGGSRWNSGNRWKKTEMVRTPMIPLPMPLKLRFNITPEIKKDIEKAKQNMNIMVHELDVRVLNFTHYGRKFPRSHKLSPDAFIQIALQLAYYRMYQTCCPTSESASLRMFKLGRTEAIRSTTTESLQFTRAMYEPSKPNSEKAMLLEMAIKVHREHTHMAIHGQAIDRHLLGLKMVAIEDLTSLPEIFMDTSFAVASHFNLFTSQVGSKTDCVMCFGPMVPDGYGVCYNPMDDHINFAVTAFNSCEETNATKLSMFLEDALLDMKTLMEQVSKASV

Organism: NCBI:txid1572043

Solvent-accessible surface area (backbone atoms only — not comparable to full-atom values): 31420 Å² total; per-residue (Å²): 131,87,84,83,88,86,88,86,88,79,86,84,80,86,78,77,82,77,81,83,79,75,87,81,72,73,92,65,84,52,66,70,62,53,57,50,55,68,70,40,48,57,53,68,78,64,59,68,68,60,40,53,52,51,51,54,54,59,36,66,66,73,57,54,74,68,56,50,56,49,50,49,50,44,52,52,55,33,62,30,90,87,25,64,44,46,51,33,50,56,51,50,52,54,41,38,73,75,37,70,40,65,52,51,66,61,49,50,34,59,76,50,29,53,46,48,65,24,42,49,36,66,67,40,62,15,64,40,67,67,88,79,82,84,86,73,94,85,84,88,87,88,80,81,88,75,86,50,68,59,96,87,42,61,41,51,64,62,71,64,72,60,36,39,10,24,32,73,45,67,28,84,81,46,38,51,76,50,58,40,56,77,57,100,65,58,57,56,26,30,28,39,26,32,49,36,42,40,27,44,38,70,41,42,48,99,87,63,48,22,31,22,73,67,54,48,50,56,49,49,50,56,47,50,72,75,30,75,61,68,88,52,75,38,67,32,24,33,69,46,26,42,30,57,59,26,18,54,49,49,65,56,51,48,68,45,67,58,28,34,51,34,50,48,51,62,43,38,14,31,22,71,47,62,56,69,76,86,75,82,91,69,56,78,79,53,40,55,25,55,47,41,40,34,53,28,50,22,64,24,58,93,46,41,27,19,36,40,70,90,70,35,70,90,92,76,44,51,87,77,94,81,82,82,64,49,73,46,56,73,84,78,47,76,67,55,49,52,48,39,52,52,18,37,51,54,38,35,52,56,56,68,32,52,39,59,29,53,46,77,42,66,91,50,17,42,50,61,39,44,77,73,72,42,57,46,65,31,49,51,52,52,20,45,52,32,16,45,25,71,76,65,79,45,80,63,38,32,35,34,62,28,56,25,24,59,14,28,79,36,59,70,34,47,24,65,67,50,34,59,46,39,52,49,24,38,49,40,68,68,42,83,88,51,53,67,68,58,36,47,54,31,44,54,49,23,34,49,52,38,47,50,42,49,55,33,17,41,69,50,57,48,42,58,62,51,54,49,48,43,53,51,41,31,70,74,78,46,98,62,75,62,61,65,80,71,35,68,68,45,54,52,70,67,50,32,36,38,31,37,34,80,55,78,58,93,63,80,37,34,47,38,42,42,29,82,40,69,80,16,24,11,40,23,33,16,64,37,64,55,24,29,31,37,22,29,13,16,26,65,87,25,86,91,48,50,21,62,61,52,50,51,36,30,54,51,28,49,51,50,55,48,51,48,55,58,50,51,57,63,76,73,113

Nearest PDB structures (foldseek):
  2h3w-assembly2_B  TM=9.749E-01  e=1.169E-78  Mus musculus
  1t7q-assembly1_A  TM=9.679E-01  e=6.445E-78  Mus musculus
  1ndf-assembly1_A  TM=9.679E-01  e=3.927E-78  Mus musculus
  1t7o-assembly1_A  TM=9.735E-01  e=1.853E-76  Mus musculus
  1s5o-assembly1_A  TM=9.677E-01  e=1.260E-76  Homo sapiens